Protein AF-0000000073390150 (afdb_homodimer)

InterPro domains:
  IPR006076 FAD dependent oxidoreductase [PF01266] (11-340)
  IPR012727 Glycine oxidase ThiO [TIGR02352] (11-351)
  IPR023209 D-amino-acid oxidase [PTHR11530] (8-340)
  IPR036188 FAD/NAD(P)-binding domain superfamily [G3DSA:3.50.50.60] (11-346)
  IPR036188 FAD/NAD(P)-binding domain superfamily [SSF51905] (10-354)

Foldseek 3Di:
DQDFDDQQFEEEEFALADLSLLLLLVCLVSPHAYEYEHQADLQRPQHPLNQALFWLALLLCQLPDDLLLSVLLVVLLVVVVVSQVPFPFHKAKDFLWEKEFEFPVCVVVVVVSLVSSQVSCVVVVVFDDKDKDAQVRVCVSWVLLDDPGTGIIITGGSIIGINSSSVSNRSSVSSVVSPHHYHHSGHDDPVVFDAPDPPTGVAYEYEHQVSCCVVVVQKFWWKKKKWKWAFPPGDGPGKYWYDDPPDTWIWGDDPNRIIMIYIDTHRDQDQDFDDPVRVCVRQVVVCSSHVSSVPIDTPDMGMHIATAGPSLAWAWADAARRYIYTYHCHSCCSSRSSLVSQQVNCCNRPVGGPSCVVSVHHYHYPHPPPPD/DQDFDDQQFEEEEFALADLSLLLLLVCLVSPHAYEYEHQADLQNPQHVLNQALFWLALLLCQLPDDLLLSVLLVVLLVVVVVSQVPFPFHKAKDFLWEKEFEFPVCVVVVVVSLVSSQVSCVVVVVFDDKDKDAQVRVCVSWVLQPDPGTGIIITGGSIIGIDSSSVSNRSSVSSVVSPHHYHHSGGDDPVVFDAPDPPTGVAYEYEHQVVCCVVVVQKFWWKKKKWKWAFPPGDGPGKYWYDDPPDTWIWGDDPNRIIIIYIDTHRDQDQDFDDPVRVCVRQVVVCSSHVSSVPIDTPDMGMHIATAGPSLAWAWADADRRYIYTYHCHSCCSSRSSLVSQQVNCCNRPVGGPSCVVSVHHYHYPHPPPPD

Nearest PDB structures (foldseek):
  6j39-assembly1_A  TM=8.350E-01  e=2.413E-25  Streptomyces sp. MJ635-86F5
  4ysh-assembly1_A  TM=8.202E-01  e=1.382E-23  Geobacillus kaustophilus HTA426
  6pxs-assembly1_C  TM=8.041E-01  e=3.450E-24  Chelativorans sp. BNC1
  1ryi-assembly1_A  TM=7.812E-01  e=1.412E-21  Bacillus subtilis
  3if9-assembly2_D-3  TM=7.827E-01  e=2.826E-21  Bacillus subtilis

Structure (mmCIF, N/CA/C/O backbone):
data_AF-0000000073390150-model_v1
#
loop_
_entity.id
_entity.type
_entity.pdbx_description
1 polymer 'D-amino-acid oxidase'
#
loop_
_atom_site.group_PDB
_atom_site.id
_atom_site.type_symbol
_atom_site.label_atom_id
_atom_site.label_alt_id
_atom_site.label_comp_id
_atom_site.label_asym_id
_atom_site.label_entity_id
_atom_site.label_seq_id
_atom_site.pdbx_PDB_ins_code
_atom_site.Cartn_x
_atom_site.Cartn_y
_atom_site.Cartn_z
_atom_site.occupancy
_atom_site.B_iso_or_equiv
_atom_site.auth_seq_id
_atom_site.auth_comp_id
_atom_site.auth_asym_id
_atom_site.auth_atom_id
_atom_site.pdbx_PDB_model_num
ATOM 1 N N . MET A 1 1 ? 14.852 -36.125 -36.344 1 42.81 1 MET A N 1
ATOM 2 C CA . MET A 1 1 ? 14.914 -36.719 -35.031 1 42.81 1 MET A CA 1
ATOM 3 C C . MET A 1 1 ? 15.008 -35.625 -33.938 1 42.81 1 MET A C 1
ATOM 5 O O . MET A 1 1 ? 15.836 -34.75 -34.031 1 42.81 1 MET A O 1
ATOM 9 N N . THR A 1 2 ? 13.875 -35.5 -33.25 1 59.25 2 THR A N 1
ATOM 10 C CA . THR A 1 2 ? 13.875 -34.5 -32.188 1 59.25 2 THR A CA 1
ATOM 11 C C . THR A 1 2 ? 15.094 -34.656 -31.266 1 59.25 2 THR A C 1
ATOM 13 O O . THR A 1 2 ? 15.344 -35.781 -30.781 1 59.25 2 THR A O 1
ATOM 16 N N . ALA A 1 3 ? 16.062 -33.688 -31.406 1 71.62 3 ALA A N 1
ATOM 17 C CA . ALA A 1 3 ? 17.266 -33.812 -30.594 1 71.62 3 ALA A CA 1
ATOM 18 C C . ALA A 1 3 ? 16.922 -33.938 -29.109 1 71.62 3 ALA A C 1
ATOM 20 O O . ALA A 1 3 ? 16.016 -33.25 -28.625 1 71.62 3 ALA A O 1
ATOM 21 N N . LEU A 1 4 ? 17.375 -35 -28.531 1 87.19 4 LEU A N 1
ATOM 22 C CA . LEU A 1 4 ? 17.203 -35.281 -27.109 1 87.19 4 LEU A CA 1
ATOM 23 C C . LEU A 1 4 ? 18.359 -34.719 -26.297 1 87.19 4 LEU A C 1
ATOM 25 O O . LEU A 1 4 ? 19.406 -34.375 -26.875 1 87.19 4 LEU A O 1
ATOM 29 N N . LEU A 1 5 ? 18.062 -34.531 -25.062 1 91.69 5 LEU A N 1
ATOM 30 C CA . LEU A 1 5 ? 19.094 -34.031 -24.172 1 91.69 5 LEU A CA 1
ATOM 31 C C . LEU A 1 5 ? 20.266 -35 -24.078 1 91.69 5 LEU A C 1
ATOM 33 O O . LEU A 1 5 ? 20.078 -36.188 -23.938 1 91.69 5 LEU A O 1
ATOM 37 N N . SER A 1 6 ? 21.469 -34.469 -24.219 1 91 6 SER A N 1
ATOM 38 C CA . SER A 1 6 ? 22.703 -35.188 -23.953 1 91 6 SER A CA 1
ATOM 39 C C . SER A 1 6 ? 23.156 -35 -22.516 1 91 6 SER A C 1
ATOM 41 O O . SER A 1 6 ? 22.719 -34.094 -21.828 1 91 6 SER A O 1
ATOM 43 N N . PRO A 1 7 ? 24.016 -36 -22.141 1 90.38 7 PRO A N 1
ATOM 44 C CA . PRO A 1 7 ? 24.594 -35.75 -20.812 1 90.38 7 PRO A CA 1
ATOM 45 C C . PRO A 1 7 ? 25.375 -34.438 -20.75 1 90.38 7 PRO A C 1
ATOM 47 O O . PRO A 1 7 ? 26.094 -34.094 -21.672 1 90.38 7 PRO A O 1
ATOM 50 N N . HIS A 1 8 ? 25.125 -33.594 -19.844 1 92.62 8 HIS A N 1
ATOM 51 C CA . HIS A 1 8 ? 25.812 -32.344 -19.578 1 92.62 8 HIS A CA 1
ATOM 52 C C . HIS A 1 8 ? 25.547 -31.328 -20.703 1 92.62 8 HIS A C 1
ATOM 54 O O . HIS A 1 8 ? 26.484 -30.688 -21.203 1 92.62 8 HIS A O 1
ATOM 60 N N . SER A 1 9 ? 24.375 -31.25 -21.078 1 95.81 9 SER A N 1
ATOM 61 C CA . SER A 1 9 ? 23.969 -30.297 -22.109 1 95.81 9 SER A CA 1
ATOM 62 C C . SER A 1 9 ? 24 -28.859 -21.578 1 95.81 9 SER A C 1
ATOM 64 O O . SER A 1 9 ? 23.891 -28.641 -20.375 1 95.81 9 SER A O 1
ATOM 66 N N . SER A 1 10 ? 24.266 -27.938 -22.516 1 97.81 10 SER A N 1
ATOM 67 C CA . SER A 1 10 ? 24.141 -26.516 -22.219 1 97.81 10 SER A CA 1
ATOM 68 C C . SER A 1 10 ? 22.734 -26.016 -22.531 1 97.81 10 SER A C 1
ATOM 70 O O . SER A 1 10 ? 22.266 -26.156 -23.656 1 97.81 10 SER A O 1
ATOM 72 N N . ILE A 1 11 ? 22.094 -25.406 -21.531 1 98.5 11 ILE A N 1
ATOM 73 C CA . ILE A 1 11 ? 20.688 -25.016 -21.703 1 98.5 11 ILE A CA 1
ATOM 74 C C . ILE A 1 11 ? 20.516 -23.562 -21.312 1 98.5 11 ILE A C 1
ATOM 76 O O . ILE A 1 11 ? 20.984 -23.125 -20.25 1 98.5 11 ILE A O 1
ATOM 80 N N . ALA A 1 12 ? 19.859 -22.734 -22.172 1 98.81 12 ALA A N 1
ATOM 81 C CA . ALA A 1 12 ? 19.422 -21.375 -21.844 1 98.81 12 ALA A CA 1
ATOM 82 C C . ALA A 1 12 ? 17.953 -21.344 -21.484 1 98.81 12 ALA A C 1
ATOM 84 O O . ALA A 1 12 ? 17.109 -21.875 -22.203 1 98.81 12 ALA A O 1
ATOM 85 N N . ILE A 1 13 ? 17.656 -20.812 -20.375 1 98.94 13 ILE A N 1
ATOM 86 C CA . ILE A 1 13 ? 16.281 -20.625 -19.938 1 98.94 13 ILE A CA 1
ATOM 87 C C . ILE A 1 13 ? 15.938 -19.141 -19.922 1 98.94 13 ILE A C 1
ATOM 89 O O . ILE A 1 13 ? 16.672 -18.344 -19.328 1 98.94 13 ILE A O 1
ATOM 93 N N . LEU A 1 14 ? 14.867 -18.781 -20.594 1 98.88 14 LEU A N 1
ATOM 94 C CA . LEU A 1 14 ? 14.414 -17.391 -20.672 1 98.88 14 LEU A CA 1
ATOM 95 C C . LEU A 1 14 ? 13.25 -17.156 -19.703 1 98.88 14 LEU A C 1
ATOM 97 O O . LEU A 1 14 ? 12.164 -17.703 -19.891 1 98.88 14 LEU A O 1
ATOM 101 N N . GLY A 1 15 ? 13.492 -16.297 -18.688 1 98.56 15 GLY A N 1
ATOM 102 C CA . GLY A 1 15 ? 12.516 -16.047 -17.641 1 98.56 15 GLY A CA 1
ATOM 103 C C . GLY A 1 15 ? 12.812 -16.781 -16.344 1 98.56 15 GLY A C 1
ATOM 104 O O . GLY A 1 15 ? 12.938 -18 -16.344 1 98.56 15 GLY A O 1
ATOM 105 N N . ALA A 1 16 ? 12.883 -16.016 -15.297 1 98.5 16 ALA A N 1
ATOM 106 C CA . ALA A 1 16 ? 13.156 -16.609 -13.992 1 98.5 16 ALA A CA 1
ATOM 107 C C . ALA A 1 16 ? 11.961 -16.438 -13.055 1 98.5 16 ALA A C 1
ATOM 109 O O . ALA A 1 16 ? 12.125 -16.062 -11.891 1 98.5 16 ALA A O 1
ATOM 110 N N . GLY A 1 17 ? 10.758 -16.641 -13.609 1 98.12 17 GLY A N 1
ATOM 111 C CA . GLY A 1 17 ? 9.586 -16.828 -12.766 1 98.12 17 GLY A CA 1
ATOM 112 C C . GLY A 1 17 ? 9.523 -18.219 -12.141 1 98.12 17 GLY A C 1
ATOM 113 O O . GLY A 1 17 ? 10.555 -18.828 -11.867 1 98.12 17 GLY A O 1
ATOM 114 N N . LEU A 1 18 ? 8.359 -18.672 -11.906 1 98.69 18 LEU A N 1
ATOM 115 C CA . LEU A 1 18 ? 8.172 -19.953 -11.234 1 98.69 18 LEU A CA 1
ATOM 116 C C . LEU A 1 18 ? 8.688 -21.109 -12.102 1 98.69 18 LEU A C 1
ATOM 118 O O . LEU A 1 18 ? 9.57 -21.859 -11.688 1 98.69 18 LEU A O 1
ATOM 122 N N . MET A 1 19 ? 8.203 -21.188 -13.281 1 98.81 19 MET A N 1
ATOM 123 C CA . MET A 1 19 ? 8.547 -22.297 -14.156 1 98.81 19 MET A CA 1
ATOM 124 C C . MET A 1 19 ? 10.023 -22.266 -14.531 1 98.81 19 MET A C 1
ATOM 126 O O . MET A 1 19 ? 10.688 -23.312 -14.531 1 98.81 19 MET A O 1
ATOM 130 N N . GLY A 1 20 ? 10.547 -21.047 -14.844 1 98.81 20 GLY A N 1
ATOM 131 C CA . GLY A 1 20 ? 11.961 -20.922 -15.172 1 98.81 20 GLY A CA 1
ATOM 132 C C . GLY A 1 20 ? 12.875 -21.359 -14.047 1 98.81 20 GLY A C 1
ATOM 133 O O . GLY A 1 20 ? 13.852 -22.078 -14.273 1 98.81 20 GLY A O 1
ATOM 134 N N . ARG A 1 21 ? 12.539 -20.984 -12.898 1 98.81 21 ARG A N 1
ATOM 135 C CA . ARG A 1 21 ? 13.359 -21.359 -11.75 1 98.81 21 ARG A CA 1
ATOM 136 C C . ARG A 1 21 ? 13.281 -22.859 -11.477 1 98.81 21 ARG A C 1
ATOM 138 O O . ARG A 1 21 ? 14.289 -23.484 -11.156 1 98.81 21 ARG A O 1
ATOM 145 N N . LEU A 1 22 ? 12.094 -23.406 -11.57 1 98.81 22 LEU A N 1
ATOM 146 C CA . LEU A 1 22 ? 11.93 -24.844 -11.344 1 98.81 22 LEU A CA 1
ATOM 147 C C . LEU A 1 22 ? 12.734 -25.656 -12.352 1 98.81 22 LEU A C 1
ATOM 149 O O . LEU A 1 22 ? 13.445 -26.594 -11.977 1 98.81 22 LEU A O 1
ATOM 153 N N . LEU A 1 23 ? 12.664 -25.297 -13.594 1 98.88 23 LEU A N 1
ATOM 154 C CA . LEU A 1 23 ? 13.383 -26 -14.648 1 98.88 23 LEU A CA 1
ATOM 155 C C . LEU A 1 23 ? 14.891 -25.844 -14.477 1 98.88 23 LEU A C 1
ATOM 157 O O . LEU A 1 23 ? 15.641 -26.812 -14.625 1 98.88 23 LEU A O 1
ATOM 161 N N . ALA A 1 24 ? 15.281 -24.609 -14.172 1 98.88 24 ALA A N 1
ATOM 162 C CA . ALA A 1 24 ? 16.703 -24.344 -13.977 1 98.88 24 ALA A CA 1
ATOM 163 C C . ALA A 1 24 ? 17.266 -25.188 -12.844 1 98.88 24 ALA A C 1
ATOM 165 O O . ALA A 1 24 ? 18.312 -25.828 -12.992 1 98.88 24 ALA A O 1
ATOM 166 N N . ALA A 1 25 ? 16.578 -25.203 -11.766 1 98.56 25 ALA A N 1
ATOM 167 C CA . ALA A 1 25 ? 17.047 -25.969 -10.602 1 98.56 25 ALA A CA 1
ATOM 168 C C . ALA A 1 25 ? 17.109 -27.453 -10.914 1 98.56 25 ALA A C 1
ATOM 170 O O . ALA A 1 25 ? 18.078 -28.125 -10.562 1 98.56 25 ALA A O 1
ATOM 171 N N . GLU A 1 26 ? 16.062 -27.953 -11.531 1 98 26 GLU A N 1
ATOM 172 C CA . GLU A 1 26 ? 16 -29.391 -11.828 1 98 26 GLU A CA 1
ATOM 173 C C . GLU A 1 26 ? 17.078 -29.797 -12.82 1 98 26 GLU A C 1
ATOM 175 O O . GLU A 1 26 ? 17.766 -30.797 -12.617 1 98 26 GLU A O 1
ATOM 180 N N . LEU A 1 27 ? 17.297 -29.047 -13.875 1 98.44 27 LEU A N 1
ATOM 181 C CA . LEU A 1 27 ? 18.297 -29.359 -14.891 1 98.44 27 LEU A CA 1
ATOM 182 C C . LEU A 1 27 ? 19.703 -29.266 -14.32 1 98.44 27 LEU A C 1
ATOM 184 O O . LEU A 1 27 ? 20.562 -30.109 -14.625 1 98.44 27 LEU A O 1
ATOM 188 N N . ALA A 1 28 ? 19.906 -28.266 -13.523 1 98.19 28 ALA A N 1
ATOM 189 C CA . ALA A 1 28 ? 21.203 -28.141 -12.859 1 98.19 28 ALA A CA 1
ATOM 190 C C . ALA A 1 28 ? 21.453 -29.312 -11.93 1 98.19 28 ALA A C 1
ATOM 192 O O . ALA A 1 28 ? 22.578 -29.828 -11.867 1 98.19 28 ALA A O 1
ATOM 193 N N . ARG A 1 29 ? 20.453 -29.688 -11.211 1 96.75 29 ARG A N 1
ATOM 194 C CA . ARG A 1 29 ? 20.578 -30.844 -10.312 1 96.75 29 ARG A CA 1
ATOM 195 C C . ARG A 1 29 ? 21 -32.094 -11.078 1 96.75 29 ARG A C 1
ATOM 197 O O . ARG A 1 29 ? 21.734 -32.938 -10.555 1 96.75 29 ARG A O 1
ATOM 204 N N . GLN A 1 30 ? 20.531 -32.219 -12.25 1 96.31 30 GLN A N 1
ATOM 205 C CA . GLN A 1 30 ? 20.828 -33.375 -13.094 1 96.31 30 GLN A CA 1
ATOM 206 C C . GLN A 1 30 ? 22.219 -33.25 -13.734 1 96.31 30 GLN A C 1
ATOM 208 O O . GLN A 1 30 ? 22.641 -34.125 -14.477 1 96.31 30 GLN A O 1
ATOM 213 N N . GLY A 1 31 ? 22.875 -32.156 -13.594 1 96.62 31 GLY A N 1
ATOM 214 C CA . GLY A 1 31 ? 24.266 -32 -14.016 1 96.62 31 GLY A CA 1
ATOM 215 C C . GLY A 1 31 ? 24.422 -31.219 -15.305 1 96.62 31 GLY A C 1
ATOM 216 O O . GLY A 1 31 ? 25.516 -31.125 -15.859 1 96.62 31 GLY A O 1
ATOM 217 N N . HIS A 1 32 ? 23.375 -30.609 -15.805 1 97.88 32 HIS A N 1
ATOM 218 C CA . HIS A 1 32 ? 23.453 -29.812 -17.031 1 97.88 32 HIS A CA 1
ATOM 219 C C . HIS A 1 32 ? 24 -28.422 -16.75 1 97.88 32 HIS A C 1
ATOM 221 O O . HIS A 1 32 ? 23.938 -27.938 -15.625 1 97.88 32 HIS A O 1
ATOM 227 N N . ALA A 1 33 ? 24.625 -27.844 -17.75 1 98.06 33 ALA A N 1
ATOM 228 C CA . ALA A 1 33 ? 25.047 -26.453 -17.672 1 98.06 33 ALA A CA 1
ATOM 229 C C . ALA A 1 33 ? 23.891 -25.516 -18.016 1 98.06 33 ALA A C 1
ATOM 231 O O . ALA A 1 33 ? 23.422 -25.484 -19.156 1 98.06 33 ALA A O 1
ATOM 232 N N . VAL A 1 34 ? 23.453 -24.703 -17.047 1 98.69 34 VAL A N 1
ATOM 233 C CA . VAL A 1 34 ? 22.234 -23.922 -17.234 1 98.69 34 VAL A CA 1
ATOM 234 C C . VAL A 1 34 ? 22.562 -22.438 -17.109 1 98.69 34 VAL A C 1
ATOM 236 O O . VAL A 1 34 ? 23.297 -22.031 -16.188 1 98.69 34 VAL A O 1
ATOM 239 N N . GLU A 1 35 ? 22.109 -21.609 -18 1 98.75 35 GLU A N 1
ATOM 240 C CA . GLU A 1 35 ? 22.094 -20.156 -17.906 1 98.75 35 GLU A CA 1
ATOM 241 C C . GLU A 1 35 ? 20.656 -19.625 -17.953 1 98.75 35 GLU A C 1
ATOM 243 O O . GLU A 1 35 ? 19.844 -20.094 -18.75 1 98.75 35 GLU A O 1
ATOM 248 N N . VAL A 1 36 ? 20.359 -18.703 -17.062 1 98.88 36 VAL A N 1
ATOM 249 C CA . VAL A 1 36 ? 19.031 -18.109 -17 1 98.88 36 VAL A CA 1
ATOM 250 C C . VAL A 1 36 ? 19.109 -16.625 -17.328 1 98.88 36 VAL A C 1
ATOM 252 O O . VAL A 1 36 ? 20 -15.922 -16.875 1 98.88 36 VAL A O 1
ATOM 255 N N . TYR A 1 37 ? 18.219 -16.172 -18.172 1 98.88 37 TYR A N 1
ATOM 256 C CA . TYR A 1 37 ? 18.094 -14.75 -18.516 1 98.88 37 TYR A CA 1
ATOM 257 C C . TYR A 1 37 ? 16.766 -14.188 -18.031 1 98.88 37 TYR A C 1
ATOM 259 O O . TYR A 1 37 ? 15.703 -14.734 -18.328 1 98.88 37 TYR A O 1
ATOM 267 N N . GLU A 1 38 ? 16.797 -13.125 -17.234 1 98.62 38 GLU A N 1
ATOM 268 C CA . GLU A 1 38 ? 15.602 -12.539 -16.625 1 98.62 38 GLU A CA 1
ATOM 269 C C . GLU A 1 38 ? 15.57 -11.023 -16.812 1 98.62 38 GLU A C 1
ATOM 271 O O . GLU A 1 38 ? 16.609 -10.359 -16.688 1 98.62 38 GLU A O 1
ATOM 276 N N . ALA A 1 39 ? 14.375 -10.555 -17.156 1 98.19 39 ALA A N 1
ATOM 277 C CA . ALA A 1 39 ? 14.188 -9.133 -17.422 1 98.19 39 ALA A CA 1
ATOM 278 C C . ALA A 1 39 ? 14.242 -8.312 -16.141 1 98.19 39 ALA A C 1
ATOM 280 O O . ALA A 1 39 ? 14.594 -7.129 -16.156 1 98.19 39 ALA A O 1
ATOM 281 N N . GLN A 1 40 ? 13.93 -8.938 -15.039 1 97.62 40 GLN A N 1
ATOM 282 C CA . GLN A 1 40 ? 13.883 -8.234 -13.766 1 97.62 40 GLN A CA 1
ATOM 283 C C . GLN A 1 40 ? 14.945 -8.773 -12.805 1 97.62 40 GLN A C 1
ATOM 285 O O . GLN A 1 40 ? 15.977 -9.289 -13.234 1 97.62 40 GLN A O 1
ATOM 290 N N . GLY A 1 41 ? 14.695 -8.664 -11.484 1 96.81 41 GLY A N 1
ATOM 291 C CA . GLY A 1 41 ? 15.711 -9.016 -10.5 1 96.81 41 GLY A CA 1
ATOM 292 C C . GLY A 1 41 ? 15.438 -10.328 -9.797 1 96.81 41 GLY A C 1
ATOM 293 O O . GLY A 1 41 ? 14.523 -11.062 -10.172 1 96.81 41 GLY A O 1
ATOM 294 N N . PRO A 1 42 ? 16.25 -10.578 -8.805 1 97.19 42 PRO A N 1
ATOM 295 C CA . PRO A 1 42 ? 16.25 -11.898 -8.172 1 97.19 42 PRO A CA 1
ATOM 296 C C . PRO A 1 42 ? 15.023 -12.141 -7.301 1 97.19 42 PRO A C 1
ATOM 298 O O . PRO A 1 42 ? 14.734 -13.281 -6.938 1 97.19 42 PRO A O 1
ATOM 301 N N . ASP A 1 43 ? 14.281 -11.109 -6.945 1 95.88 43 ASP A N 1
ATOM 302 C CA . ASP A 1 43 ? 13.148 -11.258 -6.035 1 95.88 43 ASP A CA 1
ATOM 303 C C . ASP A 1 43 ? 11.875 -11.602 -6.801 1 95.88 43 ASP A C 1
ATOM 305 O O . ASP A 1 43 ? 10.773 -11.555 -6.242 1 95.88 43 ASP A O 1
ATOM 309 N N . ALA A 1 44 ? 12.023 -11.891 -8.078 1 96.06 44 ALA A N 1
ATOM 310 C CA . ALA A 1 44 ? 10.922 -12.258 -8.961 1 96.06 44 ALA A CA 1
ATOM 311 C C . ALA A 1 44 ? 9.93 -11.109 -9.117 1 96.06 44 ALA A C 1
ATOM 313 O O . ALA A 1 44 ? 8.719 -11.336 -9.18 1 96.06 44 ALA A O 1
ATOM 314 N N . GLN A 1 45 ? 10.516 -9.93 -9.07 1 92.44 45 GLN A N 1
ATOM 315 C CA . GLN A 1 45 ? 9.695 -8.766 -9.352 1 92.44 45 GLN A CA 1
ATOM 316 C C . GLN A 1 45 ? 9.039 -8.859 -10.727 1 92.44 45 GLN A C 1
ATOM 318 O O . GLN A 1 45 ? 9.664 -9.328 -11.68 1 92.44 45 GLN A O 1
ATOM 323 N N . GLY A 1 46 ? 7.824 -8.633 -10.859 1 91.25 46 GLY A N 1
ATOM 324 C CA . GLY A 1 46 ? 7.141 -8.633 -12.141 1 91.25 46 GLY A CA 1
ATOM 325 C C . GLY A 1 46 ? 6.469 -9.961 -12.453 1 91.25 46 GLY A C 1
ATOM 326 O O . GLY A 1 46 ? 5.648 -10.047 -13.367 1 91.25 46 GLY A O 1
ATOM 327 N N . ALA A 1 47 ? 6.906 -10.984 -11.828 1 95.62 47 ALA A N 1
ATOM 328 C CA . ALA A 1 47 ? 6.312 -12.297 -12.07 1 95.62 47 ALA A CA 1
ATOM 329 C C . ALA A 1 47 ? 4.98 -12.438 -11.336 1 95.62 47 ALA A C 1
ATOM 331 O O . ALA A 1 47 ? 4.844 -11.992 -10.195 1 95.62 47 ALA A O 1
ATOM 332 N N . ALA A 1 48 ? 4.062 -13.109 -12 1 96.62 48 ALA A N 1
ATOM 333 C CA . ALA A 1 48 ? 2.797 -13.438 -11.352 1 96.62 48 ALA A CA 1
ATOM 334 C C . ALA A 1 48 ? 3.021 -14.297 -10.109 1 96.62 48 ALA A C 1
ATOM 336 O O . ALA A 1 48 ? 2.283 -14.188 -9.133 1 96.62 48 ALA A O 1
ATOM 337 N N . ALA A 1 49 ? 4.031 -15.055 -10.141 1 97.88 49 ALA A N 1
ATOM 338 C CA . ALA A 1 49 ? 4.336 -16 -9.078 1 97.88 49 ALA A CA 1
ATOM 339 C C . ALA A 1 49 ? 4.578 -15.289 -7.754 1 97.88 49 ALA A C 1
ATOM 341 O O . ALA A 1 49 ? 4.281 -15.828 -6.684 1 97.88 49 ALA A O 1
ATOM 342 N N . ARG A 1 50 ? 5.125 -14.125 -7.781 1 97.44 50 ARG A N 1
ATOM 343 C CA . ARG A 1 50 ? 5.445 -13.398 -6.559 1 97.44 50 ARG A CA 1
ATOM 344 C C . ARG A 1 50 ? 4.18 -12.914 -5.859 1 97.44 50 ARG A C 1
ATOM 346 O O . ARG A 1 50 ? 4.156 -12.766 -4.637 1 97.44 50 ARG A O 1
ATOM 353 N N . ILE A 1 51 ? 3.098 -12.617 -6.609 1 96.44 51 ILE A N 1
ATOM 354 C CA . ILE A 1 51 ? 1.865 -12.055 -6.066 1 96.44 51 ILE A CA 1
ATOM 355 C C . ILE A 1 51 ? 0.827 -13.164 -5.895 1 96.44 51 ILE A C 1
ATOM 357 O O . ILE A 1 51 ? -0.301 -12.906 -5.469 1 96.44 51 ILE A O 1
ATOM 361 N N . ALA A 1 52 ? 1.157 -14.359 -5.785 1 96.75 52 ALA A N 1
ATOM 362 C CA . ALA A 1 52 ? 0.253 -15.5 -5.672 1 96.75 52 ALA A CA 1
ATOM 363 C C . ALA A 1 52 ? 0.12 -15.953 -4.219 1 96.75 52 ALA A C 1
ATOM 365 O O . ALA A 1 52 ? 0.988 -15.664 -3.393 1 96.75 52 ALA A O 1
ATOM 366 N N . ALA A 1 53 ? -0.987 -16.672 -3.896 1 97.06 53 ALA A N 1
ATOM 367 C CA . ALA A 1 53 ? -1.178 -17.266 -2.576 1 97.06 53 ALA A CA 1
ATOM 368 C C . ALA A 1 53 ? -0.521 -18.641 -2.496 1 97.06 53 ALA A C 1
ATOM 370 O O . ALA A 1 53 ? -0.266 -19.156 -1.403 1 97.06 53 ALA A O 1
ATOM 371 N N . ALA A 1 54 ? -0.326 -19.25 -3.682 1 98.19 54 ALA A N 1
ATOM 372 C CA . ALA A 1 54 ? 0.339 -20.547 -3.777 1 98.19 54 ALA A CA 1
ATOM 373 C C . ALA A 1 54 ? -0.457 -21.625 -3.049 1 98.19 54 ALA A C 1
ATOM 375 O O . ALA A 1 54 ? 0.101 -22.391 -2.26 1 98.19 54 ALA A O 1
ATOM 376 N N . MET A 1 55 ? -1.744 -21.625 -3.27 1 98 55 MET A N 1
ATOM 377 C CA . MET A 1 55 ? -2.602 -22.703 -2.789 1 98 55 MET A CA 1
ATOM 378 C C . MET A 1 55 ? -2.504 -23.922 -3.703 1 98 55 MET A C 1
ATOM 380 O O . MET A 1 55 ? -2.371 -23.781 -4.918 1 98 55 MET A O 1
ATOM 384 N N . LEU A 1 56 ? -2.516 -25.031 -3.104 1 98.56 56 LEU A N 1
ATOM 385 C CA . LEU A 1 56 ? -2.547 -26.312 -3.787 1 98.56 56 LEU A CA 1
ATOM 386 C C . LEU A 1 56 ? -3.887 -27.016 -3.568 1 98.56 56 LEU A C 1
ATOM 388 O O . LEU A 1 56 ? -4.02 -27.844 -2.664 1 98.56 56 LEU A O 1
ATOM 392 N N . ALA A 1 57 ? -4.812 -26.672 -4.434 1 97.88 57 ALA A N 1
ATOM 393 C CA . ALA A 1 57 ? -6.203 -27 -4.145 1 97.88 57 ALA A CA 1
ATOM 394 C C . ALA A 1 57 ? -6.918 -27.516 -5.391 1 97.88 57 ALA A C 1
ATOM 396 O O . ALA A 1 57 ? -7.879 -26.906 -5.859 1 97.88 57 ALA A O 1
ATOM 397 N N . PRO A 1 58 ? -6.527 -28.734 -5.844 1 97.69 58 PRO A N 1
ATOM 398 C CA . PRO A 1 58 ? -7.074 -29.234 -7.109 1 97.69 58 PRO A CA 1
ATOM 399 C C . PRO A 1 58 ? -8.586 -29.406 -7.066 1 97.69 58 PRO A C 1
ATOM 401 O O . PRO A 1 58 ? -9.281 -29.062 -8.031 1 97.69 58 PRO A O 1
ATOM 404 N N . LEU A 1 59 ? -9.148 -29.922 -6.016 1 97 59 LEU A N 1
ATOM 405 C CA . LEU A 1 59 ? -10.594 -30.109 -5.965 1 97 59 LEU A CA 1
ATOM 406 C C . LEU A 1 59 ? -11.312 -28.766 -5.836 1 97 59 LEU A C 1
ATOM 408 O O . LEU A 1 59 ? -12.297 -28.516 -6.535 1 97 59 LEU A O 1
ATOM 412 N N . ALA A 1 60 ? -10.852 -27.906 -4.996 1 95.19 60 ALA A N 1
ATOM 413 C CA . ALA A 1 60 ? -11.469 -26.609 -4.82 1 95.19 60 ALA A CA 1
ATOM 414 C C . ALA A 1 60 ? -11.492 -25.828 -6.129 1 95.19 60 ALA A C 1
ATOM 416 O O . ALA A 1 60 ? -12.484 -25.156 -6.449 1 95.19 60 ALA A O 1
ATOM 417 N N . GLU A 1 61 ? -10.398 -25.906 -6.859 1 92.88 61 GLU A N 1
ATOM 418 C CA . GLU A 1 61 ? -10.266 -25.156 -8.102 1 92.88 61 GLU A CA 1
ATOM 419 C C . GLU A 1 61 ? -11.055 -25.812 -9.234 1 92.88 61 GLU A C 1
ATOM 421 O O . GLU A 1 61 ? -11.266 -25.219 -10.281 1 92.88 61 GLU A O 1
ATOM 426 N N . SER A 1 62 ? -11.492 -26.953 -9.062 1 91.19 62 SER A N 1
ATOM 427 C CA . SER A 1 62 ? -12.141 -27.719 -10.125 1 91.19 62 SER A CA 1
ATOM 428 C C . SER A 1 62 ? -13.445 -27.062 -10.562 1 91.19 62 SER A C 1
ATOM 430 O O . SER A 1 62 ? -13.953 -27.359 -11.648 1 91.19 62 SER A O 1
ATOM 432 N N . ALA A 1 63 ? -13.969 -26.188 -9.781 1 84.81 63 ALA A N 1
ATOM 433 C CA . ALA A 1 63 ? -15.203 -25.484 -10.102 1 84.81 63 ALA A CA 1
ATOM 434 C C . ALA A 1 63 ? -15.031 -24.609 -11.336 1 84.81 63 ALA A C 1
ATOM 436 O O . ALA A 1 63 ? -16.016 -24.25 -12 1 84.81 63 ALA A O 1
ATOM 437 N N . ILE A 1 64 ? -13.742 -24.328 -11.68 1 84.44 64 ILE A N 1
ATOM 438 C CA . ILE A 1 64 ? -13.57 -23.312 -12.727 1 84.44 64 ILE A CA 1
ATOM 439 C C . ILE A 1 64 ? -12.484 -23.766 -13.703 1 84.44 64 ILE A C 1
ATOM 441 O O . ILE A 1 64 ? -11.859 -22.938 -14.367 1 84.44 64 ILE A O 1
ATOM 445 N N . THR A 1 65 ? -12.164 -25.016 -13.672 1 91.5 65 THR A N 1
ATOM 446 C CA . THR A 1 65 ? -11.117 -25.484 -14.578 1 91.5 65 THR A CA 1
ATOM 447 C C . THR A 1 65 ? -11.43 -26.891 -15.078 1 91.5 65 THR A C 1
ATOM 449 O O . THR A 1 65 ? -12.398 -27.5 -14.648 1 91.5 65 THR A O 1
ATOM 452 N N . GLU A 1 66 ? -10.594 -27.391 -16.031 1 92.88 66 GLU A N 1
ATOM 453 C CA . GLU A 1 66 ? -10.773 -28.688 -16.688 1 92.88 66 GLU A CA 1
ATOM 454 C C . GLU A 1 66 ? -10.172 -29.812 -15.852 1 92.88 66 GLU A C 1
ATOM 456 O O . GLU A 1 66 ? -9.258 -29.594 -15.062 1 92.88 66 GLU A O 1
ATOM 461 N N . PRO A 1 67 ? -10.672 -31.047 -16.062 1 94.75 67 PRO A N 1
ATOM 462 C CA . PRO A 1 67 ? -10.18 -32.188 -15.305 1 94.75 67 PRO A CA 1
ATOM 463 C C . PRO A 1 67 ? -8.672 -32.375 -15.445 1 94.75 67 PRO A C 1
ATOM 465 O O . PRO A 1 67 ? -8.008 -32.844 -14.516 1 94.75 67 PRO A O 1
ATOM 468 N N . GLY A 1 68 ? -8.164 -32.062 -16.609 1 96.5 68 GLY A N 1
ATOM 469 C CA . GLY A 1 68 ? -6.723 -32.156 -16.797 1 96.5 68 GLY A CA 1
ATOM 470 C C . GLY A 1 68 ? -5.93 -31.344 -15.805 1 96.5 68 GLY A C 1
ATOM 471 O O . GLY A 1 68 ? -4.914 -31.812 -15.281 1 96.5 68 GLY A O 1
ATOM 472 N N . VAL A 1 69 ? -6.418 -30.125 -15.547 1 97.75 69 VAL A N 1
ATOM 473 C CA . VAL A 1 69 ? -5.766 -29.25 -14.578 1 97.75 69 VAL A CA 1
ATOM 474 C C . VAL A 1 69 ? -5.887 -29.844 -13.18 1 97.75 69 VAL A C 1
ATOM 476 O O . VAL A 1 69 ? -4.938 -29.781 -12.391 1 97.75 69 VAL A O 1
ATOM 479 N N . VAL A 1 70 ? -7.008 -30.453 -12.906 1 97.62 70 VAL A N 1
ATOM 480 C CA . VAL A 1 70 ? -7.242 -31.078 -11.609 1 97.62 70 VAL A CA 1
ATOM 481 C C . VAL A 1 70 ? -6.266 -32.25 -11.414 1 97.62 70 VAL A C 1
ATOM 483 O O . VAL A 1 70 ? -5.66 -32.375 -10.352 1 97.62 70 VAL A O 1
ATOM 486 N N . ARG A 1 71 ? -6.055 -33 -12.461 1 97.56 71 ARG A N 1
ATOM 487 C CA . ARG A 1 71 ? -5.113 -34.125 -12.391 1 97.56 71 ARG A CA 1
ATOM 488 C C . ARG A 1 71 ? -3.686 -33.625 -12.195 1 97.56 71 ARG A C 1
ATOM 490 O O . ARG A 1 71 ? -2.904 -34.219 -11.461 1 97.56 71 ARG A O 1
ATOM 497 N N . MET A 1 72 ? -3.359 -32.562 -12.875 1 98.38 72 MET A N 1
ATOM 498 C CA . MET A 1 72 ? -2.045 -31.969 -12.672 1 98.38 72 MET A CA 1
ATOM 499 C C . MET A 1 72 ? -1.86 -31.531 -11.219 1 98.38 72 MET A C 1
ATOM 501 O O . MET A 1 72 ? -0.8 -31.75 -10.633 1 98.38 72 MET A O 1
ATOM 505 N N . GLY A 1 73 ? -2.932 -30.938 -10.711 1 98.25 73 GLY A N 1
ATOM 506 C CA . GLY A 1 73 ? -2.885 -30.531 -9.312 1 98.25 73 GLY A CA 1
ATOM 507 C C . GLY A 1 73 ? -2.717 -31.703 -8.359 1 98.25 73 GLY A C 1
ATOM 508 O O . GLY A 1 73 ? -1.939 -31.625 -7.402 1 98.25 73 GLY A O 1
ATOM 509 N N . HIS A 1 74 ? -3.463 -32.719 -8.633 1 97.25 74 HIS A N 1
ATOM 510 C CA . HIS A 1 74 ? -3.344 -33.906 -7.805 1 97.25 74 HIS A CA 1
ATOM 511 C C . HIS A 1 74 ? -1.926 -34.469 -7.852 1 97.25 74 HIS A C 1
ATOM 513 O O . HIS A 1 74 ? -1.355 -34.812 -6.812 1 97.25 74 HIS A O 1
ATOM 519 N N . HIS A 1 75 ? -1.368 -34.562 -9.016 1 98 75 HIS A N 1
ATOM 520 C CA . HIS A 1 75 ? 0.012 -35 -9.195 1 98 75 HIS A CA 1
ATOM 521 C C . HIS A 1 75 ? 0.973 -34.125 -8.391 1 98 75 HIS A C 1
ATOM 523 O O . HIS A 1 75 ? 1.882 -34.656 -7.734 1 98 75 HIS A O 1
ATOM 529 N N . ALA A 1 76 ? 0.733 -32.875 -8.352 1 98.38 76 ALA A N 1
ATOM 530 C CA . ALA A 1 76 ? 1.624 -31.906 -7.723 1 98.38 76 ALA A CA 1
ATOM 531 C C . ALA A 1 76 ? 1.603 -32.031 -6.199 1 98.38 76 ALA A C 1
ATOM 533 O O . ALA A 1 76 ? 2.598 -31.75 -5.531 1 98.38 76 ALA A O 1
ATOM 534 N N . LEU A 1 77 ? 0.493 -32.5 -5.637 1 97.81 77 LEU A N 1
ATOM 535 C CA . LEU A 1 77 ? 0.366 -32.625 -4.188 1 97.81 77 LEU A CA 1
ATOM 536 C C . LEU A 1 77 ? 1.405 -33.625 -3.641 1 97.81 77 LEU A C 1
ATOM 538 O O . LEU A 1 77 ? 1.917 -33.406 -2.535 1 97.81 77 LEU A O 1
ATOM 542 N N . SER A 1 78 ? 1.712 -34.625 -4.395 1 97.19 78 SER A N 1
ATOM 543 C CA . SER A 1 78 ? 2.723 -35.594 -3.959 1 97.19 78 SER A CA 1
ATOM 544 C C . SER A 1 78 ? 4.113 -35.188 -4.438 1 97.19 78 SER A C 1
ATOM 546 O O . SER A 1 78 ? 5.117 -35.562 -3.842 1 97.19 78 SER A O 1
ATOM 548 N N . ARG A 1 79 ? 4.18 -34.375 -5.461 1 98.5 79 ARG A N 1
ATOM 549 C CA . ARG A 1 79 ? 5.449 -34.031 -6.082 1 98.5 79 ARG A CA 1
ATOM 550 C C . ARG A 1 79 ? 6.125 -32.875 -5.352 1 98.5 79 ARG A C 1
ATOM 552 O O . ARG A 1 79 ? 7.352 -32.844 -5.25 1 98.5 79 ARG A O 1
ATOM 559 N N . TRP A 1 80 ? 5.363 -31.969 -4.762 1 98.75 80 TRP A N 1
ATOM 560 C CA . TRP A 1 80 ? 5.91 -30.781 -4.113 1 98.75 80 TRP A CA 1
ATOM 561 C C . TRP A 1 80 ? 6.809 -31.172 -2.941 1 98.75 80 TRP A C 1
ATOM 563 O O . TRP A 1 80 ? 7.949 -30.719 -2.848 1 98.75 80 TRP A O 1
ATOM 573 N N . PRO A 1 81 ? 6.348 -32.094 -2.059 1 98.31 81 PRO A N 1
ATOM 574 C CA . PRO A 1 81 ? 7.246 -32.469 -0.972 1 98.31 81 PRO A CA 1
ATOM 575 C C . PRO A 1 81 ? 8.586 -33 -1.478 1 98.31 81 PRO A C 1
ATOM 577 O O . PRO A 1 81 ? 9.625 -32.75 -0.869 1 98.31 81 PRO A O 1
ATOM 580 N N . GLN A 1 82 ? 8.57 -33.688 -2.582 1 98.19 82 GLN A N 1
ATOM 581 C CA . GLN A 1 82 ? 9.805 -34.219 -3.154 1 98.19 82 GLN A CA 1
ATOM 582 C C . GLN A 1 82 ? 10.703 -33.094 -3.668 1 98.19 82 GLN A C 1
ATOM 584 O O . GLN A 1 82 ? 11.914 -33.094 -3.438 1 98.19 82 GLN A O 1
ATOM 589 N N . LEU A 1 83 ? 10.156 -32.156 -4.34 1 98.5 83 LEU A N 1
ATOM 590 C CA . LEU A 1 83 ? 10.906 -31.031 -4.875 1 98.5 83 LEU A CA 1
ATOM 591 C C . LEU A 1 83 ? 11.477 -30.172 -3.75 1 98.5 83 LEU A C 1
ATOM 593 O O . LEU A 1 83 ? 12.633 -29.75 -3.814 1 98.5 83 LEU A O 1
ATOM 597 N N . LEU A 1 84 ? 10.695 -29.953 -2.725 1 98.62 84 LEU A N 1
ATOM 598 C CA . LEU A 1 84 ? 11.094 -29.094 -1.611 1 98.62 84 LEU A CA 1
ATOM 599 C C . LEU A 1 84 ? 12.211 -29.75 -0.803 1 98.62 84 LEU A C 1
ATOM 601 O O . LEU A 1 84 ? 13.086 -29.047 -0.282 1 98.62 84 LEU A O 1
ATOM 605 N N . ALA A 1 85 ? 12.164 -31.062 -0.717 1 97.5 85 ALA A N 1
ATOM 606 C CA . ALA A 1 85 ? 13.18 -31.797 0.032 1 97.5 85 ALA A CA 1
ATOM 607 C C . ALA A 1 85 ? 14.57 -31.578 -0.558 1 97.5 85 ALA A C 1
ATOM 609 O O . ALA A 1 85 ? 15.57 -31.656 0.155 1 97.5 85 ALA A O 1
ATOM 610 N N . GLY A 1 86 ? 14.617 -31.25 -1.788 1 96.19 86 GLY A N 1
ATOM 611 C CA . GLY A 1 86 ? 15.883 -31.047 -2.463 1 96.19 86 GLY A CA 1
ATOM 612 C C . GLY A 1 86 ? 16.422 -29.641 -2.32 1 96.19 86 GLY A C 1
ATOM 613 O O . GLY A 1 86 ? 17.531 -29.344 -2.777 1 96.19 86 GLY A O 1
ATOM 614 N N . LEU A 1 87 ? 15.695 -28.812 -1.623 1 98 87 LEU A N 1
ATOM 615 C CA . LEU A 1 87 ? 16.109 -27.422 -1.469 1 98 87 LEU A CA 1
ATOM 616 C C . LEU A 1 87 ? 16.812 -27.203 -0.128 1 98 87 LEU A C 1
ATOM 618 O O . LEU A 1 87 ? 16.422 -27.797 0.879 1 98 87 LEU A O 1
ATOM 622 N N . GLU A 1 88 ? 17.797 -26.391 -0.147 1 97.69 88 GLU A N 1
ATOM 623 C CA . GLU A 1 88 ? 18.578 -26.125 1.062 1 97.69 88 GLU A CA 1
ATOM 624 C C . GLU A 1 88 ? 17.812 -25.172 1.994 1 97.69 88 GLU A C 1
ATOM 626 O O . GLU A 1 88 ? 17.844 -25.359 3.215 1 97.69 88 GLU A O 1
ATOM 631 N N . TRP A 1 89 ? 17.203 -24.172 1.452 1 98.12 89 TRP A N 1
ATOM 632 C CA . TRP A 1 89 ? 16.453 -23.219 2.262 1 98.12 89 TRP A CA 1
ATOM 633 C C . TRP A 1 89 ? 15.039 -23.719 2.521 1 98.12 89 TRP A C 1
ATOM 635 O O . TRP A 1 89 ? 14.414 -24.312 1.638 1 98.12 89 TRP A O 1
ATOM 645 N N . PRO A 1 90 ? 14.578 -23.469 3.684 1 97.62 90 PRO A N 1
ATOM 646 C CA . PRO A 1 90 ? 13.234 -23.969 4.027 1 97.62 90 PRO A CA 1
ATOM 647 C C . PRO A 1 90 ? 12.133 -23.219 3.281 1 97.62 90 PRO A C 1
ATOM 649 O O . PRO A 1 90 ? 12.266 -22.031 2.99 1 97.62 90 PRO A O 1
ATOM 652 N N . VAL A 1 91 ? 11.117 -23.906 2.953 1 98.75 91 VAL A N 1
ATOM 653 C CA . VAL A 1 91 ? 9.898 -23.375 2.365 1 98.75 91 VAL A CA 1
ATOM 654 C C . VAL A 1 91 ? 8.688 -23.859 3.154 1 98.75 91 VAL A C 1
ATOM 656 O O . VAL A 1 91 ? 8.508 -25.062 3.352 1 98.75 91 VAL A O 1
ATOM 659 N N . PHE A 1 92 ? 7.926 -22.891 3.621 1 98.69 92 PHE A N 1
ATOM 660 C CA . PHE A 1 92 ? 6.695 -23.266 4.301 1 98.69 92 PHE A CA 1
ATOM 661 C C . PHE A 1 92 ? 5.812 -24.125 3.395 1 98.69 92 PHE A C 1
ATOM 663 O O . PHE A 1 92 ? 5.559 -23.75 2.246 1 98.69 92 PHE A O 1
ATOM 670 N N . PHE A 1 93 ? 5.398 -25.297 3.875 1 98.44 93 PHE A N 1
ATOM 671 C CA . PHE A 1 93 ? 4.527 -26.234 3.182 1 98.44 93 PHE A CA 1
ATOM 672 C C . PHE A 1 93 ? 3.586 -26.922 4.164 1 98.44 93 PHE A C 1
ATOM 674 O O . PHE A 1 93 ? 4.004 -27.344 5.25 1 98.44 93 PHE A O 1
ATOM 681 N N . GLN A 1 94 ? 2.357 -27 3.76 1 97.81 94 GLN A N 1
ATOM 682 C CA . GLN A 1 94 ? 1.413 -27.75 4.586 1 97.81 94 GLN A CA 1
ATOM 683 C C . GLN A 1 94 ? 0.349 -28.422 3.729 1 97.81 94 GLN A C 1
ATOM 685 O O . GLN A 1 94 ? 0.085 -28 2.602 1 97.81 94 GLN A O 1
ATOM 690 N N . GLN A 1 95 ? -0.204 -29.484 4.195 1 97.56 95 GLN A N 1
ATOM 691 C CA . GLN A 1 95 ? -1.335 -30.203 3.605 1 97.56 95 GLN A CA 1
ATOM 692 C C . GLN A 1 95 ? -2.414 -30.469 4.648 1 97.56 95 GLN A C 1
ATOM 694 O O . GLN A 1 95 ? -2.715 -31.625 4.945 1 97.56 95 GLN A O 1
ATOM 699 N N . GLU A 1 96 ? -3.031 -29.406 5.059 1 96.88 96 GLU A N 1
ATOM 700 C CA . GLU A 1 96 ? -4.043 -29.5 6.109 1 96.88 96 GLU A CA 1
ATOM 701 C C . GLU A 1 96 ? -5.449 -29.391 5.531 1 96.88 96 GLU A C 1
ATOM 703 O O . GLU A 1 96 ? -6.418 -29.188 6.27 1 96.88 96 GLU A O 1
ATOM 708 N N . GLY A 1 97 ? -5.531 -29.5 4.25 1 98.06 97 GLY A N 1
ATOM 709 C CA . GLY A 1 97 ? -6.824 -29.422 3.584 1 98.06 97 GLY A CA 1
ATOM 710 C C . GLY A 1 97 ? -7.289 -27.984 3.361 1 98.06 97 GLY A C 1
ATOM 711 O O . GLY A 1 97 ? -6.664 -27.047 3.854 1 98.06 97 GLY A O 1
ATOM 712 N N . THR A 1 98 ? -8.305 -27.797 2.527 1 98.12 98 THR A N 1
ATOM 713 C CA . THR A 1 98 ? -8.977 -26.531 2.277 1 98.12 98 THR A CA 1
ATOM 714 C C . THR A 1 98 ? -10.336 -26.484 2.959 1 98.12 98 THR A C 1
ATOM 716 O O . THR A 1 98 ? -11.055 -27.484 2.984 1 98.12 98 THR A O 1
ATOM 719 N N . LEU A 1 99 ? -10.633 -25.406 3.549 1 97.56 99 LEU A N 1
ATOM 720 C CA . LEU A 1 99 ? -11.945 -25.188 4.141 1 97.56 99 LEU A CA 1
ATOM 721 C C . LEU A 1 99 ? -12.766 -24.203 3.309 1 97.56 99 LEU A C 1
ATOM 723 O O . LEU A 1 99 ? -12.258 -23.156 2.906 1 97.56 99 LEU A O 1
ATOM 727 N N . ILE A 1 100 ? -14.008 -24.562 2.979 1 97.12 100 ILE A N 1
ATOM 728 C CA . ILE A 1 100 ? -14.945 -23.672 2.287 1 97.12 100 ILE A CA 1
ATOM 729 C C . ILE A 1 100 ? -16.078 -23.297 3.23 1 97.12 100 ILE A C 1
ATOM 731 O O . ILE A 1 100 ? -16.75 -24.156 3.801 1 97.12 100 ILE A O 1
ATOM 735 N N . LEU A 1 101 ? -16.281 -21.969 3.361 1 96.06 101 LEU A N 1
ATOM 736 C CA . LEU A 1 101 ? -17.281 -21.422 4.273 1 96.06 101 LEU A CA 1
ATOM 737 C C . LEU A 1 101 ? -18.297 -20.578 3.516 1 96.06 101 LEU A C 1
ATOM 739 O O . LEU A 1 101 ? -18.016 -20.094 2.412 1 96.06 101 LEU A O 1
ATOM 743 N N . TRP A 1 102 ? -19.484 -20.469 4.102 1 94.5 102 TRP A N 1
ATOM 744 C CA . TRP A 1 102 ? -20.5 -19.562 3.568 1 94.5 102 TRP A CA 1
ATOM 745 C C . TRP A 1 102 ? -21.406 -19.047 4.68 1 94.5 102 TRP A C 1
ATOM 747 O O . TRP A 1 102 ? -21.578 -19.703 5.707 1 94.5 102 TRP A O 1
ATOM 757 N N . HIS A 1 103 ? -21.844 -17.828 4.496 1 91 103 HIS A N 1
ATOM 758 C CA . HIS A 1 103 ? -22.906 -17.328 5.363 1 91 103 HIS A CA 1
ATOM 759 C C . HIS A 1 103 ? -24.25 -17.922 5.004 1 91 103 HIS A C 1
ATOM 761 O O . HIS A 1 103 ? -24.438 -18.422 3.891 1 91 103 HIS A O 1
ATOM 767 N N . ARG A 1 104 ? -25.188 -17.75 5.949 1 91.56 104 ARG A N 1
ATOM 768 C CA . ARG A 1 104 ? -26.516 -18.359 5.793 1 91.56 104 ARG A CA 1
ATOM 769 C C . ARG A 1 104 ? -27.188 -17.906 4.504 1 91.56 104 ARG A C 1
ATOM 771 O O . ARG A 1 104 ? -27.828 -18.703 3.814 1 91.56 104 ARG A O 1
ATOM 778 N N . GLN A 1 105 ? -26.984 -16.703 4.191 1 91.44 105 GLN A N 1
ATOM 779 C CA . GLN A 1 105 ? -27.656 -16.109 3.033 1 91.44 105 GLN A CA 1
ATOM 780 C C . GLN A 1 105 ? -27.094 -16.672 1.729 1 91.44 105 GLN A C 1
ATOM 782 O O . GLN A 1 105 ? -27.719 -16.531 0.672 1 91.44 105 GLN A O 1
ATOM 787 N N . ASP A 1 106 ? -25.938 -17.359 1.748 1 93.38 106 ASP A N 1
ATOM 788 C CA . ASP A 1 106 ? -25.297 -17.859 0.542 1 93.38 106 ASP A CA 1
ATOM 789 C C . ASP A 1 106 ? -25.375 -19.391 0.465 1 93.38 106 ASP A C 1
ATOM 791 O O . ASP A 1 106 ? -24.578 -20.016 -0.238 1 93.38 106 ASP A O 1
ATOM 795 N N . ALA A 1 107 ? -26.281 -19.984 1.125 1 94.25 107 ALA A N 1
ATOM 796 C CA . ALA A 1 107 ? -26.422 -21.438 1.225 1 94.25 107 ALA A CA 1
ATOM 797 C C . ALA A 1 107 ? -26.703 -22.062 -0.139 1 94.25 107 ALA A C 1
ATOM 799 O O . ALA A 1 107 ? -26.25 -23.172 -0.437 1 94.25 107 ALA A O 1
ATOM 800 N N . ALA A 1 108 ? -27.5 -21.391 -0.884 1 95.12 108 ALA A N 1
ATOM 801 C CA . ALA A 1 108 ? -27.828 -21.922 -2.205 1 95.12 108 ALA A CA 1
ATOM 802 C C . ALA A 1 108 ? -26.594 -21.984 -3.094 1 95.12 108 ALA A C 1
ATOM 804 O O . ALA A 1 108 ? -26.391 -22.984 -3.807 1 95.12 108 ALA A O 1
ATOM 805 N N . GLU A 1 109 ? -25.828 -20.969 -3.016 1 94.06 109 GLU A N 1
ATOM 806 C CA . GLU A 1 109 ? -24.594 -20.953 -3.783 1 94.06 109 GLU A CA 1
ATOM 807 C C . GLU A 1 109 ? -23.641 -22.031 -3.307 1 94.06 109 GLU A C 1
ATOM 809 O O . GLU A 1 109 ? -22.969 -22.688 -4.117 1 94.06 109 GLU A O 1
ATOM 814 N N . ALA A 1 110 ? -23.578 -22.234 -2.082 1 95.06 110 ALA A N 1
ATOM 815 C CA . ALA A 1 110 ? -22.734 -23.281 -1.507 1 95.06 110 ALA A CA 1
ATOM 816 C C . ALA A 1 110 ? -23.172 -24.672 -1.966 1 95.06 110 ALA A C 1
ATOM 818 O O . ALA A 1 110 ? -22.344 -25.531 -2.256 1 95.06 110 ALA A O 1
ATOM 819 N N . ALA A 1 111 ? -24.438 -24.844 -2.014 1 96 111 ALA A N 1
ATOM 820 C CA . ALA A 1 111 ? -24.969 -26.125 -2.457 1 96 111 ALA A CA 1
ATOM 821 C C . ALA A 1 111 ? -24.609 -26.406 -3.912 1 96 111 ALA A C 1
ATOM 823 O O . ALA A 1 111 ? -24.281 -27.547 -4.27 1 96 111 ALA A O 1
ATOM 824 N N . ARG A 1 112 ? -24.734 -25.391 -4.629 1 94.81 112 ARG A N 1
ATOM 825 C CA . ARG A 1 112 ? -24.344 -25.531 -6.031 1 94.81 112 ARG A CA 1
ATOM 826 C C . ARG A 1 112 ? -22.875 -25.891 -6.156 1 94.81 112 ARG A C 1
ATOM 828 O O . ARG A 1 112 ? -22.516 -26.797 -6.922 1 94.81 112 ARG A O 1
ATOM 835 N N . LEU A 1 113 ? -22.047 -25.219 -5.453 1 95 113 LEU A N 1
ATOM 836 C CA . LEU A 1 113 ? -20.625 -25.484 -5.473 1 95 113 LEU A CA 1
ATOM 837 C C . LEU A 1 113 ? -20.344 -26.922 -5.023 1 95 113 LEU A C 1
ATOM 839 O O . LEU A 1 113 ? -19.547 -27.625 -5.648 1 95 113 LEU A O 1
ATOM 843 N N . ARG A 1 114 ? -20.953 -27.328 -4.012 1 96.69 114 ARG A N 1
ATOM 844 C CA . ARG A 1 114 ? -20.797 -28.688 -3.527 1 96.69 114 ARG A CA 1
ATOM 845 C C . ARG A 1 114 ? -21.109 -29.703 -4.629 1 96.69 114 ARG A C 1
ATOM 847 O O . ARG A 1 114 ? -20.375 -30.672 -4.812 1 96.69 114 ARG A O 1
ATOM 854 N N . GLY A 1 115 ? -22.203 -29.422 -5.312 1 96.62 115 GLY A N 1
ATOM 855 C CA . GLY A 1 115 ? -22.562 -30.297 -6.414 1 96.62 115 GLY A CA 1
ATOM 856 C C . GLY A 1 115 ? -21.469 -30.406 -7.465 1 96.62 115 GLY A C 1
ATOM 857 O O . GLY A 1 115 ? -21.172 -31.5 -7.945 1 96.62 115 GLY A O 1
ATOM 858 N N . VAL A 1 116 ? -20.922 -29.328 -7.758 1 95 116 VAL A N 1
ATOM 859 C CA . VAL A 1 116 ? -19.844 -29.281 -8.75 1 95 116 VAL A CA 1
ATOM 860 C C . VAL A 1 116 ? -18.641 -30.078 -8.25 1 95 116 VAL A C 1
ATOM 862 O O . VAL A 1 116 ? -18.062 -30.875 -8.992 1 95 116 VAL A O 1
ATOM 865 N N . LEU A 1 117 ? -18.297 -29.906 -7.047 1 96.56 117 LEU A N 1
ATOM 866 C CA . LEU A 1 117 ? -17.141 -30.578 -6.465 1 96.56 117 LEU A CA 1
ATOM 867 C C . LEU A 1 117 ? -17.359 -32.094 -6.406 1 96.56 117 LEU A C 1
ATOM 869 O O . LEU A 1 117 ? -16.453 -32.875 -6.688 1 96.56 117 LEU A O 1
ATOM 873 N N . GLU A 1 118 ? -18.531 -32.469 -6.109 1 95.88 118 GLU A N 1
ATOM 874 C CA . GLU A 1 118 ? -18.859 -33.875 -6.047 1 95.88 118 GLU A CA 1
ATOM 875 C C . GLU A 1 118 ? -18.797 -34.531 -7.43 1 95.88 118 GLU A C 1
ATOM 877 O O . GLU A 1 118 ? -18.344 -35.656 -7.566 1 95.88 118 GLU A O 1
ATOM 882 N N . ARG A 1 119 ? -19.25 -33.812 -8.344 1 94.31 119 ARG A N 1
ATOM 883 C CA . ARG A 1 119 ? -19.156 -34.312 -9.711 1 94.31 119 ARG A CA 1
ATOM 884 C C . ARG A 1 119 ? -17.703 -34.5 -10.133 1 94.31 119 ARG A C 1
ATOM 886 O O . ARG A 1 119 ? -17.359 -35.5 -10.773 1 94.31 119 ARG A O 1
ATOM 893 N N . THR A 1 120 ? -16.922 -33.5 -9.781 1 93.44 120 THR A N 1
ATOM 894 C CA . THR A 1 120 ? -15.5 -33.625 -10.094 1 93.44 120 THR A CA 1
ATOM 895 C C . THR A 1 120 ? -14.875 -34.844 -9.422 1 93.44 120 THR A C 1
A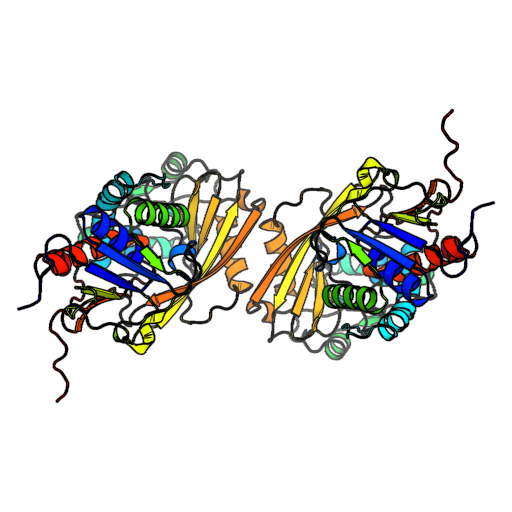TOM 897 O O . THR A 1 120 ? -14.07 -35.531 -10.023 1 93.44 120 THR A O 1
ATOM 900 N N . ALA A 1 121 ? -15.242 -35.062 -8.219 1 90.94 121 ALA A N 1
ATOM 901 C CA . ALA A 1 121 ? -14.695 -36.188 -7.469 1 90.94 121 ALA A CA 1
ATOM 902 C C . ALA A 1 121 ? -15.047 -37.5 -8.133 1 90.94 121 ALA A C 1
ATOM 904 O O . ALA A 1 121 ? -14.289 -38.469 -8.047 1 90.94 121 ALA A O 1
ATOM 905 N N . ARG A 1 122 ? -16.094 -37.5 -8.852 1 91.06 122 ARG A N 1
ATOM 906 C CA . ARG A 1 122 ? -16.484 -38.719 -9.586 1 91.06 122 ARG A CA 1
ATOM 907 C C . ARG A 1 122 ? -15.664 -38.875 -10.859 1 91.06 122 ARG A C 1
ATOM 909 O O . ARG A 1 122 ? -15.336 -39.969 -11.258 1 91.06 122 ARG A O 1
ATOM 916 N N . THR A 1 123 ? -15.367 -37.781 -11.406 1 90.88 123 THR A N 1
ATOM 917 C CA . THR A 1 123 ? -14.641 -37.781 -12.664 1 90.88 123 THR A CA 1
ATOM 918 C C . THR A 1 123 ? -13.148 -38.031 -12.43 1 90.88 123 THR A C 1
ATOM 920 O O . THR A 1 123 ? -12.469 -38.594 -13.281 1 90.88 123 THR A O 1
ATOM 923 N N . VAL A 1 124 ? -12.641 -37.594 -11.344 1 92.25 124 VAL A N 1
ATOM 924 C CA . VAL A 1 124 ? -11.258 -37.781 -10.922 1 92.25 124 VAL A CA 1
ATOM 925 C C . VAL A 1 124 ? -11.227 -38.531 -9.594 1 92.25 124 VAL A C 1
ATOM 927 O O . VAL A 1 124 ? -10.922 -37.938 -8.555 1 92.25 124 VAL A O 1
ATOM 930 N N . PRO A 1 125 ? -11.336 -39.812 -9.695 1 91.19 125 PRO A N 1
ATOM 931 C CA . PRO A 1 125 ? -11.578 -40.594 -8.477 1 91.19 125 PRO A CA 1
ATOM 932 C C . PRO A 1 125 ? -10.352 -40.656 -7.57 1 91.19 125 PRO A C 1
ATOM 934 O O . PRO A 1 125 ? -10.461 -41.062 -6.41 1 91.19 125 PRO A O 1
ATOM 937 N N . GLU A 1 126 ? -9.242 -40.25 -8.078 1 90.44 126 GLU A N 1
ATOM 938 C CA . GLU A 1 126 ? -8.031 -40.281 -7.258 1 90.44 126 GLU A CA 1
ATOM 939 C C . GLU A 1 126 ? -8.086 -39.188 -6.188 1 90.44 126 GLU A C 1
ATOM 941 O O . GLU A 1 126 ? -7.324 -39.219 -5.215 1 90.44 126 GLU A O 1
ATOM 946 N N . LEU A 1 127 ? -8.938 -38.25 -6.289 1 92.62 127 LEU A N 1
ATOM 947 C CA . LEU A 1 127 ? -9.062 -37.156 -5.301 1 92.62 127 LEU A CA 1
ATOM 948 C C . LEU A 1 127 ? -9.805 -37.656 -4.059 1 92.62 127 LEU A C 1
ATOM 950 O O . LEU A 1 127 ? -10.758 -38.438 -4.164 1 92.62 127 LEU A O 1
ATOM 954 N N . PRO A 1 128 ? -9.281 -37.219 -2.92 1 93 128 PRO A N 1
ATOM 955 C CA . PRO A 1 128 ? -10.086 -37.5 -1.731 1 93 128 PRO A CA 1
ATOM 956 C C . PRO A 1 128 ? -11.469 -36.875 -1.78 1 93 128 PRO A C 1
ATOM 958 O O . PRO A 1 128 ? -11.617 -35.75 -2.273 1 93 128 PRO A O 1
ATOM 961 N N . ALA A 1 129 ? -12.414 -37.531 -1.23 1 93.88 129 ALA A N 1
ATOM 962 C CA . ALA A 1 129 ? -13.781 -37.031 -1.205 1 93.88 129 ALA A CA 1
ATOM 963 C C . ALA A 1 129 ? -13.898 -35.844 -0.26 1 93.88 129 ALA A C 1
ATOM 965 O O . ALA A 1 129 ? -13.305 -35.812 0.818 1 93.88 129 ALA A O 1
ATOM 966 N N . LEU A 1 130 ? -14.758 -34.875 -0.676 1 97.25 130 LEU A N 1
ATOM 967 C CA . LEU A 1 130 ? -15.031 -33.75 0.214 1 97.25 130 LEU A CA 1
ATOM 968 C C . LEU A 1 130 ? -15.859 -34.188 1.413 1 97.25 130 LEU A C 1
ATOM 970 O O . LEU A 1 130 ? -16.578 -35.188 1.336 1 97.25 130 LEU A O 1
ATOM 974 N N . GLN A 1 131 ? -15.703 -33.531 2.502 1 97.94 131 GLN A N 1
ATOM 975 C CA . GLN A 1 131 ? -16.469 -33.781 3.725 1 97.94 131 GLN A CA 1
ATOM 976 C C . GLN A 1 131 ? -17.359 -32.594 4.07 1 97.94 131 GLN A C 1
ATOM 978 O O . GLN A 1 131 ? -16.891 -31.438 4.082 1 97.94 131 GLN A O 1
ATOM 983 N N . VAL A 1 132 ? -18.578 -32.875 4.309 1 97.81 132 VAL A N 1
ATOM 984 C CA . VAL A 1 132 ? -19.5 -31.844 4.797 1 97.81 132 VAL A CA 1
ATOM 985 C C . VAL A 1 132 ? -19.391 -31.75 6.32 1 97.81 132 VAL A C 1
ATOM 987 O O . VAL A 1 132 ? -19.5 -32.75 7.02 1 97.81 132 VAL A O 1
ATOM 990 N N . LEU A 1 133 ? -19.172 -30.562 6.762 1 97.19 133 LEU A N 1
ATOM 991 C CA . LEU A 1 133 ? -19.016 -30.359 8.195 1 97.19 133 LEU A CA 1
ATOM 992 C C . LEU A 1 133 ? -20.203 -29.625 8.781 1 97.19 133 LEU A C 1
ATOM 994 O O . LEU A 1 133 ? -20.641 -28.594 8.258 1 97.19 133 LEU A O 1
ATOM 998 N N . ASP A 1 134 ? -20.719 -30.141 9.875 1 95 134 ASP A N 1
ATOM 999 C CA . ASP A 1 134 ? -21.672 -29.375 10.664 1 95 134 ASP A CA 1
ATOM 1000 C C . ASP A 1 134 ? -20.969 -28.406 11.602 1 95 134 ASP A C 1
ATOM 1002 O O . ASP A 1 134 ? -19.734 -28.25 11.547 1 95 134 ASP A O 1
ATOM 1006 N N . SER A 1 135 ? -21.734 -27.719 12.391 1 93.62 135 SER A N 1
ATOM 1007 C CA . SER A 1 135 ? -21.188 -26.656 13.234 1 93.62 135 SER A CA 1
ATOM 1008 C C . SER A 1 135 ? -20.125 -27.203 14.188 1 93.62 135 SER A C 1
ATOM 1010 O O . SER A 1 135 ? -19.062 -26.609 14.344 1 93.62 135 SER A O 1
ATOM 1012 N N . ARG A 1 136 ? -20.422 -28.281 14.82 1 94.19 136 ARG A N 1
ATOM 1013 C CA . ARG A 1 136 ? -19.5 -28.875 15.781 1 94.19 136 ARG A CA 1
ATOM 1014 C C . ARG A 1 136 ? -18.219 -29.328 15.086 1 94.19 136 ARG A C 1
ATOM 1016 O O . ARG A 1 136 ? -17.125 -29.047 15.562 1 94.19 136 ARG A O 1
ATOM 1023 N N . GLN A 1 137 ? -18.328 -30.031 14.008 1 96 137 GLN A N 1
ATOM 1024 C CA . GLN A 1 137 ? -17.188 -30.516 13.25 1 96 137 GLN A CA 1
ATOM 1025 C C . GLN A 1 137 ? -16.344 -29.359 12.727 1 96 137 GLN A C 1
ATOM 1027 O O . GLN A 1 137 ? -15.109 -29.469 12.68 1 96 137 GLN A O 1
ATOM 1032 N N . LEU A 1 138 ? -17.016 -28.359 12.297 1 95.5 138 LEU A N 1
ATOM 1033 C CA . LEU A 1 138 ? -16.328 -27.172 11.805 1 95.5 138 LEU A CA 1
ATOM 1034 C C . LEU A 1 138 ? -15.477 -26.547 12.906 1 95.5 138 LEU A C 1
ATOM 1036 O O . LEU A 1 138 ? -14.32 -26.172 12.68 1 95.5 138 LEU A O 1
ATOM 1040 N N . GLN A 1 139 ? -16 -26.422 14.078 1 93.44 139 GLN A N 1
ATOM 1041 C CA . GLN A 1 139 ? -15.273 -25.859 15.211 1 93.44 139 GLN A CA 1
ATOM 1042 C C . GLN A 1 139 ? -14.078 -26.734 15.594 1 93.44 139 GLN A C 1
ATOM 1044 O O . GLN A 1 139 ? -13.047 -26.219 16.016 1 93.44 139 GLN A O 1
ATOM 1049 N N . GLU A 1 140 ? -14.273 -27.984 15.469 1 94.5 140 GLU A N 1
ATOM 1050 C CA . GLU A 1 140 ? -13.172 -28.906 15.742 1 94.5 140 GLU A CA 1
ATOM 1051 C C . GLU A 1 140 ? -12.062 -28.766 14.703 1 94.5 140 GLU A C 1
ATOM 1053 O O . GLU A 1 140 ? -10.875 -28.766 15.039 1 94.5 140 GLU A O 1
ATOM 1058 N N . ALA A 1 141 ? -12.453 -28.625 13.477 1 94.5 141 ALA A N 1
ATOM 1059 C CA . ALA A 1 141 ? -11.5 -28.531 12.375 1 94.5 141 ALA A CA 1
ATOM 1060 C C . ALA A 1 141 ? -10.766 -27.203 12.383 1 94.5 141 ALA A C 1
ATOM 1062 O O . ALA A 1 141 ? -9.586 -27.125 12.039 1 94.5 141 ALA A O 1
ATOM 1063 N N . GLU A 1 142 ? -11.438 -26.125 12.727 1 95.81 142 GLU A N 1
ATOM 1064 C CA . GLU A 1 142 ? -10.883 -24.766 12.727 1 95.81 142 GLU A CA 1
ATOM 1065 C C . GLU A 1 142 ? -11.391 -23.969 13.922 1 95.81 142 GLU A C 1
ATOM 1067 O O . GLU A 1 142 ? -12.266 -23.109 13.773 1 95.81 142 GLU A O 1
ATOM 1072 N N . PRO A 1 143 ? -10.758 -24.109 15.055 1 93.5 143 PRO A N 1
ATOM 1073 C CA . PRO A 1 143 ? -11.219 -23.469 16.297 1 93.5 143 PRO A CA 1
ATOM 1074 C C . PRO A 1 143 ? -11.211 -21.953 16.203 1 93.5 143 PRO A C 1
ATOM 1076 O O . PRO A 1 143 ? -11.969 -21.281 16.922 1 93.5 143 PRO A O 1
ATOM 1079 N N . ALA A 1 144 ? -10.414 -21.391 15.328 1 92.56 144 ALA A N 1
ATOM 1080 C CA . ALA A 1 144 ? -10.297 -19.953 15.195 1 92.56 144 ALA A CA 1
ATOM 1081 C C . ALA A 1 144 ? -11.602 -19.328 14.703 1 92.56 144 ALA A C 1
ATOM 1083 O O . ALA A 1 144 ? -11.812 -18.125 14.828 1 92.56 144 ALA A O 1
ATOM 1084 N N . LEU A 1 145 ? -12.43 -20.109 14.055 1 89.75 145 LEU A N 1
ATOM 1085 C CA . LEU A 1 145 ? -13.695 -19.609 13.523 1 89.75 145 LEU A CA 1
ATOM 1086 C C . LEU A 1 145 ? -14.758 -19.547 14.617 1 89.75 145 LEU A C 1
ATOM 1088 O O . LEU A 1 145 ? -15.93 -19.297 14.336 1 89.75 145 LEU A O 1
ATOM 1092 N N . GLN A 1 146 ? -14.289 -19.547 15.828 1 71.62 146 GLN A N 1
ATOM 1093 C CA . GLN A 1 146 ? -15.227 -19.594 16.938 1 71.62 146 GLN A CA 1
ATOM 1094 C C . GLN A 1 146 ? -16.312 -18.531 16.797 1 71.62 146 GLN A C 1
ATOM 1096 O O . GLN A 1 146 ? -16.094 -17.5 16.156 1 71.62 146 GLN A O 1
ATOM 1101 N N . GLY A 1 147 ? -17.5 -18.891 17.094 1 67.06 147 GLY A N 1
ATOM 1102 C CA . GLY A 1 147 ? -18.625 -17.953 17.109 1 67.06 147 GLY A CA 1
ATOM 1103 C C . GLY A 1 147 ? -19.719 -18.328 16.141 1 67.06 147 GLY A C 1
ATOM 1104 O O . GLY A 1 147 ? -19.594 -19.312 15.398 1 67.06 147 GLY A O 1
ATOM 1105 N N . GLN A 1 148 ? -20.969 -18.094 16.328 1 64.31 148 GLN A N 1
ATOM 1106 C CA . GLN A 1 148 ? -22.234 -18.391 15.664 1 64.31 148 GLN A CA 1
ATOM 1107 C C . GLN A 1 148 ? -22.297 -17.766 14.273 1 64.31 148 GLN A C 1
ATOM 1109 O O . GLN A 1 148 ? -23.375 -17.438 13.781 1 64.31 148 GLN A O 1
ATOM 1114 N N . ARG A 1 149 ? -20.938 -17.656 13.508 1 82.62 149 ARG A N 1
ATOM 1115 C CA . ARG A 1 149 ? -21.016 -17 12.203 1 82.62 149 ARG A CA 1
ATOM 1116 C C . ARG A 1 149 ? -21.203 -18.031 11.094 1 82.62 149 ARG A C 1
ATOM 1118 O O . ARG A 1 149 ? -21.938 -17.797 10.125 1 82.62 149 ARG A O 1
ATOM 1125 N N . PHE A 1 150 ? -20.469 -19.141 11.266 1 92.25 150 PHE A N 1
ATOM 1126 C CA . PHE A 1 150 ? -20.594 -20.219 10.273 1 92.25 150 PHE A CA 1
ATOM 1127 C C . PHE A 1 150 ? -21.141 -21.484 10.914 1 92.25 150 PHE A C 1
ATOM 1129 O O . PHE A 1 150 ? -20.625 -21.953 11.938 1 92.25 150 PHE A O 1
ATOM 1136 N N . HIS A 1 151 ? -22.172 -22.016 10.219 1 91.56 151 HIS A N 1
ATOM 1137 C CA . HIS A 1 151 ? -22.859 -23.156 10.805 1 91.56 151 HIS A CA 1
ATOM 1138 C C . HIS A 1 151 ? -22.531 -24.438 10.047 1 91.56 151 HIS A C 1
ATOM 1140 O O . HIS A 1 151 ? -22.828 -25.531 10.531 1 91.56 151 HIS A O 1
ATOM 1146 N N . GLN A 1 152 ? -22.016 -24.312 8.914 1 93.88 152 GLN A N 1
ATOM 1147 C CA . GLN A 1 152 ? -21.609 -25.438 8.07 1 93.88 152 GLN A CA 1
ATOM 1148 C C . GLN A 1 152 ? -20.391 -25.078 7.227 1 93.88 152 GLN A C 1
ATOM 1150 O O . GLN A 1 152 ? -20.047 -23.891 7.086 1 93.88 152 GLN A O 1
ATOM 1155 N N . GLY A 1 153 ? -19.703 -26.062 6.719 1 96.69 153 GLY A N 1
ATOM 1156 C CA . GLY A 1 153 ? -18.594 -25.891 5.793 1 96.69 153 GLY A CA 1
ATOM 1157 C C . GLY A 1 153 ? -18.266 -27.156 5.023 1 96.69 153 GLY A C 1
ATOM 1158 O O . GLY A 1 153 ? -18.828 -28.219 5.285 1 96.69 153 GLY A O 1
ATOM 1159 N N . LEU A 1 154 ? -17.531 -27 3.99 1 98.06 154 LEU A N 1
ATOM 1160 C CA . LEU A 1 154 ? -16.938 -28.141 3.283 1 98.06 154 LEU A CA 1
ATOM 1161 C C . LEU A 1 154 ? -15.445 -28.25 3.584 1 98.06 154 LEU A C 1
ATOM 1163 O O . LEU A 1 154 ? -14.727 -27.25 3.596 1 98.06 154 LEU A O 1
ATOM 1167 N N . TYR A 1 155 ? -15.031 -29.438 3.926 1 98.31 155 TYR A N 1
ATOM 1168 C CA . TYR A 1 155 ? -13.617 -29.734 4.109 1 98.31 155 TYR A CA 1
ATOM 1169 C C . TYR A 1 155 ? -13.086 -30.594 2.959 1 98.31 155 TYR A C 1
ATOM 1171 O O . TYR A 1 155 ? -13.688 -31.609 2.607 1 98.31 155 TYR A O 1
ATOM 1179 N N . LEU A 1 156 ? -12.023 -30.109 2.348 1 98.25 156 LEU A N 1
ATOM 1180 C CA . LEU A 1 156 ? -11.383 -30.812 1.241 1 98.25 156 LEU A CA 1
ATOM 1181 C C . LEU A 1 156 ? -10.023 -31.375 1.662 1 98.25 156 LEU A C 1
ATOM 1183 O O . LEU A 1 156 ? -9.016 -30.672 1.589 1 98.25 156 LEU A O 1
ATOM 1187 N N . PRO A 1 157 ? -10 -32.625 1.994 1 97.12 157 PRO A N 1
ATOM 1188 C CA . PRO A 1 157 ? -8.781 -33.219 2.561 1 97.12 157 PRO A CA 1
ATOM 1189 C C . PRO A 1 157 ? -7.652 -33.344 1.538 1 97.12 157 PRO A C 1
ATOM 1191 O O . PRO A 1 157 ? -7.914 -33.5 0.341 1 97.12 157 PRO A O 1
ATOM 1194 N N . GLY A 1 158 ? -6.398 -33.344 1.971 1 96.12 158 GLY A N 1
ATOM 1195 C CA . GLY A 1 158 ? -5.227 -33.562 1.142 1 96.12 158 GLY A CA 1
ATOM 1196 C C . GLY A 1 158 ? -4.695 -32.312 0.493 1 96.12 158 GLY A C 1
ATOM 1197 O O . GLY A 1 158 ? -3.527 -32.25 0.099 1 96.12 158 GLY A O 1
ATOM 1198 N N . GLU A 1 159 ? -5.586 -31.297 0.352 1 98.06 159 GLU A N 1
ATOM 1199 C CA . GLU A 1 159 ? -5.141 -30.031 -0.223 1 98.06 159 GLU A CA 1
ATOM 1200 C C . GLU A 1 159 ? -4.223 -29.281 0.736 1 98.06 159 GLU A C 1
ATOM 1202 O O . GLU A 1 159 ? -4.102 -29.656 1.906 1 98.06 159 GLU A O 1
ATOM 1207 N N . GLY A 1 160 ? -3.514 -28.344 0.119 1 97.75 160 GLY A N 1
ATOM 1208 C CA . GLY A 1 160 ? -2.545 -27.625 0.939 1 97.75 160 GLY A CA 1
ATOM 1209 C C . GLY A 1 160 ? -2.107 -26.297 0.337 1 97.75 160 GLY A C 1
ATOM 1210 O O . GLY A 1 160 ? -2.902 -25.609 -0.306 1 97.75 160 GLY A O 1
ATOM 1211 N N . GLN A 1 161 ? -0.912 -25.922 0.76 1 98.56 161 GLN A N 1
ATOM 1212 C CA . GLN A 1 161 ? -0.315 -24.672 0.304 1 98.56 161 GLN A CA 1
ATOM 1213 C C . GLN A 1 161 ? 1.188 -24.641 0.567 1 98.56 161 GLN A C 1
ATOM 1215 O O . GLN A 1 161 ? 1.704 -25.484 1.314 1 98.56 161 GLN A O 1
ATOM 1220 N N . LEU A 1 162 ? 1.835 -23.719 -0.079 1 98.69 162 LEU A N 1
ATOM 1221 C CA . LEU A 1 162 ? 3.205 -23.359 0.277 1 98.69 162 LEU A CA 1
ATOM 1222 C C . LEU A 1 162 ? 3.387 -21.844 0.293 1 98.69 162 LEU A C 1
ATOM 1224 O O . LEU A 1 162 ? 2.426 -21.094 0.1 1 98.69 162 LEU A O 1
ATOM 1228 N N . ASP A 1 163 ? 4.516 -21.406 0.706 1 98.69 163 ASP A N 1
ATOM 1229 C CA . ASP A 1 163 ? 4.828 -19.969 0.614 1 98.69 163 ASP A CA 1
ATOM 1230 C C . ASP A 1 163 ? 5.539 -19.656 -0.698 1 98.69 163 ASP A C 1
ATOM 1232 O O . ASP A 1 163 ? 6.664 -20.109 -0.928 1 98.69 163 ASP A O 1
ATOM 1236 N N . ASN A 1 164 ? 4.902 -18.859 -1.482 1 98.5 164 ASN A N 1
ATOM 1237 C CA . ASN A 1 164 ? 5.395 -18.578 -2.824 1 98.5 164 ASN A CA 1
ATOM 1238 C C . ASN A 1 164 ? 6.723 -17.828 -2.785 1 98.5 164 ASN A C 1
ATOM 1240 O O . ASN A 1 164 ? 7.633 -18.125 -3.562 1 98.5 164 ASN A O 1
ATOM 1244 N N . ARG A 1 165 ? 6.824 -16.922 -1.91 1 98.25 165 ARG A N 1
ATOM 1245 C CA . ARG A 1 165 ? 8.023 -16.078 -1.868 1 98.25 165 ARG A CA 1
ATOM 1246 C C . ARG A 1 165 ? 9.211 -16.859 -1.313 1 98.25 165 ARG A C 1
ATOM 1248 O O . ARG A 1 165 ? 10.328 -16.734 -1.814 1 98.25 165 ARG A O 1
ATOM 1255 N N . GLN A 1 166 ? 8.961 -17.625 -0.289 1 98.56 166 GLN A N 1
ATOM 1256 C CA . GLN A 1 166 ? 10.016 -18.5 0.216 1 98.56 166 GLN A CA 1
ATOM 1257 C C . GLN A 1 166 ? 10.492 -19.469 -0.862 1 98.56 166 GLN A C 1
ATOM 1259 O O . GLN A 1 166 ? 11.695 -19.719 -0.997 1 98.56 166 GLN A O 1
ATOM 1264 N N . LEU A 1 167 ? 9.562 -19.984 -1.587 1 98.81 167 LEU A N 1
ATOM 1265 C CA . LEU A 1 167 ? 9.938 -20.922 -2.639 1 98.81 167 LEU A CA 1
ATOM 1266 C C . LEU A 1 167 ? 10.805 -20.25 -3.693 1 98.81 167 LEU A C 1
ATOM 1268 O O . LEU A 1 167 ? 11.836 -20.797 -4.098 1 98.81 167 LEU A O 1
ATOM 1272 N N . LEU A 1 168 ? 10.359 -19.109 -4.141 1 98.69 168 LEU A N 1
ATOM 1273 C CA . LEU A 1 168 ? 11.117 -18.391 -5.16 1 98.69 168 LEU A CA 1
ATOM 1274 C C . LEU A 1 168 ? 12.523 -18.078 -4.676 1 98.69 168 LEU A C 1
ATOM 1276 O O . LEU A 1 168 ? 13.492 -18.234 -5.426 1 98.69 168 LEU A O 1
ATOM 1280 N N . ALA A 1 169 ? 12.617 -17.688 -3.443 1 98.56 169 ALA A N 1
ATOM 1281 C CA . ALA A 1 169 ? 13.922 -17.406 -2.859 1 98.56 169 ALA A CA 1
ATOM 1282 C C . ALA A 1 169 ? 14.758 -18.688 -2.75 1 98.56 169 ALA A C 1
ATOM 1284 O O . ALA A 1 169 ? 15.953 -18.672 -3.057 1 98.56 169 ALA A O 1
ATOM 1285 N N . ALA A 1 170 ? 14.125 -19.719 -2.328 1 98.75 170 ALA A N 1
ATOM 1286 C CA . ALA A 1 170 ? 14.82 -21 -2.17 1 98.75 170 ALA A CA 1
ATOM 1287 C C . ALA A 1 170 ? 15.312 -21.516 -3.514 1 98.75 170 ALA A C 1
ATOM 1289 O O . ALA A 1 170 ? 16.422 -22.062 -3.611 1 98.75 170 ALA A O 1
ATOM 1290 N N . LEU A 1 171 ? 14.523 -21.375 -4.484 1 98.75 171 LEU A N 1
ATOM 1291 C CA . LEU A 1 171 ? 14.914 -21.812 -5.82 1 98.75 171 LEU A CA 1
ATOM 1292 C C . LEU A 1 171 ? 16.078 -20.984 -6.352 1 98.75 171 LEU A C 1
ATOM 1294 O O . LEU A 1 171 ? 17 -21.516 -6.957 1 98.75 171 LEU A O 1
ATOM 1298 N N . GLU A 1 172 ? 15.969 -19.688 -6.164 1 98.44 172 GLU A N 1
ATOM 1299 C CA . GLU A 1 172 ? 17.062 -18.812 -6.574 1 98.44 172 GLU A CA 1
ATOM 1300 C C . GLU A 1 172 ? 18.375 -19.219 -5.902 1 98.44 172 GLU A C 1
ATOM 1302 O O . GLU A 1 172 ? 19.422 -19.297 -6.559 1 98.44 172 GLU A O 1
ATOM 1307 N N . HIS A 1 173 ? 18.328 -19.5 -4.648 1 98.38 173 HIS A N 1
ATOM 1308 C CA . HIS A 1 173 ? 19.5 -19.953 -3.918 1 98.38 173 HIS A CA 1
ATOM 1309 C C . HIS A 1 173 ? 20.031 -21.266 -4.48 1 98.38 173 HIS A C 1
ATOM 1311 O O . HIS A 1 173 ? 21.234 -21.422 -4.68 1 98.38 173 HIS A O 1
ATOM 1317 N N . SER A 1 174 ? 19.141 -22.188 -4.703 1 98.19 174 SER A N 1
ATOM 1318 C CA . SER A 1 174 ? 19.516 -23.5 -5.23 1 98.19 174 SER A CA 1
ATOM 1319 C C . SER A 1 174 ? 20.203 -23.375 -6.59 1 98.19 174 SER A C 1
ATOM 1321 O O . SER A 1 174 ? 21.188 -24.047 -6.852 1 98.19 174 SER A O 1
ATOM 1323 N N . MET A 1 175 ? 19.641 -22.516 -7.418 1 98.25 175 MET A N 1
ATOM 1324 C CA . MET A 1 175 ? 20.25 -22.266 -8.719 1 98.25 175 MET A CA 1
ATOM 1325 C C . MET A 1 175 ? 21.672 -21.766 -8.57 1 98.25 175 MET A C 1
ATOM 1327 O O . MET A 1 175 ? 22.594 -22.312 -9.203 1 98.25 175 MET A O 1
ATOM 1331 N N . ARG A 1 176 ? 21.875 -20.781 -7.695 1 96.94 176 ARG A N 1
ATOM 1332 C CA . ARG A 1 176 ? 23.203 -20.219 -7.469 1 96.94 176 ARG A CA 1
ATOM 1333 C C . ARG A 1 176 ? 24.172 -21.281 -6.934 1 96.94 176 ARG A C 1
ATOM 1335 O O . ARG A 1 176 ? 25.297 -21.391 -7.41 1 96.94 176 ARG A O 1
ATOM 1342 N N . ASP A 1 177 ? 23.672 -22.062 -6.055 1 97.44 177 ASP A N 1
ATOM 1343 C CA . ASP A 1 177 ? 24.5 -23.078 -5.391 1 97.44 177 ASP A CA 1
ATOM 1344 C C . ASP A 1 177 ? 24.922 -24.172 -6.367 1 97.44 177 ASP A C 1
ATOM 1346 O O . ASP A 1 177 ? 25.984 -24.766 -6.211 1 97.44 177 ASP A O 1
ATOM 1350 N N . ARG A 1 178 ? 24.156 -24.391 -7.352 1 97.38 178 ARG A N 1
ATOM 1351 C CA . ARG A 1 178 ? 24.406 -25.469 -8.305 1 97.38 178 ARG A CA 1
ATOM 1352 C C . ARG A 1 178 ? 25.125 -24.938 -9.547 1 97.38 178 ARG A C 1
ATOM 1354 O O . ARG A 1 178 ? 25.266 -25.656 -10.531 1 97.38 178 ARG A O 1
ATOM 1361 N N . GLY A 1 179 ? 25.469 -23.703 -9.5 1 97.81 179 GLY A N 1
ATOM 1362 C CA . GLY A 1 179 ? 26.328 -23.156 -10.531 1 97.81 179 GLY A CA 1
ATOM 1363 C C . GLY A 1 179 ? 25.547 -22.578 -11.703 1 97.81 179 GLY A C 1
ATOM 1364 O O . GLY A 1 179 ? 26.125 -22.281 -12.758 1 97.81 179 GLY A O 1
ATOM 1365 N N . VAL A 1 180 ? 24.281 -22.422 -11.562 1 98.75 180 VAL A N 1
ATOM 1366 C CA . VAL A 1 180 ? 23.5 -21.781 -12.602 1 98.75 180 VAL A CA 1
ATOM 1367 C C . VAL A 1 180 ? 23.938 -20.312 -12.734 1 98.75 180 VAL A C 1
ATOM 1369 O O . VAL A 1 180 ? 24 -19.594 -11.734 1 98.75 180 VAL A O 1
ATOM 1372 N N . ARG A 1 181 ? 24.312 -19.859 -13.891 1 98.12 181 ARG A N 1
ATOM 1373 C CA . ARG A 1 181 ? 24.594 -18.453 -14.148 1 98.12 181 ARG A CA 1
ATOM 1374 C C . ARG A 1 181 ? 23.312 -17.703 -14.477 1 98.12 181 ARG A C 1
ATOM 1376 O O . ARG A 1 181 ? 22.656 -17.984 -15.484 1 98.12 181 ARG A O 1
ATOM 1383 N N . VAL A 1 182 ? 22.938 -16.797 -13.648 1 98.5 182 VAL A N 1
ATOM 1384 C CA . VAL A 1 182 ? 21.719 -16.016 -13.891 1 98.5 182 VAL A CA 1
ATOM 1385 C C . VAL A 1 182 ? 22.078 -14.602 -14.32 1 98.5 182 VAL A C 1
ATOM 1387 O O . VAL A 1 182 ? 22.875 -13.93 -13.648 1 98.5 182 VAL A O 1
ATOM 1390 N N . HIS A 1 183 ? 21.594 -14.203 -15.438 1 98.69 183 HIS A N 1
ATOM 1391 C CA . HIS A 1 183 ? 21.734 -12.836 -15.93 1 98.69 183 HIS A CA 1
ATOM 1392 C C . HIS A 1 183 ? 20.484 -12.008 -15.617 1 98.69 183 HIS A C 1
ATOM 1394 O O . HIS A 1 183 ? 19.516 -12.016 -16.391 1 98.69 183 HIS A O 1
ATOM 1400 N N . TRP A 1 184 ? 20.547 -11.312 -14.477 1 98.31 184 TRP A N 1
ATOM 1401 C CA . TRP A 1 184 ? 19.453 -10.453 -14.07 1 98.31 184 TRP A CA 1
ATOM 1402 C C . TRP A 1 184 ? 19.406 -9.188 -14.922 1 98.31 184 TRP A C 1
ATOM 1404 O O . TRP A 1 184 ? 20.422 -8.75 -15.453 1 98.31 184 TRP A O 1
ATOM 1414 N N . HIS A 1 185 ? 18.172 -8.586 -15.023 1 98.06 185 HIS A N 1
ATOM 1415 C CA . HIS A 1 185 ? 17.938 -7.367 -15.797 1 98.06 185 HIS A CA 1
ATOM 1416 C C . HIS A 1 185 ? 18.484 -7.512 -17.219 1 98.06 185 HIS A C 1
ATOM 1418 O O . HIS A 1 185 ? 19.109 -6.586 -17.734 1 98.06 185 HIS A O 1
ATOM 1424 N N . SER A 1 186 ? 18.359 -8.688 -17.75 1 98.12 186 SER A N 1
ATOM 1425 C CA . SER A 1 186 ? 18.859 -9.031 -19.062 1 98.12 186 SER A CA 1
ATOM 1426 C C . SER A 1 186 ? 17.812 -9.789 -19.875 1 98.12 186 SER A C 1
ATOM 1428 O O . SER A 1 186 ? 17.938 -11 -20.094 1 98.12 186 SER A O 1
ATOM 1430 N N . PRO A 1 187 ? 16.891 -9 -20.359 1 97.75 187 PRO A N 1
ATOM 1431 C CA . PRO A 1 187 ? 15.867 -9.672 -21.172 1 97.75 187 PRO A CA 1
ATOM 1432 C C . PRO A 1 187 ? 16.438 -10.266 -22.469 1 97.75 187 PRO A C 1
ATOM 1434 O O . PRO A 1 187 ? 17.266 -9.641 -23.125 1 97.75 187 PRO A O 1
ATOM 1437 N N . ARG A 1 188 ? 16.062 -11.539 -22.797 1 98.44 188 ARG A N 1
ATOM 1438 C CA . ARG A 1 188 ? 16.391 -12.211 -24.047 1 98.44 188 ARG A CA 1
ATOM 1439 C C . ARG A 1 188 ? 15.172 -12.891 -24.656 1 98.44 188 ARG A C 1
ATOM 1441 O O . ARG A 1 188 ? 14.172 -13.102 -23.969 1 98.44 188 ARG A O 1
ATOM 1448 N N . ALA A 1 189 ? 15.25 -13.141 -25.953 1 98.25 189 ALA A N 1
ATOM 1449 C CA . ALA A 1 189 ? 14.234 -13.875 -26.703 1 98.25 189 ALA A CA 1
ATOM 1450 C C . ALA A 1 189 ? 14.844 -15.094 -27.391 1 98.25 189 ALA A C 1
ATOM 1452 O O . ALA A 1 189 ? 16.062 -15.195 -27.516 1 98.25 189 ALA A O 1
ATOM 1453 N N . PRO A 1 190 ? 13.984 -16.062 -27.734 1 98.06 190 PRO A N 1
ATOM 1454 C CA . PRO A 1 190 ? 14.516 -17.25 -28.391 1 98.06 190 PRO A CA 1
ATOM 1455 C C . PRO A 1 190 ? 15.344 -16.922 -29.641 1 98.06 190 PRO A C 1
ATOM 1457 O O . PRO A 1 190 ? 16.344 -17.594 -29.922 1 98.06 190 PRO A O 1
ATOM 1460 N N . GLU A 1 191 ? 15.008 -15.836 -30.312 1 96.94 191 GLU A N 1
ATOM 1461 C CA . GLU A 1 191 ? 15.664 -15.453 -31.562 1 96.94 191 GLU A CA 1
ATOM 1462 C C . GLU A 1 191 ? 17.078 -14.961 -31.312 1 96.94 191 GLU A C 1
ATOM 1464 O O . GLU A 1 191 ? 17.875 -14.836 -32.25 1 96.94 191 GLU A O 1
ATOM 1469 N N . ASP A 1 192 ? 17.375 -14.664 -30.078 1 97.75 192 ASP A N 1
ATOM 1470 C CA . ASP A 1 192 ? 18.719 -14.227 -29.719 1 97.75 192 ASP A CA 1
ATOM 1471 C C . ASP A 1 192 ? 19.703 -15.398 -29.734 1 97.75 192 ASP A C 1
ATOM 1473 O O . ASP A 1 192 ? 20.906 -15.203 -29.594 1 97.75 192 ASP A O 1
ATOM 1477 N N . PHE A 1 193 ? 19.219 -16.641 -29.953 1 97.81 193 PHE A N 1
ATOM 1478 C CA . PHE A 1 193 ? 20.031 -17.844 -29.875 1 97.81 193 PHE A CA 1
ATOM 1479 C C . PHE A 1 193 ? 19.906 -18.672 -31.141 1 97.81 193 PHE A C 1
ATOM 1481 O O . PHE A 1 193 ? 18.922 -18.547 -31.875 1 97.81 193 PHE A O 1
ATOM 1488 N N . THR A 1 194 ? 20.938 -19.484 -31.375 1 96.31 194 THR A N 1
ATOM 1489 C CA . THR A 1 194 ? 20.953 -20.531 -32.375 1 96.31 194 THR A CA 1
ATOM 1490 C C . THR A 1 194 ? 21.344 -21.875 -31.766 1 96.31 194 THR A C 1
ATOM 1492 O O . THR A 1 194 ? 22.453 -22.344 -31.953 1 96.31 194 THR A O 1
ATOM 1495 N N . PRO A 1 195 ? 20.328 -22.422 -31.125 1 95.19 195 PRO A N 1
ATOM 1496 C CA . PRO A 1 195 ? 20.656 -23.609 -30.328 1 95.19 195 PRO A CA 1
ATOM 1497 C C . PRO A 1 195 ? 21.328 -24.703 -31.156 1 95.19 195 PRO A C 1
ATOM 1499 O O . PRO A 1 195 ? 20.906 -24.984 -32.281 1 95.19 195 PRO A O 1
ATOM 1502 N N . GLY A 1 196 ? 22.344 -25.297 -30.578 1 91.88 196 GLY A N 1
ATOM 1503 C CA . GLY A 1 196 ? 23.078 -26.375 -31.234 1 91.88 196 GLY A CA 1
ATOM 1504 C C . GLY A 1 196 ? 24.297 -25.875 -32 1 91.88 196 GLY A C 1
ATOM 1505 O O . GLY A 1 196 ? 25.172 -26.672 -32.344 1 91.88 196 GLY A O 1
ATOM 1506 N N . ALA A 1 197 ? 24.312 -24.578 -32.312 1 92.25 197 ALA A N 1
ATOM 1507 C CA . ALA A 1 197 ? 25.484 -24.016 -32.969 1 92.25 197 ALA A CA 1
ATOM 1508 C C . ALA A 1 197 ? 26.656 -23.891 -32.031 1 92.25 197 ALA A C 1
ATOM 1510 O O . ALA A 1 197 ? 26.5 -24.031 -30.797 1 92.25 197 ALA A O 1
ATOM 1511 N N . ALA A 1 198 ? 27.781 -23.625 -32.625 1 91 198 ALA A N 1
ATOM 1512 C CA . ALA A 1 198 ? 29 -23.5 -31.844 1 91 198 ALA A CA 1
ATOM 1513 C C . ALA A 1 198 ? 28.891 -22.344 -30.844 1 91 198 ALA A C 1
ATOM 1515 O O . ALA A 1 198 ? 28.422 -21.266 -31.188 1 91 198 ALA A O 1
ATOM 1516 N N . VAL A 1 199 ? 29.25 -22.609 -29.594 1 91.19 199 VAL A N 1
ATOM 1517 C CA . VAL A 1 199 ? 29.328 -21.641 -28.5 1 91.19 199 VAL A CA 1
ATOM 1518 C C . VAL A 1 199 ? 27.922 -21.203 -28.094 1 91.19 199 VAL A C 1
ATOM 1520 O O . VAL A 1 199 ? 27.75 -20.234 -27.359 1 91.19 199 VAL A O 1
ATOM 1523 N N . GLN A 1 200 ? 26.938 -21.875 -28.672 1 96.38 200 GLN A N 1
ATOM 1524 C CA . GLN A 1 200 ? 25.531 -21.641 -28.328 1 96.38 200 GLN A CA 1
ATOM 1525 C C . GLN A 1 200 ? 25 -22.75 -27.422 1 96.38 200 GLN A C 1
ATOM 1527 O O . GLN A 1 200 ? 25.562 -23.844 -27.375 1 96.38 200 GLN A O 1
ATOM 1532 N N . PRO A 1 201 ? 23.938 -22.422 -26.734 1 97.81 201 PRO A N 1
ATOM 1533 C CA . PRO A 1 201 ? 23.344 -23.516 -25.938 1 97.81 201 PRO A CA 1
ATOM 1534 C C . PRO A 1 201 ? 22.781 -24.641 -26.797 1 97.81 201 PRO A C 1
ATOM 1536 O O . PRO A 1 201 ? 22.375 -24.406 -27.938 1 97.81 201 PRO A O 1
ATOM 1539 N N . ASP A 1 202 ? 22.766 -25.828 -26.219 1 97.19 202 ASP A N 1
ATOM 1540 C CA . ASP A 1 202 ? 22.172 -26.969 -26.906 1 97.19 202 ASP A CA 1
ATOM 1541 C C . ASP A 1 202 ? 20.641 -26.828 -27 1 97.19 202 ASP A C 1
ATOM 1543 O O . ASP A 1 202 ? 20.031 -27.266 -27.969 1 97.19 202 ASP A O 1
ATOM 1547 N N . TRP A 1 203 ? 20.031 -26.234 -25.953 1 97.38 203 TRP A N 1
ATOM 1548 C CA . TRP A 1 203 ? 18.594 -26.031 -25.859 1 97.38 203 TRP A CA 1
ATOM 1549 C C . TRP A 1 203 ? 18.25 -24.641 -25.344 1 97.38 203 TRP A C 1
ATOM 1551 O O . TRP A 1 203 ? 19.031 -24.047 -24.594 1 97.38 203 TRP A O 1
ATOM 1561 N N . VAL A 1 204 ? 17.062 -24.141 -25.812 1 98.38 204 VAL A N 1
ATOM 1562 C CA . VAL A 1 204 ? 16.484 -22.922 -25.281 1 98.38 204 VAL A CA 1
ATOM 1563 C C . VAL A 1 204 ? 15.078 -23.203 -24.75 1 98.38 204 VAL A C 1
ATOM 1565 O O . VAL A 1 204 ? 14.242 -23.766 -25.469 1 98.38 204 VAL A O 1
ATOM 1568 N N . LEU A 1 205 ? 14.852 -22.953 -23.5 1 98.69 205 LEU A N 1
ATOM 1569 C CA . LEU A 1 205 ? 13.539 -23.062 -22.891 1 98.69 205 LEU A CA 1
ATOM 1570 C C . LEU A 1 205 ? 12.953 -21.688 -22.594 1 98.69 205 LEU A C 1
ATOM 1572 O O . LEU A 1 205 ? 13.523 -20.922 -21.828 1 98.69 205 LEU A O 1
ATOM 1576 N N . ASP A 1 206 ? 11.812 -21.375 -23.219 1 98.81 206 ASP A N 1
ATOM 1577 C CA . ASP A 1 206 ? 11.156 -20.078 -23.094 1 98.81 206 ASP A CA 1
ATOM 1578 C C . ASP A 1 206 ? 10.039 -20.125 -22.047 1 98.81 206 ASP A C 1
ATOM 1580 O O . ASP A 1 206 ? 8.977 -20.703 -22.312 1 98.81 206 ASP A O 1
ATOM 1584 N N . CYS A 1 207 ? 10.258 -19.516 -20.906 1 98.69 207 CYS A N 1
ATOM 1585 C CA . CYS A 1 207 ? 9.328 -19.484 -19.781 1 98.69 207 CYS A CA 1
ATOM 1586 C C . CYS A 1 207 ? 9 -18.047 -19.391 1 98.69 207 CYS A C 1
ATOM 1588 O O . CYS A 1 207 ? 8.75 -17.766 -18.219 1 98.69 207 CYS A O 1
ATOM 1590 N N . ARG A 1 208 ? 8.836 -17.109 -20.297 1 98.06 208 ARG A N 1
ATOM 1591 C CA . ARG A 1 208 ? 8.836 -15.68 -20.031 1 98.06 208 ARG A CA 1
ATOM 1592 C C . ARG A 1 208 ? 7.434 -15.18 -19.719 1 98.06 208 ARG A C 1
ATOM 1594 O O . ARG A 1 208 ? 7.207 -13.969 -19.625 1 98.06 208 ARG A O 1
ATOM 1601 N N . GLY A 1 209 ? 6.504 -16.141 -19.641 1 98.12 209 GLY A N 1
ATOM 1602 C CA . GLY A 1 209 ? 5.148 -15.672 -19.422 1 98.12 209 GLY A CA 1
ATOM 1603 C C . GLY A 1 209 ? 4.699 -14.625 -20.422 1 98.12 209 GLY A C 1
ATOM 1604 O O . GLY A 1 209 ? 4.793 -14.852 -21.641 1 98.12 209 GLY A O 1
ATOM 1605 N N . LEU A 1 210 ? 4.246 -13.43 -19.984 1 97.5 210 LEU A N 1
ATOM 1606 C CA . LEU A 1 210 ? 3.746 -12.391 -20.875 1 97.5 210 LEU A CA 1
ATOM 1607 C C . LEU A 1 210 ? 4.879 -11.789 -21.688 1 97.5 210 LEU A C 1
ATOM 1609 O O . LEU A 1 210 ? 4.637 -11.148 -22.719 1 97.5 210 LEU A O 1
ATOM 1613 N N . GLY A 1 211 ? 6.109 -11.938 -21.219 1 97.31 211 GLY A N 1
ATOM 1614 C CA . GLY A 1 211 ? 7.25 -11.461 -21.984 1 97.31 211 GLY A CA 1
ATOM 1615 C C . GLY A 1 211 ? 7.41 -12.164 -23.312 1 97.31 211 GLY A C 1
ATOM 1616 O O . GLY A 1 211 ? 8.156 -11.703 -24.188 1 97.31 211 GLY A O 1
ATOM 1617 N N . ALA A 1 212 ? 6.672 -13.258 -23.547 1 98 212 ALA A N 1
ATOM 1618 C CA . ALA A 1 212 ? 6.789 -14.062 -24.766 1 98 212 ALA A CA 1
ATOM 1619 C C . ALA A 1 212 ? 5.73 -13.672 -25.781 1 98 212 ALA A C 1
ATOM 1621 O O . ALA A 1 212 ? 5.57 -14.336 -26.812 1 98 212 ALA A O 1
ATOM 1622 N N . ARG A 1 213 ? 4.992 -12.609 -25.578 1 96.69 213 ARG A N 1
ATOM 1623 C CA . ARG A 1 213 ? 3.844 -12.242 -26.391 1 96.69 213 ARG A CA 1
ATOM 1624 C C . ARG A 1 213 ? 4.246 -12.047 -27.844 1 96.69 213 ARG A C 1
ATOM 1626 O O . ARG A 1 213 ? 3.455 -12.305 -28.766 1 96.69 213 ARG A O 1
ATOM 1633 N N . ALA A 1 214 ? 5.426 -11.562 -28.094 1 96.38 214 ALA A N 1
ATOM 1634 C CA . ALA A 1 214 ? 5.887 -11.383 -29.469 1 96.38 214 ALA A CA 1
ATOM 1635 C C . ALA A 1 214 ? 5.957 -12.719 -30.203 1 96.38 214 ALA A C 1
ATOM 1637 O O . ALA A 1 214 ? 5.73 -12.789 -31.406 1 96.38 214 ALA A O 1
ATOM 1638 N N . GLN A 1 215 ? 6.273 -13.852 -29.562 1 95.38 215 GLN A N 1
ATOM 1639 C CA . GLN A 1 215 ? 6.422 -15.188 -30.141 1 95.38 215 GLN A CA 1
ATOM 1640 C C . GLN A 1 215 ? 5.137 -15.992 -29.984 1 95.38 215 GLN A C 1
ATOM 1642 O O . GLN A 1 215 ? 4.953 -17.016 -30.656 1 95.38 215 GLN A O 1
ATOM 1647 N N . TRP A 1 216 ? 4.305 -15.547 -29.062 1 96.81 216 TRP A N 1
ATOM 1648 C CA . TRP A 1 216 ? 3.043 -16.219 -28.781 1 96.81 216 TRP A CA 1
ATOM 1649 C C . TRP A 1 216 ? 1.914 -15.211 -28.594 1 96.81 216 TRP A C 1
ATOM 1651 O O . TRP A 1 216 ? 1.472 -14.969 -27.469 1 96.81 216 TRP A O 1
ATOM 1661 N N . SER A 1 217 ? 1.384 -14.75 -29.609 1 96.94 217 SER A N 1
ATOM 1662 C CA . SER A 1 217 ? 0.529 -13.562 -29.656 1 96.94 217 SER A CA 1
ATOM 1663 C C . SER A 1 217 ? -0.791 -13.812 -28.922 1 96.94 217 SER A C 1
ATOM 1665 O O . SER A 1 217 ? -1.478 -12.859 -28.547 1 96.94 217 SER A O 1
ATOM 1667 N N . GLU A 1 218 ? -1.124 -15.055 -28.766 1 97.25 218 GLU A N 1
ATOM 1668 C CA . GLU A 1 218 ? -2.395 -15.391 -28.141 1 97.25 218 GLU A CA 1
ATOM 1669 C C . GLU A 1 218 ? -2.332 -15.164 -26.625 1 97.25 218 GLU A C 1
ATOM 1671 O O . GLU A 1 218 ? -3.365 -15.133 -25.953 1 97.25 218 GLU A O 1
ATOM 1676 N N . LEU A 1 219 ? -1.183 -14.977 -26.094 1 97.81 219 LEU A N 1
ATOM 1677 C CA . LEU A 1 219 ? -1.022 -14.766 -24.672 1 97.81 219 LEU A CA 1
ATOM 1678 C C . LEU A 1 219 ? -1.705 -13.469 -24.234 1 97.81 219 LEU A C 1
ATOM 1680 O O . LEU A 1 219 ? -1.552 -12.438 -24.891 1 97.81 219 LEU A O 1
ATOM 1684 N N . ARG A 1 220 ? -2.482 -13.633 -23.188 1 97.31 220 ARG A N 1
ATOM 1685 C CA . ARG A 1 220 ? -3.098 -12.461 -22.562 1 97.31 220 ARG A CA 1
ATOM 1686 C C . ARG A 1 220 ? -2.865 -12.445 -21.062 1 97.31 220 ARG A C 1
ATOM 1688 O O . ARG A 1 220 ? -2.666 -13.492 -20.453 1 97.31 220 ARG A O 1
ATOM 1695 N N . GLY A 1 221 ? -2.881 -11.227 -20.547 1 97 221 GLY A N 1
ATOM 1696 C CA . GLY A 1 221 ? -2.771 -11.102 -19.109 1 97 221 GLY A CA 1
ATOM 1697 C C . GLY A 1 221 ? -4.117 -11.039 -18.406 1 97 221 GLY A C 1
ATOM 1698 O O . GLY A 1 221 ? -5.031 -10.359 -18.875 1 97 221 GLY A O 1
ATOM 1699 N N . VAL A 1 222 ? -4.238 -11.797 -17.328 1 97 222 VAL A N 1
ATOM 1700 C CA . VAL A 1 222 ? -5.402 -11.695 -16.453 1 97 222 VAL A CA 1
ATOM 1701 C C . VAL A 1 222 ? -4.977 -11.125 -15.102 1 97 222 VAL A C 1
ATOM 1703 O O . VAL A 1 222 ? -4.23 -11.773 -14.359 1 97 222 VAL A O 1
ATOM 1706 N N . ARG A 1 223 ? -5.508 -10.031 -14.82 1 96.31 223 ARG A N 1
ATOM 1707 C CA . ARG A 1 223 ? -5.07 -9.242 -13.672 1 96.31 223 ARG A CA 1
ATOM 1708 C C . ARG A 1 223 ? -5.617 -9.82 -12.367 1 96.31 223 ARG A C 1
ATOM 1710 O O . ARG A 1 223 ? -6.781 -10.219 -12.305 1 96.31 223 ARG A O 1
ATOM 1717 N N . GLY A 1 224 ? -4.707 -9.898 -11.391 1 95.19 224 GLY A N 1
ATOM 1718 C CA . GLY A 1 224 ? -5.105 -10.242 -10.031 1 95.19 224 GLY A CA 1
ATOM 1719 C C . GLY A 1 224 ? -4.637 -9.234 -9 1 95.19 224 GLY A C 1
ATOM 1720 O O . GLY A 1 224 ? -3.547 -8.672 -9.125 1 95.19 224 GLY A O 1
ATOM 1721 N N . GLU A 1 225 ? -5.504 -9.008 -7.996 1 95.62 225 GLU A N 1
ATOM 1722 C CA . GLU A 1 225 ? -5.168 -8.164 -6.855 1 95.62 225 GLU A CA 1
ATOM 1723 C C . GLU A 1 225 ? -5.172 -8.961 -5.555 1 95.62 225 GLU A C 1
ATOM 1725 O O . GLU A 1 225 ? -6.066 -9.781 -5.324 1 95.62 225 GLU A O 1
ATOM 1730 N N . VAL A 1 226 ? -4.094 -8.734 -4.805 1 96.56 226 VAL A N 1
ATOM 1731 C CA . VAL A 1 226 ? -3.918 -9.508 -3.578 1 96.56 226 VAL A CA 1
ATOM 1732 C C . VAL A 1 226 ? -3.492 -8.586 -2.441 1 96.56 226 VAL A C 1
ATOM 1734 O O . VAL A 1 226 ? -2.844 -7.562 -2.674 1 96.56 226 VAL A O 1
ATOM 1737 N N . VAL A 1 227 ? -3.945 -8.953 -1.232 1 98.06 227 VAL A N 1
ATOM 1738 C CA . VAL A 1 227 ? -3.527 -8.227 -0.037 1 98.06 227 VAL A CA 1
ATOM 1739 C C . VAL A 1 227 ? -2.76 -9.164 0.893 1 98.06 227 VAL A C 1
ATOM 1741 O O . VAL A 1 227 ? -3.154 -10.312 1.089 1 98.06 227 VAL A O 1
ATOM 1744 N N . ARG A 1 228 ? -1.671 -8.688 1.393 1 98.5 228 ARG A N 1
ATOM 1745 C CA . ARG A 1 228 ? -0.937 -9.406 2.434 1 98.5 228 ARG A CA 1
ATOM 1746 C C . ARG A 1 228 ? -1.08 -8.703 3.781 1 98.5 228 ARG A C 1
ATOM 1748 O O . ARG A 1 228 ? -0.836 -7.504 3.893 1 98.5 228 ARG A O 1
ATOM 1755 N N . LEU A 1 229 ? -1.479 -9.477 4.762 1 98.69 229 LEU A N 1
ATOM 1756 C CA . LEU A 1 229 ? -1.756 -8.953 6.09 1 98.69 229 LEU A CA 1
ATOM 1757 C C . LEU A 1 229 ? -0.862 -9.609 7.137 1 98.69 229 LEU A C 1
ATOM 1759 O O . LEU A 1 229 ? -0.487 -10.773 6.992 1 98.69 229 LEU A O 1
ATOM 1763 N N . HIS A 1 230 ? -0.484 -8.867 8.109 1 98.75 230 HIS A N 1
ATOM 1764 C CA . HIS A 1 230 ? 0.047 -9.406 9.359 1 98.75 230 HIS A CA 1
ATOM 1765 C C . HIS A 1 230 ? -0.989 -9.336 10.477 1 98.75 230 HIS A C 1
ATOM 1767 O O . HIS A 1 230 ? -1.395 -8.242 10.883 1 98.75 230 HIS A O 1
ATOM 1773 N N . ALA A 1 231 ? -1.458 -10.453 10.969 1 98.31 231 ALA A N 1
ATOM 1774 C CA . ALA A 1 231 ? -2.559 -10.5 11.93 1 98.31 231 ALA A CA 1
ATOM 1775 C C . ALA A 1 231 ? -2.238 -11.445 13.086 1 98.31 231 ALA A C 1
ATOM 1777 O O . ALA A 1 231 ? -2.725 -12.578 13.117 1 98.31 231 ALA A O 1
ATOM 1778 N N . PRO A 1 232 ? -1.586 -10.953 14.125 1 97.25 232 PRO A N 1
ATOM 1779 C CA . PRO A 1 232 ? -1.21 -11.812 15.25 1 97.25 232 PRO A CA 1
ATOM 1780 C C . PRO A 1 232 ? -2.418 -12.336 16.031 1 97.25 232 PRO A C 1
ATOM 1782 O O . PRO A 1 232 ? -2.324 -13.359 16.703 1 97.25 232 PRO A O 1
ATOM 1785 N N . GLY A 1 233 ? -3.539 -11.672 15.922 1 96.25 233 GLY A N 1
ATOM 1786 C CA . GLY A 1 233 ? -4.734 -12.078 16.641 1 96.25 233 GLY A CA 1
ATOM 1787 C C . GLY A 1 233 ? -5.559 -13.109 15.898 1 96.25 233 GLY A C 1
ATOM 1788 O O . GLY A 1 233 ? -6.629 -13.508 16.359 1 96.25 233 GLY A O 1
ATOM 1789 N N . VAL A 1 234 ? -5.16 -13.578 14.758 1 96.75 234 VAL A N 1
ATOM 1790 C CA . VAL A 1 234 ? -5.879 -14.539 13.93 1 96.75 234 VAL A CA 1
ATOM 1791 C C . VAL A 1 234 ? -5.074 -15.836 13.828 1 96.75 234 VAL A C 1
ATOM 1793 O O . VAL A 1 234 ? -3.869 -15.805 13.57 1 96.75 234 VAL A O 1
ATOM 1796 N N . ALA A 1 235 ? -5.742 -17.016 13.992 1 95.38 235 ALA A N 1
ATOM 1797 C CA . ALA A 1 235 ? -5.039 -18.297 14 1 95.38 235 ALA A CA 1
ATOM 1798 C C . ALA A 1 235 ? -5.684 -19.281 13.039 1 95.38 235 ALA A C 1
ATOM 1800 O O . ALA A 1 235 ? -5.844 -20.453 13.359 1 95.38 235 ALA A O 1
ATOM 1801 N N . LEU A 1 236 ? -6.086 -18.859 11.891 1 95.88 236 LEU A N 1
ATOM 1802 C CA . LEU A 1 236 ? -6.543 -19.781 10.867 1 95.88 236 LEU A CA 1
ATOM 1803 C C . LEU A 1 236 ? -5.418 -20.719 10.445 1 95.88 236 LEU A C 1
ATOM 1805 O O . LEU A 1 236 ? -4.297 -20.281 10.195 1 95.88 236 LEU A O 1
ATOM 1809 N N . ARG A 1 237 ? -5.703 -22 10.281 1 95.12 237 ARG A N 1
ATOM 1810 C CA . ARG A 1 237 ? -4.656 -23 10.117 1 95.12 237 ARG A CA 1
ATOM 1811 C C . ARG A 1 237 ? -4.484 -23.375 8.648 1 95.12 237 ARG A C 1
ATOM 1813 O O . ARG A 1 237 ? -3.412 -23.828 8.234 1 95.12 237 ARG A O 1
ATOM 1820 N N . ARG A 1 238 ? -5.57 -23.328 7.918 1 97.38 238 ARG A N 1
ATOM 1821 C CA . ARG A 1 238 ? -5.555 -23.859 6.559 1 97.38 238 ARG A CA 1
ATOM 1822 C C . ARG A 1 238 ? -6.18 -22.875 5.578 1 97.38 238 ARG A C 1
ATOM 1824 O O . ARG A 1 238 ? -6.883 -21.938 5.988 1 97.38 238 ARG A O 1
ATOM 1831 N N . PRO A 1 239 ? -5.832 -23.016 4.273 1 97.69 239 PRO A N 1
ATOM 1832 C CA . PRO A 1 239 ? -6.516 -22.172 3.289 1 97.69 239 PRO A CA 1
ATOM 1833 C C . PRO A 1 239 ? -8.031 -22.234 3.418 1 97.69 239 PRO A C 1
ATOM 1835 O O . PRO A 1 239 ? -8.609 -23.312 3.555 1 97.69 239 PRO A O 1
ATOM 1838 N N . THR A 1 240 ? -8.594 -21.031 3.414 1 96.62 240 THR A N 1
ATOM 1839 C CA . THR A 1 240 ? -10.031 -20.891 3.604 1 96.62 240 THR A CA 1
ATOM 1840 C C . THR A 1 240 ? -10.648 -20.094 2.457 1 96.62 240 THR A C 1
ATOM 1842 O O . THR A 1 240 ? -10.164 -19.016 2.109 1 96.62 240 THR A O 1
ATOM 1845 N N . ARG A 1 241 ? -11.641 -20.703 1.826 1 96.12 241 ARG A N 1
ATOM 1846 C CA . ARG A 1 241 ? -12.398 -20.016 0.781 1 96.12 241 ARG A CA 1
ATOM 1847 C C . ARG A 1 241 ? -13.781 -19.625 1.278 1 96.12 241 ARG A C 1
ATOM 1849 O O . ARG A 1 241 ? -14.422 -20.375 2.025 1 96.12 241 ARG A O 1
ATOM 1856 N N . LEU A 1 242 ? -14.188 -18.453 0.913 1 94.62 242 LEU A N 1
ATOM 1857 C CA . LEU A 1 242 ? -15.531 -17.969 1.234 1 94.62 242 LEU A CA 1
ATOM 1858 C C . LEU A 1 242 ? -16.406 -17.938 -0.009 1 94.62 242 LEU A C 1
ATOM 1860 O O . LEU A 1 242 ? -16.031 -17.359 -1.028 1 94.62 242 LEU A O 1
ATOM 1864 N N . VAL A 1 243 ? -17.531 -18.656 0.132 1 93 243 VAL A N 1
ATOM 1865 C CA . VAL A 1 243 ? -18.516 -18.609 -0.941 1 93 243 VAL A CA 1
ATOM 1866 C C . VAL A 1 243 ? -19.219 -17.25 -0.932 1 93 243 VAL A C 1
ATOM 1868 O O . VAL A 1 243 ? -19.797 -16.844 0.081 1 93 243 VAL A O 1
ATOM 1871 N N . HIS A 1 244 ? -19.016 -16.469 -1.942 1 83.62 244 HIS A N 1
ATOM 1872 C CA . HIS A 1 244 ? -19.641 -15.164 -2.094 1 83.62 244 HIS A CA 1
ATOM 1873 C C . HIS A 1 244 ? -20.297 -15.023 -3.461 1 83.62 244 HIS A C 1
ATOM 1875 O O . HIS A 1 244 ? -19.766 -15.523 -4.461 1 83.62 244 HIS A O 1
ATOM 1881 N N . PRO A 1 245 ? -21.484 -14.32 -3.467 1 77.81 245 PRO A N 1
ATOM 1882 C CA . PRO A 1 245 ? -22.234 -14.242 -4.723 1 77.81 245 PRO A CA 1
ATOM 1883 C C . PRO A 1 245 ? -21.469 -13.508 -5.82 1 77.81 245 PRO A C 1
ATOM 1885 O O . PRO A 1 245 ? -21.672 -13.789 -7.008 1 77.81 245 PRO A O 1
ATOM 1888 N N . ARG A 1 246 ? -20.703 -12.578 -5.41 1 74.69 246 ARG A N 1
ATOM 1889 C CA . ARG A 1 246 ? -20.078 -11.742 -6.426 1 74.69 246 ARG A CA 1
ATOM 1890 C C . ARG A 1 246 ? -18.641 -12.164 -6.684 1 74.69 246 ARG A C 1
ATOM 1892 O O . ARG A 1 246 ? -18.188 -12.172 -7.832 1 74.69 246 ARG A O 1
ATOM 1899 N N . TYR A 1 247 ? -18 -12.555 -5.711 1 74.5 247 TYR A N 1
ATOM 1900 C CA . TYR A 1 247 ? -16.594 -12.805 -5.973 1 74.5 247 TYR A CA 1
ATOM 1901 C C . TYR A 1 247 ? -16.047 -13.891 -5.047 1 74.5 247 TYR A C 1
ATOM 1903 O O . TYR A 1 247 ? -16.359 -13.914 -3.857 1 74.5 247 TYR A O 1
ATOM 1911 N N . PRO A 1 248 ? -15.297 -14.805 -5.77 1 79.38 248 PRO A N 1
ATOM 1912 C CA . PRO A 1 248 ? -14.617 -15.781 -4.922 1 79.38 248 PRO A CA 1
ATOM 1913 C C . PRO A 1 248 ? -13.438 -15.18 -4.152 1 79.38 248 PRO A C 1
ATOM 1915 O O . PRO A 1 248 ? -12.719 -14.328 -4.68 1 79.38 248 PRO A O 1
ATOM 1918 N N . ILE A 1 249 ? -13.383 -15.469 -2.828 1 90.06 249 ILE A N 1
ATOM 1919 C CA . ILE A 1 249 ? -12.297 -14.945 -2.012 1 90.06 249 ILE A CA 1
ATOM 1920 C C . ILE A 1 249 ? -11.641 -16.078 -1.238 1 90.06 249 ILE A C 1
ATOM 1922 O O . ILE A 1 249 ? -12.32 -16.984 -0.746 1 90.06 249 ILE A O 1
ATOM 1926 N N . TYR A 1 250 ? -10.359 -16 -1.177 1 96 250 TYR A N 1
ATOM 1927 C CA . TYR A 1 250 ? -9.641 -16.953 -0.332 1 96 250 TYR A CA 1
ATOM 1928 C C . TYR A 1 250 ? -8.781 -16.219 0.697 1 96 250 TYR A C 1
ATOM 1930 O O . TYR A 1 250 ? -8.422 -15.062 0.5 1 96 250 TYR A O 1
ATOM 1938 N N . ILE A 1 251 ? -8.508 -16.859 1.768 1 97.25 251 ILE A N 1
ATOM 1939 C CA . ILE A 1 251 ? -7.535 -16.484 2.793 1 97.25 251 ILE A CA 1
ATOM 1940 C C . ILE A 1 251 ? -6.523 -17.609 2.98 1 97.25 251 ILE A C 1
ATOM 1942 O O . ILE A 1 251 ? -6.883 -18.719 3.377 1 97.25 251 ILE A O 1
ATOM 1946 N N . ALA A 1 252 ? -5.281 -17.328 2.693 1 98.38 252 ALA A N 1
ATOM 1947 C CA . ALA A 1 252 ? -4.223 -18.328 2.818 1 98.38 252 ALA A CA 1
ATOM 1948 C C . ALA A 1 252 ? -3.25 -17.953 3.936 1 98.38 252 ALA A C 1
ATOM 1950 O O . ALA A 1 252 ? -2.461 -17.016 3.797 1 98.38 252 ALA A O 1
ATOM 1951 N N . PRO A 1 253 ? -3.305 -18.703 5.02 1 98.25 253 PRO A N 1
ATOM 1952 C CA . PRO A 1 253 ? -2.365 -18.438 6.109 1 98.25 253 PRO A CA 1
ATOM 1953 C C . PRO A 1 253 ? -0.942 -18.891 5.793 1 98.25 253 PRO A C 1
ATOM 1955 O O . PRO A 1 253 ? -0.748 -19.969 5.23 1 98.25 253 PRO A O 1
ATOM 1958 N N . LYS A 1 254 ? 0.032 -18.047 6.047 1 98.38 254 LYS A N 1
ATOM 1959 C CA . LYS A 1 254 ? 1.452 -18.375 5.98 1 98.38 254 LYS A CA 1
ATOM 1960 C C . LYS A 1 254 ? 2.084 -18.375 7.371 1 98.38 254 LYS A C 1
ATOM 1962 O O . LYS A 1 254 ? 1.377 -18.406 8.383 1 98.38 254 LYS A O 1
ATOM 1967 N N . GLU A 1 255 ? 3.33 -18.5 7.469 1 97.31 255 GLU A N 1
ATOM 1968 C CA . GLU A 1 255 ? 4.016 -18.469 8.758 1 97.31 255 GLU A CA 1
ATOM 1969 C C . GLU A 1 255 ? 3.965 -17.062 9.367 1 97.31 255 GLU A C 1
ATOM 1971 O O . GLU A 1 255 ? 3.764 -16.078 8.656 1 97.31 255 GLU A O 1
ATOM 1976 N N . ASP A 1 256 ? 4.074 -17.031 10.695 1 97.31 256 ASP A N 1
ATOM 1977 C CA . ASP A 1 256 ? 4.27 -15.812 11.469 1 97.31 256 ASP A CA 1
ATOM 1978 C C . ASP A 1 256 ? 3.074 -14.867 11.32 1 97.31 256 ASP A C 1
ATOM 1980 O O . ASP A 1 256 ? 3.244 -13.648 11.242 1 97.31 256 ASP A O 1
ATOM 1984 N N . HIS A 1 257 ? 1.929 -15.422 11.195 1 97.81 257 HIS A N 1
ATOM 1985 C CA . HIS A 1 257 ? 0.659 -14.703 11.203 1 97.81 257 HIS A CA 1
ATOM 1986 C C . HIS A 1 257 ? 0.521 -13.812 9.977 1 97.81 257 HIS A C 1
ATOM 1988 O O . HIS A 1 257 ? -0.053 -12.719 10.055 1 97.81 257 HIS A O 1
ATOM 1994 N N . ILE A 1 258 ? 1.198 -14.258 8.945 1 98.56 258 ILE A N 1
ATOM 1995 C CA . ILE A 1 258 ? 1.012 -13.602 7.652 1 98.56 258 ILE A CA 1
ATOM 1996 C C . ILE A 1 258 ? -0.14 -14.266 6.902 1 98.56 258 ILE A C 1
ATOM 1998 O O . ILE A 1 258 ? -0.272 -15.492 6.91 1 98.56 258 ILE A O 1
ATOM 2002 N N . PHE A 1 259 ? -0.956 -13.5 6.293 1 98.62 259 PHE A N 1
ATOM 2003 C CA . PHE A 1 259 ? -2.09 -13.992 5.52 1 98.62 259 PHE A CA 1
ATOM 2004 C C . PHE A 1 259 ? -2.119 -13.359 4.137 1 98.62 259 PHE A C 1
ATOM 2006 O O . PHE A 1 259 ? -1.876 -12.164 3.99 1 98.62 259 PHE A O 1
ATOM 2013 N N . VAL A 1 260 ? -2.314 -14.148 3.137 1 98.56 260 VAL A N 1
ATOM 2014 C CA . VAL A 1 260 ? -2.533 -13.664 1.778 1 98.56 260 VAL A CA 1
ATOM 2015 C C . VAL A 1 260 ? -4.02 -13.75 1.433 1 98.56 260 VAL A C 1
ATOM 2017 O O . VAL A 1 260 ? -4.613 -14.828 1.479 1 98.56 260 VAL A O 1
ATOM 2020 N N . ILE A 1 261 ? -4.629 -12.648 1.18 1 97.88 261 ILE A N 1
ATOM 2021 C CA . ILE A 1 261 ? -6.043 -12.555 0.833 1 97.88 261 ILE A CA 1
ATOM 2022 C C . ILE A 1 261 ? -6.188 -12.242 -0.654 1 97.88 261 ILE A C 1
ATOM 2024 O O . ILE A 1 261 ? -5.633 -11.258 -1.147 1 97.88 261 ILE A O 1
ATOM 2028 N N . GLY A 1 262 ? -6.879 -13.047 -1.342 1 93 262 GLY A N 1
ATOM 2029 C CA . GLY A 1 262 ? -7.035 -12.82 -2.77 1 93 262 GLY A CA 1
ATOM 2030 C C . GLY A 1 262 ? -8.242 -13.523 -3.357 1 93 262 GLY A C 1
ATOM 2031 O O . GLY A 1 262 ? -9.055 -14.094 -2.625 1 93 262 GLY A O 1
ATOM 2032 N N . ALA A 1 263 ? -8.281 -13.758 -4.602 1 78.88 263 ALA A N 1
ATOM 2033 C CA . ALA A 1 263 ? -7.84 -12.695 -5.5 1 78.88 263 ALA A CA 1
ATOM 2034 C C . ALA A 1 263 ? -8.945 -12.305 -6.477 1 78.88 263 ALA A C 1
ATOM 2036 O O . ALA A 1 263 ? -9.82 -13.117 -6.785 1 78.88 263 ALA A O 1
ATOM 2037 N N . THR A 1 264 ? -8.828 -11.102 -6.91 1 82.75 264 THR A N 1
ATOM 2038 C CA . THR A 1 264 ? -9.664 -10.703 -8.039 1 82.75 264 THR A CA 1
ATOM 2039 C C . THR A 1 264 ? -9.188 -11.391 -9.32 1 82.75 264 THR A C 1
ATOM 2041 O O . THR A 1 264 ? -8.078 -11.914 -9.383 1 82.75 264 THR A O 1
ATOM 2044 N N . GLU A 1 265 ? -10.039 -11.555 -10.211 1 87.31 265 GLU A N 1
ATOM 2045 C CA . GLU A 1 265 ? -9.758 -11.977 -11.578 1 87.31 265 GLU A CA 1
ATOM 2046 C C . GLU A 1 265 ? -10.375 -11.008 -12.586 1 87.31 265 GLU A C 1
ATOM 2048 O O . GLU A 1 265 ? -11.578 -11.055 -12.852 1 87.31 265 GLU A O 1
ATOM 2053 N N . ILE A 1 266 ? -9.492 -10.18 -13.086 1 88.38 266 ILE A N 1
ATOM 2054 C CA . ILE A 1 266 ? -9.945 -9.102 -13.953 1 88.38 266 ILE A CA 1
ATOM 2055 C C . ILE A 1 266 ? -9.344 -9.266 -15.352 1 88.38 266 ILE A C 1
ATOM 2057 O O . ILE A 1 266 ? -8.117 -9.297 -15.5 1 88.38 266 ILE A O 1
ATOM 2061 N N . GLU A 1 267 ? -10.172 -9.359 -16.375 1 90.88 267 GLU A N 1
ATOM 2062 C CA . GLU A 1 267 ? -9.719 -9.508 -17.75 1 90.88 267 GLU A CA 1
ATOM 2063 C C . GLU A 1 267 ? -9.078 -8.219 -18.266 1 90.88 267 GLU A C 1
ATOM 2065 O 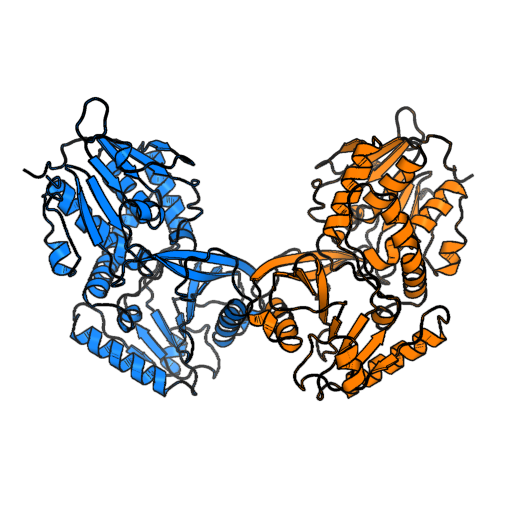O . GLU A 1 267 ? -9.695 -7.461 -19.016 1 90.88 267 GLU A O 1
ATOM 2070 N N . SER A 1 268 ? -7.914 -7.949 -17.828 1 88.94 268 SER A N 1
ATOM 2071 C CA . SER A 1 268 ? -7.133 -6.77 -18.172 1 88.94 268 SER A CA 1
ATOM 2072 C C . SER A 1 268 ? -5.645 -7.008 -17.969 1 88.94 268 SER A C 1
ATOM 2074 O O . SER A 1 268 ? -5.25 -7.75 -17.062 1 88.94 268 SER A O 1
ATOM 2076 N N . ASP A 1 269 ? -4.891 -6.391 -18.844 1 90.12 269 ASP A N 1
ATOM 2077 C CA . ASP A 1 269 ? -3.443 -6.473 -18.672 1 90.12 269 ASP A CA 1
ATOM 2078 C C . ASP A 1 269 ? -2.902 -5.227 -17.969 1 90.12 269 ASP A C 1
ATOM 2080 O O . ASP A 1 269 ? -1.698 -4.961 -18.016 1 90.12 269 ASP A O 1
ATOM 2084 N N . ASP A 1 270 ? -3.818 -4.543 -17.391 1 92.19 270 ASP A N 1
ATOM 2085 C CA . ASP A 1 270 ? -3.482 -3.328 -16.656 1 92.19 270 ASP A CA 1
ATOM 2086 C C . ASP A 1 270 ? -2.656 -3.648 -15.414 1 92.19 270 ASP A C 1
ATOM 2088 O O . ASP A 1 270 ? -3.053 -4.48 -14.594 1 92.19 270 ASP A O 1
ATOM 2092 N N . LEU A 1 271 ? -1.494 -2.994 -15.289 1 94 271 LEU A N 1
ATOM 2093 C CA . LEU A 1 271 ? -0.598 -3.258 -14.164 1 94 271 LEU A CA 1
ATOM 2094 C C . LEU A 1 271 ? -0.662 -2.131 -13.141 1 94 271 LEU A C 1
ATOM 2096 O O . LEU A 1 271 ? 0.205 -2.025 -12.273 1 94 271 LEU A O 1
ATOM 2100 N N . SER A 1 272 ? -1.693 -1.272 -13.281 1 95.94 272 SER A N 1
ATOM 2101 C CA . SER A 1 272 ? -1.858 -0.193 -12.312 1 95.94 272 SER A CA 1
ATOM 2102 C C . SER A 1 272 ? -2.148 -0.741 -10.914 1 95.94 272 SER A C 1
ATOM 2104 O O . SER A 1 272 ? -2.441 -1.928 -10.758 1 95.94 272 SER A O 1
ATOM 2106 N N . PRO A 1 273 ? -2.053 0.129 -9.859 1 97.38 273 PRO A N 1
ATOM 2107 C CA . PRO A 1 273 ? -2.336 -0.324 -8.492 1 97.38 273 PRO A CA 1
ATOM 2108 C C . PRO A 1 273 ? -3.766 -0.83 -8.32 1 97.38 273 PRO A C 1
ATOM 2110 O O . PRO A 1 273 ? -4.605 -0.622 -9.203 1 97.38 273 PRO A O 1
ATOM 2113 N N . ALA A 1 274 ? -3.979 -1.489 -7.234 1 97.56 274 ALA A N 1
ATOM 2114 C CA . ALA A 1 274 ? -5.289 -2.061 -6.941 1 97.56 274 ALA A CA 1
ATOM 2115 C C . ALA A 1 274 ? -6.344 -0.967 -6.789 1 97.56 274 ALA A C 1
ATOM 2117 O O . ALA A 1 274 ? -6.023 0.164 -6.418 1 97.56 274 ALA A O 1
ATOM 2118 N N . SER A 1 275 ? -7.562 -1.296 -7.062 1 97.38 275 SER A N 1
ATOM 2119 C CA . SER A 1 275 ? -8.664 -0.343 -6.957 1 97.38 275 SER A CA 1
ATOM 2120 C C . SER A 1 275 ? -9.219 -0.297 -5.539 1 97.38 275 SER A C 1
ATOM 2122 O O . SER A 1 275 ? -9.062 -1.249 -4.773 1 97.38 275 SER A O 1
ATOM 2124 N N . VAL A 1 276 ? -9.852 0.791 -5.258 1 98 276 VAL A N 1
ATOM 2125 C CA . VAL A 1 276 ? -10.547 0.938 -3.98 1 98 276 VAL A CA 1
ATOM 2126 C C . VAL A 1 276 ? -11.609 -0.15 -3.842 1 98 276 VAL A C 1
ATOM 2128 O O . VAL A 1 276 ? -11.703 -0.804 -2.799 1 98 276 VAL A O 1
ATOM 2131 N N . ARG A 1 277 ? -12.344 -0.371 -4.859 1 95.69 277 ARG A N 1
ATOM 2132 C CA . ARG A 1 277 ? -13.422 -1.356 -4.84 1 95.69 277 ARG A CA 1
ATOM 2133 C C . ARG A 1 277 ? -12.891 -2.742 -4.492 1 95.69 277 ARG A C 1
ATOM 2135 O O . ARG A 1 277 ? -13.391 -3.391 -3.57 1 95.69 277 ARG A O 1
ATOM 2142 N N . SER A 1 278 ? -11.898 -3.172 -5.211 1 95.06 278 SER A N 1
ATOM 2143 C CA . SER A 1 278 ? -11.328 -4.496 -4.988 1 95.06 278 SER A CA 1
ATOM 2144 C C . SER A 1 278 ? -10.758 -4.621 -3.578 1 95.06 278 SER A C 1
ATOM 2146 O O . SER A 1 278 ? -10.914 -5.66 -2.932 1 95.06 278 SER A O 1
ATOM 2148 N N . THR A 1 279 ? -10.133 -3.58 -3.15 1 97.31 279 THR A N 1
ATOM 2149 C CA . THR A 1 279 ? -9.523 -3.598 -1.826 1 97.31 279 THR A CA 1
ATOM 2150 C C . THR A 1 279 ? -10.594 -3.695 -0.74 1 97.31 279 THR A C 1
ATOM 2152 O O . THR A 1 279 ? -10.453 -4.473 0.205 1 97.31 279 THR A O 1
ATOM 2155 N N . LEU A 1 280 ? -11.656 -2.924 -0.882 1 96.31 280 LEU A N 1
ATOM 2156 C CA . LEU A 1 280 ? -12.773 -2.998 0.059 1 96.31 280 LEU A CA 1
ATOM 2157 C C . LEU A 1 280 ? -13.359 -4.406 0.096 1 96.31 280 LEU A C 1
ATOM 2159 O O . LEU A 1 280 ? -13.648 -4.934 1.172 1 96.31 280 LEU A O 1
ATOM 2163 N N . GLU A 1 281 ? -13.477 -4.965 -1.037 1 94.12 281 GLU A N 1
ATOM 2164 C CA . GLU A 1 281 ? -14.039 -6.312 -1.12 1 94.12 281 GLU A CA 1
ATOM 2165 C C . GLU A 1 281 ? -13.141 -7.328 -0.423 1 94.12 281 GLU A C 1
ATOM 2167 O O . GLU A 1 281 ? -13.617 -8.133 0.379 1 94.12 281 GLU A O 1
ATOM 2172 N N . LEU A 1 282 ? -11.875 -7.27 -0.67 1 96.25 282 LEU A N 1
ATOM 2173 C CA . LEU A 1 282 ? -10.922 -8.219 -0.105 1 96.25 282 LEU A CA 1
ATOM 2174 C C . LEU A 1 282 ? -10.836 -8.07 1.409 1 96.25 282 LEU A C 1
ATOM 2176 O O . LEU A 1 282 ? -10.922 -9.055 2.143 1 96.25 282 LEU A O 1
ATOM 2180 N N . LEU A 1 283 ? -10.734 -6.879 1.87 1 97 283 LEU A N 1
ATOM 2181 C CA . LEU A 1 283 ? -10.57 -6.648 3.301 1 97 283 LEU A CA 1
ATOM 2182 C C . LEU A 1 283 ? -11.859 -6.961 4.055 1 97 283 LEU A C 1
ATOM 2184 O O . LEU A 1 283 ? -11.82 -7.512 5.156 1 97 283 LEU A O 1
ATOM 2188 N N . SER A 1 284 ? -12.977 -6.637 3.477 1 93.88 284 SER A N 1
ATOM 2189 C CA . SER A 1 284 ? -14.258 -6.938 4.113 1 93.88 284 SER A CA 1
ATOM 2190 C C . SER A 1 284 ? -14.477 -8.445 4.223 1 93.88 284 SER A C 1
ATOM 2192 O O . SER A 1 284 ? -15.031 -8.922 5.215 1 93.88 284 SER A O 1
ATOM 2194 N N . ALA A 1 285 ? -14.062 -9.109 3.232 1 91.31 285 ALA A N 1
ATOM 2195 C CA . ALA A 1 285 ? -14.188 -10.562 3.256 1 91.31 285 ALA A CA 1
ATOM 2196 C C . ALA A 1 285 ? -13.336 -11.172 4.367 1 91.31 285 ALA A C 1
ATOM 2198 O O . ALA A 1 285 ? -13.797 -12.055 5.094 1 91.31 285 ALA A O 1
ATOM 2199 N N . ALA A 1 286 ? -12.109 -10.664 4.461 1 94.12 286 ALA A N 1
ATOM 2200 C CA . ALA A 1 286 ? -11.25 -11.141 5.539 1 94.12 286 ALA A CA 1
ATOM 2201 C C . ALA A 1 286 ? -11.898 -10.906 6.902 1 94.12 286 ALA A C 1
ATOM 2203 O O . ALA A 1 286 ? -11.938 -11.805 7.742 1 94.12 286 ALA A O 1
ATOM 2204 N N . TYR A 1 287 ? -12.445 -9.75 7.039 1 93.06 287 TYR A N 1
ATOM 2205 C CA . TYR A 1 287 ? -13.109 -9.391 8.289 1 93.06 287 TYR A CA 1
ATOM 2206 C C . TYR A 1 287 ? -14.312 -10.281 8.555 1 93.06 287 TYR A C 1
ATOM 2208 O O . TYR A 1 287 ? -14.57 -10.664 9.695 1 93.06 287 TYR A O 1
ATOM 2216 N N . ALA A 1 288 ? -15.039 -10.578 7.52 1 90.5 288 ALA A N 1
ATOM 2217 C CA . ALA A 1 288 ? -16.234 -11.406 7.633 1 90.5 288 ALA A CA 1
ATOM 2218 C C . ALA A 1 288 ? -15.883 -12.82 8.078 1 90.5 288 ALA A C 1
ATOM 2220 O O . ALA A 1 288 ? -16.672 -13.477 8.773 1 90.5 288 ALA A O 1
ATOM 2221 N N . VAL A 1 289 ? -14.766 -13.289 7.719 1 93.25 289 VAL A N 1
ATOM 2222 C CA . VAL A 1 289 ? -14.344 -14.641 8.07 1 93.25 289 VAL A CA 1
ATOM 2223 C C . VAL A 1 289 ? -13.867 -14.672 9.523 1 93.25 289 VAL A C 1
ATOM 2225 O O . VAL A 1 289 ? -14.203 -15.594 10.273 1 93.25 289 VAL A O 1
ATOM 2228 N N . HIS A 1 290 ? -13.164 -13.711 9.953 1 94.88 290 HIS A N 1
ATOM 2229 C CA . HIS A 1 290 ? -12.633 -13.625 11.305 1 94.88 290 HIS A CA 1
ATOM 2230 C C . HIS A 1 290 ? -12.484 -12.172 11.75 1 94.88 290 HIS A C 1
ATOM 2232 O O . HIS A 1 290 ? -11.68 -11.43 11.18 1 94.88 290 HIS A O 1
ATOM 2238 N N . PRO A 1 291 ? -13.141 -11.719 12.828 1 94.31 291 PRO A N 1
ATOM 2239 C CA . PRO A 1 291 ? -13.133 -10.312 13.227 1 94.31 291 PRO A CA 1
ATOM 2240 C C . PRO A 1 291 ? -11.75 -9.828 13.672 1 94.31 291 PRO A C 1
ATOM 2242 O O . PRO A 1 291 ? -11.469 -8.625 13.625 1 94.31 291 PRO A O 1
ATOM 2245 N N . GLY A 1 292 ? -10.867 -10.75 14.047 1 95.88 292 GLY A N 1
ATOM 2246 C CA . GLY A 1 292 ? -9.508 -10.398 14.422 1 95.88 292 GLY A CA 1
ATOM 2247 C C . GLY A 1 292 ? -8.734 -9.727 13.305 1 95.88 292 GLY A C 1
ATOM 2248 O O . GLY A 1 292 ? -7.727 -9.062 13.547 1 95.88 292 GLY A O 1
ATOM 2249 N N . PHE A 1 293 ? -9.164 -9.828 12.094 1 97.31 293 PHE A N 1
ATOM 2250 C CA . PHE A 1 293 ? -8.484 -9.203 10.961 1 97.31 293 PHE A CA 1
ATOM 2251 C C . PHE A 1 293 ? -8.633 -7.688 11.016 1 97.31 293 PHE A C 1
ATOM 2253 O O . PHE A 1 293 ? -7.91 -6.965 10.336 1 97.31 293 PHE A O 1
ATOM 2260 N N . ALA A 1 294 ? -9.594 -7.215 11.766 1 96.69 294 ALA A N 1
ATOM 2261 C CA . ALA A 1 294 ? -9.773 -5.77 11.891 1 96.69 294 ALA A CA 1
ATOM 2262 C C . ALA A 1 294 ? -8.492 -5.098 12.375 1 96.69 294 ALA A C 1
ATOM 2264 O O . ALA A 1 294 ? -8.156 -4 11.93 1 96.69 294 ALA A O 1
ATOM 2265 N N . GLU A 1 295 ? -7.773 -5.758 13.172 1 96.81 295 GLU A N 1
ATOM 2266 C CA . GLU A 1 295 ? -6.57 -5.188 13.773 1 96.81 295 GLU A CA 1
ATOM 2267 C C . GLU A 1 295 ? -5.324 -5.566 12.984 1 96.81 295 GLU A C 1
ATOM 2269 O O . GLU A 1 295 ? -4.215 -5.16 13.336 1 96.81 295 GLU A O 1
ATOM 2274 N N . ALA A 1 296 ? -5.523 -6.32 11.953 1 98.5 296 ALA A N 1
ATOM 2275 C CA . ALA A 1 296 ? -4.387 -6.715 11.125 1 98.5 296 ALA A CA 1
ATOM 2276 C C . ALA A 1 296 ? -3.732 -5.5 10.477 1 98.5 296 ALA A C 1
ATOM 2278 O O . ALA A 1 296 ? -4.391 -4.484 10.242 1 98.5 296 ALA A O 1
ATOM 2279 N N . ARG A 1 297 ? -2.42 -5.625 10.25 1 98.62 297 ARG A N 1
ATOM 2280 C CA . ARG A 1 297 ? -1.663 -4.609 9.523 1 98.62 297 ARG A CA 1
ATOM 2281 C C . ARG A 1 297 ? -1.528 -4.98 8.047 1 98.62 297 ARG A C 1
ATOM 2283 O O . ARG A 1 297 ? -1.252 -6.137 7.715 1 98.62 297 ARG A O 1
ATOM 2290 N N . ILE A 1 298 ? -1.761 -3.992 7.195 1 98.69 298 ILE A N 1
ATOM 2291 C CA . ILE A 1 298 ? -1.661 -4.215 5.758 1 98.69 298 ILE A CA 1
ATOM 2292 C C . ILE A 1 298 ? -0.202 -4.109 5.316 1 98.69 298 ILE A C 1
ATOM 2294 O O . ILE A 1 298 ? 0.359 -3.014 5.262 1 98.69 298 ILE A O 1
ATOM 2298 N N . LEU A 1 299 ? 0.36 -5.191 4.965 1 98.25 299 LEU A N 1
ATOM 2299 C CA . LEU A 1 299 ? 1.76 -5.215 4.555 1 98.25 299 LEU A CA 1
ATOM 2300 C C . LEU A 1 299 ? 1.903 -4.801 3.094 1 98.25 299 LEU A C 1
ATOM 2302 O O . LEU A 1 299 ? 2.861 -4.117 2.729 1 98.25 299 LEU A O 1
ATOM 2306 N N . GLU A 1 300 ? 0.932 -5.262 2.324 1 97.56 300 GLU A N 1
ATOM 2307 C CA . GLU A 1 300 ? 1.032 -5.035 0.886 1 97.56 300 GLU A CA 1
ATOM 2308 C C . GLU A 1 300 ? -0.326 -5.188 0.207 1 97.56 300 GLU A C 1
ATOM 2310 O O . GLU A 1 300 ? -1.117 -6.055 0.579 1 97.56 300 GLU A O 1
ATOM 2315 N N . ILE A 1 301 ? -0.582 -4.355 -0.709 1 97.69 301 ILE A N 1
ATOM 2316 C CA . ILE A 1 301 ? -1.609 -4.527 -1.731 1 97.69 301 ILE A CA 1
ATOM 2317 C C . ILE A 1 301 ? -0.959 -4.594 -3.111 1 97.69 301 ILE A C 1
ATOM 2319 O O . ILE A 1 301 ? -0.362 -3.617 -3.57 1 97.69 301 ILE A O 1
ATOM 2323 N N . ALA A 1 302 ? -1.085 -5.707 -3.752 1 96.69 302 ALA A N 1
ATOM 2324 C CA . ALA A 1 302 ? -0.286 -5.906 -4.957 1 96.69 302 ALA A CA 1
ATOM 2325 C C . ALA A 1 302 ? -1.154 -6.383 -6.117 1 96.69 302 ALA A C 1
ATOM 2327 O O . ALA A 1 302 ? -2.244 -6.918 -5.906 1 96.69 302 ALA A O 1
ATOM 2328 N N . THR A 1 303 ? -0.66 -6.066 -7.277 1 96.81 303 THR A N 1
ATOM 2329 C CA . THR A 1 303 ? -1.313 -6.469 -8.516 1 96.81 303 THR A CA 1
ATOM 2330 C C . THR A 1 303 ? -0.309 -7.102 -9.477 1 96.81 303 THR A C 1
ATOM 2332 O O . THR A 1 303 ? 0.87 -6.742 -9.477 1 96.81 303 THR A O 1
ATOM 2335 N N . GLN A 1 304 ? -0.75 -8.07 -10.164 1 97 304 GLN A N 1
ATOM 2336 C CA . GLN A 1 304 ? 0.03 -8.617 -11.266 1 97 304 GLN A CA 1
ATOM 2337 C C . GLN A 1 304 ? -0.871 -9.32 -12.281 1 97 304 GLN A C 1
ATOM 2339 O O . GLN A 1 304 ? -2.018 -9.648 -11.977 1 97 304 GLN A O 1
ATOM 2344 N N . CYS A 1 305 ? -0.34 -9.516 -13.438 1 97.44 305 CYS A N 1
ATOM 2345 C CA . CYS A 1 305 ? -1.082 -10.188 -14.5 1 97.44 305 CYS A CA 1
ATOM 2346 C C . CYS A 1 305 ? -0.608 -11.625 -14.68 1 97.44 305 CYS A C 1
ATOM 2348 O O . CYS A 1 305 ? 0.594 -11.875 -14.773 1 97.44 305 CYS A O 1
ATOM 2350 N N . ARG A 1 306 ? -1.536 -12.531 -14.75 1 97.81 306 ARG A N 1
ATOM 2351 C CA . ARG A 1 306 ? -1.26 -13.945 -14.977 1 97.81 306 ARG A CA 1
ATOM 2352 C C . ARG A 1 306 ? -1.207 -14.258 -16.469 1 97.81 306 ARG A C 1
ATOM 2354 O O . ARG A 1 306 ? -2.15 -13.961 -17.203 1 97.81 306 ARG A O 1
ATOM 2361 N N . PRO A 1 307 ? -0.073 -14.812 -16.922 1 98.19 307 PRO A N 1
ATOM 2362 C CA . PRO A 1 307 ? -0.036 -15.227 -18.328 1 98.19 307 PRO A CA 1
ATOM 2363 C C . PRO A 1 307 ? -1.038 -16.328 -18.641 1 98.19 307 PRO A C 1
ATOM 2365 O O . PRO A 1 307 ? -1.008 -17.391 -18.016 1 98.19 307 PRO A O 1
ATOM 2368 N N . THR A 1 308 ? -1.917 -16.047 -19.578 1 98.06 308 THR A N 1
ATOM 2369 C CA . THR A 1 308 ? -3.047 -16.938 -19.844 1 98.06 308 THR A CA 1
ATOM 2370 C C . THR A 1 308 ? -3.242 -17.125 -21.344 1 98.06 308 THR A C 1
ATOM 2372 O O . THR A 1 308 ? -3.074 -16.172 -22.125 1 98.06 308 THR A O 1
ATOM 2375 N N . LEU A 1 309 ? -3.527 -18.312 -21.75 1 97.88 309 LEU A N 1
ATOM 2376 C CA . LEU A 1 309 ? -3.896 -18.625 -23.141 1 97.88 309 LEU A CA 1
ATOM 2377 C C . LEU A 1 309 ? -5.41 -18.578 -23.312 1 97.88 309 LEU A C 1
ATOM 2379 O O . LEU A 1 309 ? -6.152 -18.5 -22.328 1 97.88 309 LEU A O 1
ATOM 2383 N N . PRO A 1 310 ? -5.914 -18.547 -24.516 1 96.88 310 PRO A N 1
ATOM 2384 C CA . PRO A 1 310 ? -7.344 -18.344 -24.75 1 96.88 310 PRO A CA 1
ATOM 2385 C C . PRO A 1 310 ? -8.219 -19.375 -24.062 1 96.88 310 PRO A C 1
ATOM 2387 O O . PRO A 1 310 ? -9.328 -19.062 -23.609 1 96.88 310 PRO A O 1
ATOM 2390 N N . ASP A 1 311 ? -7.77 -20.562 -23.922 1 96.62 311 ASP A N 1
ATOM 2391 C CA . ASP A 1 311 ? -8.57 -21.609 -23.312 1 96.62 311 ASP A CA 1
ATOM 2392 C C . ASP A 1 311 ? -8.281 -21.719 -21.812 1 96.62 311 ASP A C 1
ATOM 2394 O O . ASP A 1 311 ? -8.812 -22.609 -21.125 1 96.62 311 ASP A O 1
ATOM 2398 N N . ASN A 1 312 ? -7.426 -20.906 -21.266 1 97.12 312 ASN A N 1
ATOM 2399 C CA . ASN A 1 312 ? -7.043 -20.812 -19.859 1 97.12 312 ASN A CA 1
ATOM 2400 C C . ASN A 1 312 ? -6.27 -22.047 -19.406 1 97.12 312 ASN A C 1
ATOM 2402 O O . ASN A 1 312 ? -6.242 -22.375 -18.219 1 97.12 312 ASN A O 1
ATOM 2406 N N . LEU A 1 313 ? -5.688 -22.797 -20.391 1 98.12 313 LEU A N 1
ATOM 2407 C CA . LEU A 1 313 ? -4.902 -23.984 -20.094 1 98.12 313 LEU A CA 1
ATOM 2408 C C . LEU A 1 313 ? -3.432 -23.766 -20.422 1 98.12 313 LEU A C 1
ATOM 2410 O O . LEU A 1 313 ? -3.104 -22.984 -21.328 1 98.12 313 LEU A O 1
ATOM 2414 N N . PRO A 1 314 ? -2.555 -24.422 -19.625 1 98.38 314 PRO A N 1
ATOM 2415 C CA . PRO A 1 314 ? -1.135 -24.344 -19.984 1 98.38 314 PRO A CA 1
ATOM 2416 C C . PRO A 1 314 ? -0.809 -25.109 -21.266 1 98.38 314 PRO A C 1
ATOM 2418 O O . PRO A 1 314 ? -1.585 -25.969 -21.703 1 98.38 314 PRO A O 1
ATOM 2421 N N . ALA A 1 315 ? 0.323 -24.75 -21.828 1 98.38 315 ALA A N 1
ATOM 2422 C CA . ALA A 1 315 ? 0.75 -25.438 -23.047 1 98.38 315 ALA A CA 1
ATOM 2423 C C . ALA A 1 315 ? 2.271 -25.5 -23.125 1 98.38 315 ALA A C 1
ATOM 2425 O O . ALA A 1 315 ? 2.969 -24.641 -22.562 1 98.38 315 ALA A O 1
ATOM 2426 N N . VAL A 1 316 ? 2.744 -26.5 -23.75 1 98.06 316 VAL A N 1
ATOM 2427 C CA . VAL A 1 316 ? 4.145 -26.688 -24.125 1 98.06 316 VAL A CA 1
ATOM 2428 C C . VAL A 1 316 ? 4.266 -26.828 -25.641 1 98.06 316 VAL A C 1
ATOM 2430 O O . VAL A 1 316 ? 3.576 -27.641 -26.25 1 98.06 316 VAL A O 1
ATOM 2433 N N . ARG A 1 317 ? 5.082 -26.031 -26.234 1 96.12 317 ARG A N 1
ATOM 2434 C CA . ARG A 1 317 ? 5.223 -26.172 -27.688 1 96.12 317 ARG A CA 1
ATOM 2435 C C . ARG A 1 317 ? 6.68 -26.016 -28.109 1 96.12 317 ARG A C 1
ATOM 2437 O O . ARG A 1 317 ? 7.445 -25.297 -27.469 1 96.12 317 ARG A O 1
ATOM 2444 N N . ARG A 1 318 ? 7.023 -26.734 -29.094 1 94.94 318 ARG A N 1
ATOM 2445 C CA . ARG A 1 318 ? 8.32 -26.609 -29.766 1 94.94 318 ARG A CA 1
ATOM 2446 C C . ARG A 1 318 ? 8.242 -25.672 -30.969 1 94.94 318 ARG A C 1
ATOM 2448 O O . ARG A 1 318 ? 7.551 -25.969 -31.938 1 94.94 318 ARG A O 1
ATOM 2455 N N . THR A 1 319 ? 8.93 -24.578 -30.906 1 93.19 319 THR A N 1
ATOM 2456 C CA . THR A 1 319 ? 8.805 -23.562 -31.938 1 93.19 319 THR A CA 1
ATOM 2457 C C . THR A 1 319 ? 9.93 -23.672 -32.969 1 93.19 319 THR A C 1
ATOM 2459 O O . THR A 1 319 ? 9.836 -23.141 -34.062 1 93.19 319 THR A O 1
ATOM 2462 N N . ALA A 1 320 ? 11 -24.234 -32.656 1 91.94 320 ALA A N 1
ATOM 2463 C CA . ALA A 1 320 ? 12.156 -24.562 -33.5 1 91.94 320 ALA A CA 1
ATOM 2464 C C . ALA A 1 320 ? 12.883 -25.797 -32.969 1 91.94 320 ALA A C 1
ATOM 2466 O O . ALA A 1 320 ? 12.617 -26.25 -31.844 1 91.94 320 ALA A O 1
ATOM 2467 N N . PRO A 1 321 ? 13.797 -26.25 -33.938 1 89.06 321 PRO A N 1
ATOM 2468 C CA . PRO A 1 321 ? 14.578 -27.359 -33.375 1 89.06 321 PRO A CA 1
ATOM 2469 C C . PRO A 1 321 ? 15.266 -26.984 -32.062 1 89.06 321 PRO A C 1
ATOM 2471 O O . PRO A 1 321 ? 15.906 -25.938 -31.969 1 89.06 321 PRO A O 1
ATOM 2474 N N . ARG A 1 322 ? 15.047 -27.578 -30.953 1 94.56 322 ARG A N 1
ATOM 2475 C CA . ARG A 1 322 ? 15.703 -27.5 -29.656 1 94.56 322 ARG A CA 1
ATOM 2476 C C . ARG A 1 322 ? 15.227 -26.266 -28.891 1 94.56 322 ARG A C 1
ATOM 2478 O O . ARG A 1 322 ? 15.953 -25.734 -28.047 1 94.56 322 ARG A O 1
ATOM 2485 N N . VAL A 1 323 ? 14.062 -25.672 -29.312 1 96.06 323 VAL A N 1
ATOM 2486 C CA . VAL A 1 323 ? 13.438 -24.562 -28.578 1 96.06 323 VAL A CA 1
ATOM 2487 C C . VAL A 1 323 ? 12.07 -25 -28.062 1 96.06 323 VAL A C 1
ATOM 2489 O O . VAL A 1 323 ? 11.172 -25.312 -28.844 1 96.06 323 VAL A O 1
ATOM 2492 N N . LEU A 1 324 ? 11.938 -25.016 -26.781 1 96.94 324 LEU A N 1
ATOM 2493 C CA . LEU A 1 324 ? 10.656 -25.312 -26.141 1 96.94 324 LEU A CA 1
ATOM 2494 C C . LEU A 1 324 ? 10.094 -24.094 -25.438 1 96.94 324 LEU A C 1
ATOM 2496 O O . LEU A 1 324 ? 10.836 -23.344 -24.797 1 96.94 324 LEU A O 1
ATOM 2500 N N . GLN A 1 325 ? 8.797 -23.859 -25.609 1 98.06 325 GLN A N 1
ATOM 2501 C CA . GLN A 1 325 ? 8.078 -22.812 -24.891 1 98.06 325 GLN A CA 1
ATOM 2502 C C . GLN A 1 325 ? 7.07 -23.391 -23.906 1 98.06 325 GLN A C 1
ATOM 2504 O O . GLN A 1 325 ? 6.316 -24.312 -24.266 1 98.06 325 GLN A O 1
ATOM 2509 N N . VAL A 1 326 ? 7.137 -22.984 -22.703 1 98.62 326 VAL A N 1
ATOM 2510 C CA . VAL A 1 326 ? 6.207 -23.375 -21.656 1 98.62 326 VAL A CA 1
ATOM 2511 C C . VAL A 1 326 ? 5.477 -22.141 -21.109 1 98.62 326 VAL A C 1
ATOM 2513 O O . VAL A 1 326 ? 6.105 -21.219 -20.594 1 98.62 326 VAL A O 1
ATOM 2516 N N . ASN A 1 327 ? 4.16 -22.047 -21.219 1 98.56 327 ASN A N 1
ATOM 2517 C CA . ASN A 1 327 ? 3.436 -20.844 -20.844 1 98.56 327 ASN A CA 1
ATOM 2518 C C . ASN A 1 327 ? 1.973 -21.141 -20.531 1 98.56 327 ASN A C 1
ATOM 2520 O O . ASN A 1 327 ? 1.561 -22.297 -20.531 1 98.56 327 ASN A O 1
ATOM 2524 N N . GLY A 1 328 ? 1.27 -20.125 -20.078 1 98.44 328 GLY A N 1
ATOM 2525 C CA . GLY A 1 328 ? -0.172 -20.203 -19.906 1 98.44 328 GLY A CA 1
ATOM 2526 C C . GLY A 1 328 ? -0.579 -20.859 -18.594 1 98.44 328 GLY A C 1
ATOM 2527 O O . GLY A 1 328 ? -1.642 -21.469 -18.5 1 98.44 328 GLY A O 1
ATOM 2528 N N . LEU A 1 329 ? 0.17 -20.719 -17.609 1 98.25 329 LEU A N 1
ATOM 2529 C CA . LEU A 1 329 ? -0.12 -21.391 -16.344 1 98.25 329 LEU A CA 1
ATOM 2530 C C . LEU A 1 329 ? -1.304 -20.734 -15.641 1 98.25 329 LEU A C 1
ATOM 2532 O O . LEU A 1 329 ? -1.878 -21.312 -14.711 1 98.25 329 LEU A O 1
ATOM 2536 N N . TYR A 1 330 ? -1.7 -19.516 -16.062 1 97.25 330 TYR A N 1
ATOM 2537 C CA . TYR A 1 330 ? -2.908 -18.844 -15.594 1 97.25 330 TYR A CA 1
ATOM 2538 C C . TYR A 1 330 ? -2.922 -18.766 -14.07 1 97.25 330 TYR A C 1
ATOM 2540 O O . TYR A 1 330 ? -1.916 -18.391 -13.461 1 97.25 330 TYR A O 1
ATOM 2548 N N . ARG A 1 331 ? -3.988 -18.969 -13.414 1 96.38 331 ARG A N 1
ATOM 2549 C CA . ARG A 1 331 ? -4.133 -18.812 -11.969 1 96.38 331 ARG A CA 1
ATOM 2550 C C . ARG A 1 331 ? -3.686 -20.062 -11.242 1 96.38 331 ARG A C 1
ATOM 2552 O O . ARG A 1 331 ? -3.75 -20.141 -10.008 1 96.38 331 ARG A O 1
ATOM 2559 N N . HIS A 1 332 ? -3.129 -21.062 -11.953 1 97.56 332 HIS A N 1
ATOM 2560 C CA . HIS A 1 332 ? -2.865 -22.375 -11.383 1 97.56 332 HIS A CA 1
ATOM 2561 C C . HIS A 1 332 ? -1.366 -22.625 -11.25 1 97.56 332 HIS A C 1
ATOM 2563 O O . HIS A 1 332 ? -0.943 -23.75 -10.992 1 97.56 332 HIS A O 1
ATOM 2569 N N . GLY A 1 333 ? -0.536 -21.672 -11.336 1 98.12 333 GLY A N 1
ATOM 2570 C CA . GLY A 1 333 ? 0.904 -21.828 -11.461 1 98.12 333 GLY A CA 1
ATOM 2571 C C . GLY A 1 333 ? 1.496 -22.75 -10.406 1 98.12 333 GLY A C 1
ATOM 2572 O O . GLY A 1 333 ? 2.062 -23.797 -10.727 1 98.12 333 GLY A O 1
ATOM 2573 N N . PHE A 1 334 ? 1.29 -22.438 -9.195 1 98.75 334 PHE A N 1
ATOM 2574 C CA . PHE A 1 334 ? 1.888 -23.219 -8.109 1 98.75 334 PHE A CA 1
ATOM 2575 C C . PHE A 1 334 ? 1.209 -24.578 -7.984 1 98.75 334 PHE A C 1
ATOM 2577 O O . PHE A 1 334 ? 1.846 -25.562 -7.602 1 98.75 334 PHE A O 1
ATOM 2584 N N . MET A 1 335 ? 0.001 -24.656 -8.367 1 98.5 335 MET A N 1
ATOM 2585 C CA . MET A 1 335 ? -0.761 -25.891 -8.25 1 98.5 335 MET A CA 1
ATOM 2586 C C . MET A 1 335 ? -0.302 -26.922 -9.289 1 98.5 335 MET A C 1
ATOM 2588 O O . MET A 1 335 ? -0.303 -28.125 -9.031 1 98.5 335 MET A O 1
ATOM 2592 N N . ILE A 1 336 ? 0.175 -26.422 -10.477 1 98.75 336 ILE A N 1
ATOM 2593 C CA . ILE A 1 336 ? 0.333 -27.391 -11.547 1 98.75 336 ILE A CA 1
ATOM 2594 C C . ILE A 1 336 ? 1.79 -27.438 -12 1 98.75 336 ILE A C 1
ATOM 2596 O O . ILE A 1 336 ? 2.186 -28.312 -12.766 1 98.75 336 ILE A O 1
ATOM 2600 N N . SER A 1 337 ? 2.631 -26.609 -11.5 1 98.81 337 SER A N 1
ATOM 2601 C CA . SER A 1 337 ? 3.975 -26.453 -12.047 1 98.81 337 SER A CA 1
ATOM 2602 C C . SER A 1 337 ? 4.789 -27.719 -11.898 1 98.81 337 SER A C 1
ATOM 2604 O O . SER A 1 337 ? 5.59 -28.062 -12.773 1 98.81 337 SER A O 1
ATOM 2606 N N . PRO A 1 338 ? 4.621 -28.5 -10.812 1 98.88 338 PRO A N 1
ATOM 2607 C CA . PRO A 1 338 ? 5.379 -29.766 -10.766 1 98.88 338 PRO A CA 1
ATOM 2608 C C . PRO A 1 338 ? 5.004 -30.719 -11.898 1 98.88 338 PRO A C 1
ATOM 2610 O O . PRO A 1 338 ? 5.867 -31.406 -12.445 1 98.88 338 PRO A O 1
ATOM 2613 N N . ALA A 1 339 ? 3.723 -30.75 -12.203 1 98.88 339 ALA A N 1
ATOM 2614 C CA . ALA A 1 339 ? 3.283 -31.578 -13.32 1 98.88 339 ALA A CA 1
ATOM 2615 C C . ALA A 1 339 ? 3.895 -31.094 -14.641 1 98.88 339 ALA A C 1
ATOM 2617 O O . ALA A 1 339 ? 4.387 -31.906 -15.43 1 98.88 339 ALA A O 1
ATOM 2618 N N . ILE A 1 340 ? 3.887 -29.844 -14.859 1 98.88 340 ILE A N 1
ATOM 2619 C CA . ILE A 1 340 ? 4.434 -29.266 -16.078 1 98.88 340 ILE A CA 1
ATOM 2620 C C . ILE A 1 340 ? 5.938 -29.516 -16.141 1 98.88 340 ILE A C 1
ATOM 2622 O O . ILE A 1 340 ? 6.473 -29.844 -17.203 1 98.88 340 ILE A O 1
ATOM 2626 N N . LEU A 1 341 ? 6.578 -29.344 -15 1 98.88 341 LEU A N 1
ATOM 2627 C CA . LEU A 1 341 ? 8 -29.641 -14.906 1 98.88 341 LEU A CA 1
ATOM 2628 C C . LEU A 1 341 ? 8.289 -31.062 -15.391 1 98.88 341 LEU A C 1
ATOM 2630 O O . LEU A 1 341 ? 9.164 -31.266 -16.234 1 98.88 341 LEU A O 1
ATOM 2634 N N . ASP A 1 342 ? 7.52 -32 -14.906 1 98.81 342 ASP A N 1
ATOM 2635 C CA . ASP A 1 342 ? 7.742 -33.406 -15.25 1 98.81 342 ASP A CA 1
ATOM 2636 C C . ASP A 1 342 ? 7.453 -33.656 -16.719 1 98.81 342 ASP A C 1
ATOM 2638 O O . ASP A 1 342 ? 8.164 -34.406 -17.375 1 98.81 342 ASP A O 1
ATOM 2642 N N . VAL A 1 343 ? 6.465 -33.031 -17.219 1 98.62 343 VAL A N 1
ATOM 2643 C CA . VAL A 1 343 ? 6.141 -33.156 -18.641 1 98.62 343 VAL A CA 1
ATOM 2644 C C . VAL A 1 343 ? 7.301 -32.656 -19.484 1 98.62 343 VAL A C 1
ATOM 2646 O O . VAL A 1 343 ? 7.727 -33.312 -20.438 1 98.62 343 VAL A O 1
ATOM 2649 N N . VAL A 1 344 ? 7.789 -31.469 -19.172 1 98.38 344 VAL A N 1
ATOM 2650 C CA . VAL A 1 344 ? 8.867 -30.859 -19.938 1 98.38 344 VAL A CA 1
ATOM 2651 C C . VAL A 1 344 ? 10.117 -31.734 -19.859 1 98.38 344 VAL A C 1
ATOM 2653 O O . VAL A 1 344 ? 10.805 -31.938 -20.875 1 98.38 344 VAL A O 1
ATOM 2656 N N . MET A 1 345 ? 10.398 -32.281 -18.703 1 97.88 345 MET A N 1
ATOM 2657 C CA . MET A 1 345 ? 11.539 -33.188 -18.547 1 97.88 345 MET A CA 1
ATOM 2658 C C . MET A 1 345 ? 11.383 -34.406 -19.438 1 97.88 345 MET A C 1
ATOM 2660 O O . MET A 1 345 ? 12.344 -34.844 -20.062 1 97.88 345 MET A O 1
ATOM 2664 N N . GLU A 1 346 ? 10.156 -35 -19.438 1 97.25 346 GLU A N 1
ATOM 2665 C CA . GLU A 1 346 ? 9.891 -36.125 -20.328 1 97.25 346 GLU A CA 1
ATOM 2666 C C . GLU A 1 346 ? 10.133 -35.75 -21.781 1 97.25 346 GLU A C 1
ATOM 2668 O O . GLU A 1 346 ? 10.742 -36.531 -22.531 1 97.25 346 GLU A O 1
ATOM 2673 N N . CYS A 1 347 ? 9.719 -34.594 -22.156 1 96.25 347 CYS A N 1
ATOM 2674 C CA . CYS A 1 347 ? 9.883 -34.125 -23.531 1 96.25 347 CYS A CA 1
ATOM 2675 C C . CYS A 1 347 ? 11.359 -34 -23.891 1 96.25 347 CYS A C 1
ATOM 2677 O O . CYS A 1 347 ? 11.781 -34.438 -24.969 1 96.25 347 CYS A O 1
ATOM 2679 N N . LEU A 1 348 ? 12.156 -33.438 -23.016 1 96.12 348 LEU A N 1
ATOM 2680 C CA . LEU A 1 348 ? 13.578 -33.188 -23.25 1 96.12 348 LEU A CA 1
ATOM 2681 C C . LEU A 1 348 ? 14.344 -34.5 -23.312 1 96.12 348 LEU A C 1
ATOM 2683 O O . LEU A 1 348 ? 15.258 -34.656 -24.125 1 96.12 348 LEU A O 1
ATOM 2687 N N . ASN A 1 349 ? 13.93 -35.469 -22.484 1 94.88 349 ASN A N 1
ATOM 2688 C CA . ASN A 1 349 ? 14.688 -36.719 -22.344 1 94.88 349 ASN A CA 1
ATOM 2689 C C . ASN A 1 349 ? 14.234 -37.75 -23.359 1 94.88 349 ASN A C 1
ATOM 2691 O O . ASN A 1 349 ? 15.039 -38.594 -23.812 1 94.88 349 ASN A O 1
ATOM 2695 N N . GLU A 1 350 ? 12.867 -37.75 -23.656 1 93.69 350 GLU A N 1
ATOM 2696 C CA . GLU A 1 350 ? 12.305 -38.875 -24.406 1 93.69 350 GLU A CA 1
ATOM 2697 C C . GLU A 1 350 ? 11.672 -38.406 -25.703 1 93.69 350 GLU A C 1
ATOM 2699 O O . GLU A 1 350 ? 11.32 -39.219 -26.562 1 93.69 350 GLU A O 1
ATOM 2704 N N . GLY A 1 351 ? 11.516 -37.219 -25.875 1 91.44 351 GLY A N 1
ATOM 2705 C CA . GLY A 1 351 ? 10.906 -36.656 -27.078 1 91.44 351 GLY A CA 1
ATOM 2706 C C . GLY A 1 351 ? 9.391 -36.781 -27.078 1 91.44 351 GLY A C 1
ATOM 2707 O O . GLY A 1 351 ? 8.734 -36.375 -28.062 1 91.44 351 GLY A O 1
ATOM 2708 N N . GLN A 1 352 ? 8.867 -37.375 -26.047 1 92.12 352 GLN A N 1
ATOM 2709 C CA . GLN A 1 352 ? 7.43 -37.5 -25.828 1 92.12 352 GLN A CA 1
ATOM 2710 C C . GLN A 1 352 ? 7.109 -37.5 -24.328 1 92.12 352 GLN A C 1
ATOM 2712 O O . GLN A 1 352 ? 8.016 -37.531 -23.5 1 92.12 352 GLN A O 1
ATOM 2717 N N . SER A 1 353 ? 5.789 -37.375 -24.094 1 95.81 353 SER A N 1
ATOM 2718 C CA . SER A 1 353 ? 5.406 -37.344 -22.688 1 95.81 353 SER A CA 1
ATOM 2719 C C . SER A 1 353 ? 4.094 -38.094 -22.453 1 95.81 353 SER A C 1
ATOM 2721 O O . SER A 1 353 ? 3.018 -37.562 -22.734 1 95.81 353 SER A O 1
ATOM 2723 N N . PRO A 1 354 ? 4.133 -39.281 -21.891 1 96.31 354 PRO A N 1
ATOM 2724 C CA . PRO A 1 354 ? 2.895 -39.938 -21.453 1 96.31 354 PRO A CA 1
ATOM 2725 C C . PRO A 1 354 ? 2.119 -39.094 -20.438 1 96.31 354 PRO A C 1
ATOM 2727 O O . PRO A 1 354 ? 0.886 -39.156 -20.406 1 96.31 354 PRO A O 1
ATOM 2730 N N . LEU A 1 355 ? 2.775 -38.344 -19.609 1 97.31 355 LEU A N 1
ATOM 2731 C CA . LEU A 1 355 ? 2.129 -37.5 -18.609 1 97.31 355 LEU A CA 1
ATOM 2732 C C . LEU A 1 355 ? 1.257 -36.438 -19.266 1 97.31 355 LEU A C 1
ATOM 2734 O O . LEU A 1 355 ? 0.187 -36.094 -18.75 1 97.31 355 LEU A O 1
ATOM 2738 N N . ALA A 1 356 ? 1.797 -35.906 -20.375 1 97.62 356 ALA A N 1
ATOM 2739 C CA . ALA A 1 356 ? 1.005 -34.875 -21.062 1 97.62 356 ALA A CA 1
ATOM 2740 C C . ALA A 1 356 ? -0.358 -35.438 -21.469 1 97.62 356 ALA A C 1
ATOM 2742 O O . ALA A 1 356 ? -1.376 -34.75 -21.359 1 97.62 356 ALA A O 1
ATOM 2743 N N . SER A 1 357 ? -0.368 -36.656 -21.969 1 96.38 357 SER A N 1
ATOM 2744 C CA . SER A 1 357 ? -1.615 -37.312 -22.344 1 96.38 357 SER A CA 1
ATOM 2745 C C . SER A 1 357 ? -2.518 -37.531 -21.125 1 96.38 357 SER A C 1
ATOM 2747 O O . SER A 1 357 ? -3.723 -37.25 -21.188 1 96.38 357 SER A O 1
ATOM 2749 N N . ARG A 1 358 ? -1.931 -37.906 -20.047 1 95.94 358 ARG A N 1
ATOM 2750 C CA . ARG A 1 358 ? -2.676 -38.125 -18.812 1 95.94 358 ARG A CA 1
ATOM 2751 C C . ARG A 1 358 ? -3.328 -36.844 -18.344 1 95.94 358 ARG A C 1
ATOM 2753 O O . ARG A 1 358 ? -4.418 -36.844 -17.766 1 95.94 358 ARG A O 1
ATOM 2760 N N . PHE A 1 359 ? -2.725 -35.719 -18.594 1 97.5 359 PHE A N 1
ATOM 2761 C CA . PHE A 1 359 ? -3.16 -34.438 -18.062 1 97.5 359 PHE A CA 1
ATOM 2762 C C . PHE A 1 359 ? -4 -33.688 -19.094 1 97.5 359 PHE A C 1
ATOM 2764 O O . PHE A 1 359 ? -4.457 -32.562 -18.844 1 97.5 359 PHE A O 1
ATOM 2771 N N . ASP A 1 360 ? -4.156 -34.281 -20.25 1 96.06 360 ASP A N 1
ATOM 2772 C CA . ASP A 1 360 ? -4.805 -33.562 -21.359 1 96.06 360 ASP A CA 1
ATOM 2773 C C . ASP A 1 360 ? -4.102 -32.25 -21.672 1 96.06 360 ASP A C 1
ATOM 2775 O O . ASP A 1 360 ? -4.754 -31.234 -21.938 1 96.06 360 ASP A O 1
ATOM 2779 N N . LEU A 1 361 ? -2.826 -32.219 -21.5 1 96.69 361 LEU A N 1
ATOM 2780 C CA . LEU A 1 361 ? -2.018 -31.031 -21.734 1 96.69 361 LEU A CA 1
ATOM 2781 C C . LEU A 1 361 ? -1.7 -30.875 -23.219 1 96.69 361 LEU A C 1
ATOM 2783 O O . LEU A 1 361 ? -1.259 -31.828 -23.875 1 96.69 361 LEU A O 1
ATOM 2787 N N . ALA A 1 362 ? -1.94 -29.625 -23.703 1 93.06 362 ALA A N 1
ATOM 2788 C CA . ALA A 1 362 ? -1.558 -29.344 -25.078 1 93.06 362 ALA A CA 1
ATOM 2789 C C . ALA A 1 362 ? -0.044 -29.422 -25.266 1 93.06 362 ALA A C 1
ATOM 2791 O O . ALA A 1 362 ? 0.701 -28.672 -24.625 1 93.06 362 ALA A O 1
ATOM 2792 N N . LEU A 1 363 ? 0.343 -30.344 -26.047 1 92.75 363 LEU A N 1
ATOM 2793 C CA . LEU A 1 363 ? 1.744 -30.594 -26.359 1 92.75 363 LEU A CA 1
ATOM 2794 C C . LEU A 1 363 ? 1.973 -30.547 -27.875 1 92.75 363 LEU A C 1
ATOM 2796 O O . LEU A 1 363 ? 1.471 -31.406 -28.609 1 92.75 363 LEU A O 1
ATOM 2800 N N . ASP A 1 364 ? 2.617 -29.5 -28.297 1 92.94 364 ASP A N 1
ATOM 2801 C CA . ASP A 1 364 ? 2.947 -29.375 -29.719 1 92.94 364 ASP A CA 1
ATOM 2802 C C . ASP A 1 364 ? 4.457 -29.453 -29.938 1 92.94 364 ASP A C 1
ATOM 2804 O O . ASP A 1 364 ? 5.156 -28.438 -29.844 1 92.94 364 ASP A O 1
ATOM 2808 N N . LEU A 1 365 ? 4.941 -30.625 -30.344 1 90.75 365 LEU A N 1
ATOM 2809 C CA . LEU A 1 365 ? 6.383 -30.844 -30.453 1 90.75 365 LEU A CA 1
ATOM 2810 C C . LEU A 1 365 ? 6.809 -30.906 -31.922 1 90.75 365 LEU A C 1
ATOM 2812 O O . LEU A 1 365 ? 7.984 -31.125 -32.219 1 90.75 365 LEU A O 1
ATOM 2816 N N . GLU A 1 366 ? 5.91 -30.891 -32.906 1 79.69 366 GLU A N 1
ATOM 2817 C CA . GLU A 1 366 ? 6.285 -30.891 -34.312 1 79.69 366 GLU A CA 1
ATOM 2818 C C . GLU A 1 366 ? 6.727 -29.5 -34.781 1 79.69 366 GLU A C 1
ATOM 2820 O O . GLU A 1 366 ? 6.031 -28.516 -34.531 1 79.69 366 GLU A O 1
ATOM 2825 N N . PRO A 1 367 ? 8.078 -29.391 -35.156 1 62.31 367 PRO A N 1
ATOM 2826 C CA . PRO A 1 367 ? 8.617 -28.078 -35.562 1 62.31 367 PRO A CA 1
ATOM 2827 C C . PRO A 1 367 ? 7.762 -27.391 -36.625 1 62.31 367 PRO A C 1
ATOM 2829 O O . PRO A 1 367 ? 7.121 -28.062 -37.438 1 62.31 367 PRO A O 1
ATOM 2832 N N . ALA A 1 368 ? 7.191 -26.172 -36.344 1 53.72 368 ALA A N 1
ATOM 2833 C CA . ALA A 1 368 ? 6.492 -25.438 -37.375 1 53.72 368 ALA A CA 1
ATOM 2834 C C . ALA A 1 368 ? 7.234 -25.531 -38.719 1 53.72 368 ALA A C 1
ATOM 2836 O O . ALA A 1 368 ? 8.461 -25.422 -38.75 1 53.72 368 ALA A O 1
ATOM 2837 N N . ALA A 1 369 ? 6.938 -26.234 -39.656 1 43.94 369 ALA A N 1
ATOM 2838 C CA . ALA A 1 369 ? 7.512 -26.203 -41 1 43.94 369 ALA A CA 1
ATOM 2839 C C . ALA A 1 369 ? 7.93 -24.797 -41.406 1 43.94 369 ALA A C 1
ATOM 2841 O O . ALA A 1 369 ? 7.227 -23.828 -41.094 1 43.94 369 ALA A O 1
ATOM 2842 N N . ALA A 1 370 ? 9.289 -24.469 -41.594 1 53.56 370 ALA A N 1
ATOM 2843 C CA . ALA A 1 370 ? 9.656 -23.203 -42.219 1 53.56 370 ALA A CA 1
ATOM 2844 C C . ALA A 1 370 ? 8.664 -22.844 -43.312 1 53.56 370 ALA A C 1
ATOM 2846 O O . ALA A 1 370 ? 8.336 -23.672 -44.188 1 53.56 370 ALA A O 1
ATOM 2847 N N . LEU A 1 371 ? 7.578 -21.984 -42.938 1 33.78 371 LEU A N 1
ATOM 2848 C CA . LEU A 1 371 ? 6.871 -21.547 -44.156 1 33.78 371 LEU A CA 1
ATOM 2849 C C . LEU A 1 371 ? 7.801 -21.531 -45.344 1 33.78 371 LEU A C 1
ATOM 2851 O O . LEU A 1 371 ? 8.945 -21.078 -45.25 1 33.78 371 LEU A O 1
ATOM 2855 N N . PRO A 1 372 ? 7.383 -22.078 -46.406 1 35.22 372 PRO A N 1
ATOM 2856 C CA . PRO A 1 372 ? 8.242 -21.922 -47.562 1 35.22 372 PRO A CA 1
ATOM 2857 C C . PRO A 1 372 ? 8.727 -20.484 -47.75 1 35.22 372 PRO A C 1
ATOM 2859 O O . PRO A 1 372 ? 8.055 -19.547 -47.312 1 35.22 372 PRO A O 1
ATOM 2862 N N . MET B 1 1 ? 22.156 39.188 28.203 1 42.78 1 MET B N 1
ATOM 2863 C CA . MET B 1 1 ? 21.484 39.719 27.016 1 42.78 1 MET B CA 1
ATOM 2864 C C . MET B 1 1 ? 21.328 38.625 25.953 1 42.78 1 MET B C 1
ATOM 2866 O O . MET B 1 1 ? 22.281 37.938 25.625 1 42.78 1 MET B O 1
ATOM 2870 N N . THR B 1 2 ? 20.062 38.188 25.828 1 59.28 2 THR B N 1
ATOM 2871 C CA . THR B 1 2 ? 19.812 37.156 24.812 1 59.28 2 THR B CA 1
ATOM 2872 C C . THR B 1 2 ? 20.453 37.531 23.484 1 59.28 2 THR B C 1
ATOM 2874 O O . THR B 1 2 ? 20.234 38.656 22.984 1 59.28 2 THR B O 1
ATOM 2877 N N . ALA B 1 3 ? 21.547 36.781 23.109 1 72.44 3 ALA B N 1
ATOM 2878 C CA . ALA B 1 3 ? 22.234 37.125 21.875 1 72.44 3 ALA B CA 1
ATOM 2879 C C . ALA B 1 3 ? 21.266 37.094 20.688 1 72.44 3 ALA B C 1
ATOM 2881 O O . ALA B 1 3 ? 20.375 36.25 20.625 1 72.44 3 ALA B O 1
ATOM 2882 N N . LEU B 1 4 ? 21.219 38.219 20.016 1 87.62 4 LEU B N 1
ATOM 2883 C CA . LEU B 1 4 ? 20.406 38.375 18.812 1 87.62 4 LEU B CA 1
ATOM 2884 C C . LEU B 1 4 ? 21.203 38 17.562 1 87.62 4 LEU B C 1
ATOM 2886 O O . LEU B 1 4 ? 22.422 37.906 17.609 1 87.62 4 LEU B O 1
ATOM 2890 N N . LEU B 1 5 ? 20.438 37.719 16.562 1 91.69 5 LEU B N 1
ATOM 2891 C CA . LEU B 1 5 ? 21.062 37.344 15.289 1 91.69 5 LEU B CA 1
ATOM 2892 C C . LEU B 1 5 ? 21.891 38.531 14.75 1 91.69 5 LEU B C 1
ATOM 2894 O O . LEU B 1 5 ? 21.438 39.656 14.75 1 91.69 5 LEU B O 1
ATOM 2898 N N . SER B 1 6 ? 23.125 38.219 14.359 1 90.94 6 SER B N 1
ATOM 2899 C CA . SER B 1 6 ? 23.953 39.156 13.633 1 90.94 6 SER B CA 1
ATOM 2900 C C . SER B 1 6 ? 23.797 39 12.125 1 90.94 6 SER B C 1
ATOM 2902 O O . SER B 1 6 ? 23.281 37.969 11.656 1 90.94 6 SER B O 1
ATOM 2904 N N . PRO B 1 7 ? 24.219 40.094 11.469 1 90.31 7 PRO B N 1
ATOM 2905 C CA . PRO B 1 7 ? 24.219 39.906 10.016 1 90.31 7 PRO B CA 1
ATOM 2906 C C . PRO B 1 7 ? 25.109 38.75 9.57 1 90.31 7 PRO B C 1
ATOM 2908 O O . PRO B 1 7 ? 26.203 38.594 10.094 1 90.31 7 PRO B O 1
ATOM 2911 N N . HIS B 1 8 ? 24.672 37.844 8.82 1 92.56 8 HIS B N 1
ATOM 2912 C CA . HIS B 1 8 ? 25.391 36.719 8.242 1 92.56 8 HIS B CA 1
ATOM 2913 C C . HIS B 1 8 ? 25.812 35.719 9.32 1 92.56 8 HIS B C 1
ATOM 2915 O O . HIS B 1 8 ? 26.969 35.312 9.359 1 92.56 8 HIS B O 1
ATOM 2921 N N . SER B 1 9 ? 24.953 35.469 10.156 1 95.81 9 SER B N 1
ATOM 2922 C CA . SER B 1 9 ? 25.203 34.5 11.219 1 95.81 9 SER B CA 1
ATOM 2923 C C . SER B 1 9 ? 25.281 33.062 10.672 1 95.81 9 SER B C 1
ATOM 2925 O O . SER B 1 9 ? 24.703 32.781 9.617 1 95.81 9 SER B O 1
ATOM 2927 N N . SER B 1 10 ? 26.062 32.25 11.367 1 97.81 10 SER B N 1
ATOM 2928 C CA . SER B 1 10 ? 26.094 30.812 11.094 1 97.81 10 SER B CA 1
ATOM 2929 C C . SER B 1 10 ? 25.062 30.078 11.953 1 97.81 10 SER B C 1
ATOM 2931 O O . SER B 1 10 ? 25.094 30.172 13.18 1 97.81 10 SER B O 1
ATOM 2933 N N . ILE B 1 11 ? 24.172 29.328 11.305 1 98.5 11 ILE B N 1
ATOM 2934 C CA . ILE B 1 11 ? 23.062 28.703 12.023 1 98.5 11 ILE B CA 1
ATOM 2935 C C . ILE B 1 11 ? 23 27.219 11.688 1 98.5 11 ILE B C 1
ATOM 2937 O O . ILE B 1 11 ? 23.047 26.828 10.516 1 98.5 11 ILE B O 1
ATOM 2941 N N . ALA B 1 12 ? 22.922 26.328 12.711 1 98.81 12 ALA B N 1
ATOM 2942 C CA . ALA B 1 12 ? 22.656 24.906 12.547 1 98.81 12 ALA B CA 1
ATOM 2943 C C . ALA B 1 12 ? 21.188 24.578 12.836 1 98.81 12 ALA B C 1
ATOM 2945 O O . ALA B 1 12 ? 20.656 24.984 13.875 1 98.81 12 ALA B O 1
ATOM 2946 N N . ILE B 1 13 ? 20.562 23.969 11.93 1 98.94 13 ILE B N 1
ATOM 2947 C CA . ILE B 1 13 ? 19.188 23.516 12.117 1 98.94 13 ILE B CA 1
ATOM 2948 C C . ILE B 1 13 ? 19.141 22 12.18 1 98.94 13 ILE B C 1
ATOM 2950 O O . ILE B 1 13 ? 19.703 21.312 11.305 1 98.94 13 ILE B O 1
ATOM 2954 N N . LEU B 1 14 ? 18.547 21.469 13.227 1 98.88 14 LEU B N 1
ATOM 2955 C CA . LEU B 1 14 ? 18.422 20.031 13.43 1 98.88 14 LEU B CA 1
ATOM 2956 C C . LEU B 1 14 ? 17.016 19.547 13.031 1 98.88 14 LEU B C 1
ATOM 2958 O O . LEU B 1 14 ? 16.031 19.906 13.688 1 98.88 14 LEU B O 1
ATOM 2962 N N . GLY B 1 15 ? 16.969 18.703 11.977 1 98.56 15 GLY B N 1
ATOM 2963 C CA . GLY B 1 15 ? 15.703 18.234 11.422 1 98.56 15 GLY B CA 1
ATOM 2964 C C . GLY B 1 15 ? 15.297 18.953 10.156 1 98.56 15 GLY B C 1
ATOM 2965 O O . GLY B 1 15 ? 15.195 20.188 10.141 1 98.56 15 GLY B O 1
ATOM 2966 N N . ALA B 1 16 ? 15.047 18.188 9.148 1 98.56 16 ALA B N 1
ATOM 2967 C CA . ALA B 1 16 ? 14.641 18.75 7.867 1 98.56 16 ALA B CA 1
ATOM 2968 C C . ALA B 1 16 ? 13.211 18.344 7.516 1 98.56 16 ALA B C 1
ATOM 2970 O O . ALA B 1 16 ? 12.93 17.969 6.375 1 98.56 16 ALA B O 1
ATOM 2971 N N . GLY B 1 17 ? 12.336 18.344 8.531 1 98.19 17 GLY B N 1
ATOM 2972 C CA . GLY B 1 17 ? 10.906 18.281 8.266 1 98.19 17 GLY B CA 1
ATOM 2973 C C . GLY B 1 17 ? 10.336 19.609 7.789 1 98.19 17 GLY B C 1
ATOM 2974 O O . GLY B 1 17 ? 11.023 20.391 7.137 1 98.19 17 GLY B O 1
ATOM 2975 N N . LEU B 1 18 ? 9.117 19.844 8.086 1 98.69 18 LEU B N 1
ATOM 2976 C CA . LEU B 1 18 ? 8.438 21.047 7.602 1 98.69 18 LEU B CA 1
ATOM 2977 C C . LEU B 1 18 ? 9.047 22.297 8.219 1 98.69 18 LEU B C 1
ATOM 2979 O O . LEU B 1 18 ? 9.523 23.172 7.496 1 98.69 18 LEU B O 1
ATOM 2983 N N . MET B 1 19 ? 9.117 22.328 9.492 1 98.81 19 MET B N 1
ATOM 2984 C CA . MET B 1 19 ? 9.586 23.531 10.195 1 98.81 19 MET B CA 1
ATOM 2985 C C . MET B 1 19 ? 11.062 23.781 9.906 1 98.81 19 MET B C 1
ATOM 2987 O O . MET B 1 19 ? 11.461 24.922 9.672 1 98.81 19 MET B O 1
ATOM 2991 N N . GLY B 1 20 ? 11.875 22.688 9.922 1 98.81 20 GLY B N 1
ATOM 2992 C CA . GLY B 1 20 ? 13.289 22.844 9.625 1 98.81 20 GLY B CA 1
ATOM 2993 C C . GLY B 1 20 ? 13.547 23.391 8.234 1 98.81 20 GLY B C 1
ATOM 2994 O O . GLY B 1 20 ? 14.383 24.281 8.055 1 98.81 20 GLY B O 1
ATOM 2995 N N . ARG B 1 21 ? 12.836 22.906 7.316 1 98.81 21 ARG B N 1
ATOM 2996 C CA . ARG B 1 21 ? 13.008 23.375 5.945 1 98.81 21 ARG B CA 1
ATOM 2997 C C . ARG B 1 21 ? 12.555 24.812 5.793 1 98.81 21 ARG B C 1
ATOM 2999 O O . ARG B 1 21 ? 13.203 25.609 5.105 1 98.81 21 ARG B O 1
ATOM 3006 N N . LEU B 1 22 ? 11.445 25.156 6.398 1 98.81 22 LEU B N 1
ATOM 3007 C CA . LEU B 1 22 ? 10.938 26.516 6.324 1 98.81 22 LEU B CA 1
ATOM 3008 C C . LEU B 1 22 ? 11.938 27.5 6.93 1 98.81 22 LEU B C 1
ATOM 3010 O O . LEU B 1 22 ? 12.242 28.531 6.324 1 98.81 22 LEU B O 1
ATOM 3014 N N . LEU B 1 23 ? 12.469 27.188 8.07 1 98.88 23 LEU B N 1
ATOM 3015 C CA . LEU B 1 23 ? 13.422 28.047 8.75 1 98.88 23 LEU B CA 1
ATOM 3016 C C . LEU B 1 23 ? 14.719 28.172 7.953 1 98.88 23 LEU B C 1
ATOM 3018 O O . LEU B 1 23 ? 15.273 29.25 7.812 1 98.88 23 LEU B O 1
ATOM 3022 N N . ALA B 1 24 ? 15.156 27.016 7.461 1 98.88 24 ALA B N 1
ATOM 3023 C CA . ALA B 1 24 ? 16.391 27 6.676 1 98.88 24 ALA B CA 1
ATOM 3024 C C . ALA B 1 24 ? 16.25 27.891 5.438 1 98.88 24 ALA B C 1
ATOM 3026 O O . ALA B 1 24 ? 17.141 28.719 5.16 1 98.88 24 ALA B O 1
ATOM 3027 N N . ALA B 1 25 ? 15.188 27.734 4.758 1 98.56 25 ALA B N 1
ATOM 3028 C CA . ALA B 1 25 ? 14.961 28.516 3.543 1 98.56 25 ALA B CA 1
ATOM 3029 C C . ALA B 1 25 ? 14.891 30.016 3.857 1 98.56 25 ALA B C 1
ATOM 3031 O O . ALA B 1 25 ? 15.484 30.828 3.15 1 98.56 25 ALA B O 1
ATOM 3032 N N . GLU B 1 26 ? 14.133 30.344 4.875 1 98 26 GLU B N 1
ATOM 3033 C CA . GLU B 1 26 ? 13.938 31.75 5.23 1 98 26 GLU B CA 1
ATOM 3034 C C . GLU B 1 26 ? 15.25 32.375 5.688 1 98 26 GLU B C 1
ATOM 3036 O O . GLU B 1 26 ? 15.594 33.469 5.254 1 98 26 GLU B O 1
ATOM 3041 N N . LEU B 1 27 ? 16.016 31.719 6.523 1 98.44 27 LEU B N 1
ATOM 3042 C CA . LEU B 1 27 ? 17.281 32.25 7.039 1 98.44 27 LEU B CA 1
ATOM 3043 C C . LEU B 1 27 ? 18.312 32.406 5.922 1 98.44 27 LEU B C 1
ATOM 3045 O O . LEU B 1 27 ? 19.047 33.375 5.867 1 98.44 27 LEU B O 1
ATOM 3049 N N . ALA B 1 28 ? 18.312 31.406 5.074 1 98.19 28 ALA B N 1
ATOM 3050 C CA . ALA B 1 28 ? 19.219 31.5 3.926 1 98.19 28 ALA B CA 1
ATOM 3051 C C . ALA B 1 28 ? 18.844 32.656 3.025 1 98.19 28 ALA B C 1
ATOM 3053 O O . ALA B 1 28 ? 19.719 33.375 2.516 1 98.19 28 ALA B O 1
ATOM 3054 N N . ARG B 1 29 ? 17.594 32.812 2.797 1 96.75 29 ARG B N 1
ATOM 3055 C CA . ARG B 1 29 ? 17.109 33.938 1.986 1 96.75 29 ARG B CA 1
ATOM 3056 C C . ARG B 1 29 ? 17.578 35.25 2.553 1 96.75 29 ARG B C 1
ATOM 3058 O O . ARG B 1 29 ? 17.859 36.188 1.8 1 96.75 29 ARG B O 1
ATOM 3065 N N . GLN B 1 30 ? 17.641 35.375 3.82 1 96.25 30 GLN B N 1
ATOM 3066 C CA . GLN B 1 30 ? 18.047 36.594 4.5 1 96.25 30 GLN B CA 1
ATOM 3067 C C . GLN B 1 30 ? 19.578 36.719 4.496 1 96.25 30 GLN B C 1
ATOM 3069 O O . GLN B 1 30 ? 20.109 37.719 5.02 1 96.25 30 GLN B O 1
ATOM 3074 N N . GLY B 1 31 ? 20.297 35.75 4.043 1 96.62 31 GLY B N 1
ATOM 3075 C CA . GLY B 1 31 ? 21.734 35.906 3.834 1 96.62 31 GLY B CA 1
ATOM 3076 C C . GLY B 1 31 ? 22.562 35.188 4.902 1 96.62 31 GLY B C 1
ATOM 3077 O O . GLY B 1 31 ? 23.781 35.344 4.934 1 96.62 31 GLY B O 1
ATOM 3078 N N . HIS B 1 32 ? 21.953 34.438 5.777 1 97.88 32 HIS B N 1
ATOM 3079 C CA . HIS B 1 32 ? 22.688 33.719 6.82 1 97.88 32 HIS B CA 1
ATOM 3080 C C . HIS B 1 32 ? 23.312 32.438 6.277 1 97.88 32 HIS B C 1
ATOM 3082 O O . HIS B 1 32 ? 22.859 31.906 5.262 1 97.88 32 HIS B O 1
ATOM 3088 N N . ALA B 1 33 ? 24.391 32.031 6.891 1 98.06 33 ALA B N 1
ATOM 3089 C CA . ALA B 1 33 ? 24.984 30.734 6.59 1 98.06 33 ALA B CA 1
ATOM 3090 C C . ALA B 1 33 ? 24.266 29.609 7.348 1 98.06 33 ALA B C 1
ATOM 3092 O O . ALA B 1 33 ? 24.328 29.562 8.578 1 98.06 33 ALA B O 1
ATOM 3093 N N . VAL B 1 34 ? 23.609 28.703 6.637 1 98.69 34 VAL B N 1
ATOM 3094 C CA . VAL B 1 34 ? 22.75 27.719 7.285 1 98.69 34 VAL B CA 1
ATOM 3095 C C . VAL B 1 34 ? 23.25 26.297 6.965 1 98.69 34 VAL B C 1
ATOM 3097 O O . VAL B 1 34 ? 23.594 26 5.82 1 98.69 34 VAL B O 1
ATOM 3100 N N . GLU B 1 35 ? 23.375 25.453 7.926 1 98.75 35 GLU B N 1
ATOM 3101 C CA . GLU B 1 35 ? 23.562 24.016 7.793 1 98.75 35 GLU B CA 1
ATOM 3102 C C . GLU B 1 35 ? 22.422 23.234 8.422 1 98.75 35 GLU B C 1
ATOM 3104 O O . GLU B 1 35 ? 21.938 23.594 9.5 1 98.75 35 GLU B O 1
ATOM 3109 N N . VAL B 1 36 ? 21.953 22.234 7.699 1 98.88 36 VAL B N 1
ATOM 3110 C CA . VAL B 1 36 ? 20.844 21.422 8.188 1 98.88 36 VAL B CA 1
ATOM 3111 C C . VAL B 1 36 ? 21.312 19.984 8.391 1 98.88 36 VAL B C 1
ATOM 3113 O O . VAL B 1 36 ? 22.062 19.438 7.57 1 98.88 36 VAL B O 1
ATOM 3116 N N . TYR B 1 37 ? 20.969 19.406 9.516 1 98.88 37 TYR B N 1
ATOM 3117 C CA . TYR B 1 37 ? 21.266 18.016 9.82 1 98.88 37 TYR B CA 1
ATOM 3118 C C . TYR B 1 37 ? 19.984 17.203 9.914 1 98.88 37 TYR B C 1
ATOM 3120 O O . TYR B 1 37 ? 19.062 17.562 10.664 1 98.88 37 TYR B O 1
ATOM 3128 N N . GLU B 1 38 ? 19.859 16.109 9.156 1 98.62 38 GLU B N 1
ATOM 3129 C CA . GLU B 1 38 ? 18.656 15.305 9.078 1 98.62 38 GLU B CA 1
ATOM 3130 C C . GLU B 1 38 ? 18.984 13.82 9.195 1 98.62 38 GLU B C 1
ATOM 3132 O O . GLU B 1 38 ? 19.969 13.344 8.633 1 98.62 38 GLU B O 1
ATOM 3137 N N . ALA B 1 39 ? 18.141 13.148 9.977 1 98.19 39 ALA B N 1
ATOM 3138 C CA . ALA B 1 39 ? 18.344 11.727 10.242 1 98.19 39 ALA B CA 1
ATOM 3139 C C . ALA B 1 39 ? 18 10.883 9.023 1 98.19 39 ALA B C 1
ATOM 3141 O O . ALA B 1 39 ? 18.531 9.781 8.844 1 98.19 39 ALA B O 1
ATOM 3142 N N . GLN B 1 40 ? 17.156 11.391 8.18 1 97.62 40 GLN B N 1
ATOM 3143 C CA . GLN B 1 40 ? 16.703 10.641 7.012 1 97.62 40 GLN B CA 1
ATOM 3144 C C . GLN B 1 40 ? 17.141 11.328 5.719 1 97.62 40 GLN B C 1
ATOM 3146 O O . GLN B 1 40 ? 18.141 12.047 5.699 1 97.62 40 GLN B O 1
ATOM 3151 N N . GLY B 1 41 ? 16.375 11.133 4.617 1 96.81 41 GLY B N 1
ATOM 3152 C CA . GLY B 1 41 ? 16.812 11.617 3.318 1 96.81 41 GLY B CA 1
ATOM 3153 C C . GLY B 1 41 ? 16.031 12.828 2.844 1 96.81 41 GLY B C 1
ATOM 3154 O O . GLY B 1 41 ? 15.242 13.406 3.6 1 96.81 41 GLY B O 1
ATOM 3155 N N . PRO B 1 42 ? 16.297 13.203 1.614 1 97.25 42 PRO B N 1
ATOM 3156 C CA . PRO B 1 42 ? 15.797 14.469 1.093 1 97.25 42 PRO B CA 1
ATOM 3157 C C . PRO B 1 42 ? 14.289 14.453 0.833 1 97.25 42 PRO B C 1
ATOM 3159 O O . PRO B 1 42 ? 13.672 15.508 0.669 1 97.25 42 PRO B O 1
ATOM 3162 N N . ASP B 1 43 ? 13.664 13.281 0.784 1 96 43 ASP B N 1
ATOM 3163 C CA . ASP B 1 43 ? 12.25 13.18 0.445 1 96 43 ASP B CA 1
ATOM 3164 C C . ASP B 1 43 ? 11.375 13.32 1.688 1 96 43 ASP B C 1
ATOM 3166 O O . ASP B 1 43 ? 10.172 13.055 1.644 1 96 43 ASP B O 1
ATOM 3170 N N . ALA B 1 44 ? 12.008 13.68 2.801 1 96.12 44 ALA B N 1
ATOM 3171 C CA . ALA B 1 44 ? 11.336 13.883 4.082 1 96.12 44 ALA B CA 1
ATOM 3172 C C . ALA B 1 44 ? 10.719 12.578 4.586 1 96.12 44 ALA B C 1
ATOM 3174 O O . ALA B 1 44 ? 9.625 12.578 5.16 1 96.12 44 ALA B O 1
ATOM 3175 N N . GLN B 1 45 ? 11.469 11.531 4.25 1 92.19 45 GLN B N 1
ATOM 3176 C CA . GLN B 1 45 ? 11.055 10.242 4.789 1 92.19 45 GLN B CA 1
ATOM 3177 C C . GLN B 1 45 ? 11.031 10.266 6.316 1 92.19 45 GLN B C 1
ATOM 3179 O O . GLN B 1 45 ? 11.898 10.867 6.949 1 92.19 45 GLN B O 1
ATOM 3184 N N . GLY B 1 46 ? 10.047 9.852 6.945 1 91.19 46 GLY B N 1
ATOM 3185 C CA . GLY B 1 46 ? 9.961 9.781 8.398 1 91.19 46 GLY B CA 1
ATOM 3186 C C . GLY B 1 46 ? 9.25 10.969 9.016 1 91.19 46 GLY B C 1
ATOM 3187 O O . GLY B 1 46 ? 8.906 10.938 10.195 1 91.19 46 GLY B O 1
ATOM 3188 N N . ALA B 1 47 ? 9.203 12.031 8.312 1 95.69 47 ALA B N 1
ATOM 3189 C CA . ALA B 1 47 ? 8.539 13.227 8.844 1 95.69 47 ALA B CA 1
ATOM 3190 C C . ALA B 1 47 ? 7.023 13.094 8.75 1 95.69 47 ALA B C 1
ATOM 3192 O O . ALA B 1 47 ? 6.496 12.586 7.754 1 95.69 47 ALA B O 1
ATOM 3193 N N . ALA B 1 48 ? 6.375 13.609 9.758 1 96.69 48 ALA B N 1
ATOM 3194 C CA . ALA B 1 48 ? 4.918 13.68 9.727 1 96.69 48 ALA B CA 1
ATOM 3195 C C . ALA B 1 48 ? 4.438 14.516 8.539 1 96.69 48 ALA B C 1
ATOM 3197 O O . ALA B 1 48 ? 3.387 14.234 7.957 1 96.69 48 ALA B O 1
ATOM 3198 N N . ALA B 1 49 ? 5.223 15.438 8.164 1 97.88 49 ALA B N 1
ATOM 3199 C CA . ALA B 1 49 ? 4.867 16.375 7.113 1 97.88 49 ALA B CA 1
ATOM 3200 C C . ALA B 1 49 ? 4.66 15.672 5.781 1 97.88 49 ALA B C 1
ATOM 3202 O O . ALA B 1 49 ? 3.863 16.109 4.949 1 97.88 49 ALA B O 1
ATOM 3203 N N . ARG B 1 50 ? 5.367 14.617 5.562 1 97.56 50 ARG B N 1
ATOM 3204 C CA . ARG B 1 50 ? 5.246 13.898 4.301 1 97.56 50 ARG B CA 1
ATOM 3205 C C . ARG B 1 50 ? 3.916 13.156 4.215 1 97.56 50 ARG B C 1
ATOM 3207 O O . ARG B 1 50 ? 3.389 12.938 3.123 1 97.56 50 ARG B O 1
ATOM 3214 N N . ILE B 1 51 ? 3.455 12.719 5.426 1 96.5 51 ILE B N 1
ATOM 3215 C CA . ILE B 1 51 ? 2.201 11.984 5.512 1 96.5 51 ILE B CA 1
ATOM 3216 C C . ILE B 1 51 ? 1.091 12.906 6.008 1 96.5 51 ILE B C 1
ATOM 3218 O O . ILE B 1 51 ? 0.685 12.828 7.172 1 96.5 51 ILE B O 1
ATOM 3222 N N . ALA B 1 52 ? 0.756 13.938 5.273 1 96.75 52 ALA B N 1
ATOM 3223 C CA . ALA B 1 52 ? -0.259 14.93 5.617 1 96.75 52 ALA B CA 1
ATOM 3224 C C . ALA B 1 52 ? -1.071 15.328 4.387 1 96.75 52 ALA B C 1
ATOM 3226 O O . ALA B 1 52 ? -0.611 15.18 3.254 1 96.75 52 ALA B O 1
ATOM 3227 N N . ALA B 1 53 ? -2.25 15.859 4.648 1 97.06 53 ALA B N 1
ATOM 3228 C CA . ALA B 1 53 ? -3.084 16.375 3.566 1 97.06 53 ALA B CA 1
ATOM 3229 C C . ALA B 1 53 ? -2.768 17.844 3.279 1 97.06 53 ALA B C 1
ATOM 3231 O O . ALA B 1 53 ? -3.086 18.344 2.203 1 97.06 53 ALA B O 1
ATOM 3232 N N . ALA B 1 54 ? -2.18 18.5 4.301 1 98.19 54 ALA B N 1
ATOM 3233 C CA . ALA B 1 54 ? -1.78 19.906 4.168 1 98.19 54 ALA B CA 1
ATOM 3234 C C . ALA B 1 54 ? -2.986 20.797 3.885 1 98.19 54 ALA B C 1
ATOM 3236 O O . ALA B 1 54 ? -2.957 21.625 2.969 1 98.19 54 ALA B O 1
ATOM 3237 N N . MET B 1 55 ? -4.043 20.562 4.625 1 98 55 MET B N 1
ATOM 3238 C CA . MET B 1 55 ? -5.199 21.453 4.594 1 98 55 MET B CA 1
ATOM 3239 C C . MET B 1 55 ? -4.949 22.703 5.43 1 98 55 MET B C 1
ATOM 3241 O O . MET B 1 55 ? -4.301 22.641 6.477 1 98 55 MET B O 1
ATOM 3245 N N . LEU B 1 56 ? -5.402 23.766 4.934 1 98.56 56 LEU B N 1
ATOM 3246 C CA . LEU B 1 56 ? -5.375 25.047 5.621 1 98.56 56 LEU B CA 1
ATOM 3247 C C . LEU B 1 56 ? -6.781 25.484 6.012 1 98.56 56 LEU B C 1
ATOM 3249 O O . LEU B 1 56 ? -7.422 26.25 5.289 1 98.56 56 LEU B O 1
ATOM 3253 N N . ALA B 1 57 ? -7.176 25 7.18 1 97.88 57 ALA B N 1
ATOM 3254 C CA . ALA B 1 57 ? -8.594 25.062 7.512 1 97.88 57 ALA B CA 1
ATOM 3255 C C . ALA B 1 57 ? -8.797 25.5 8.961 1 97.88 57 ALA B C 1
ATOM 3257 O O . ALA B 1 57 ? -9.344 24.734 9.773 1 97.88 57 ALA B O 1
ATOM 3258 N N . PRO B 1 58 ? -8.484 26.781 9.266 1 97.69 58 PRO B N 1
ATOM 3259 C CA . PRO B 1 58 ? -8.531 27.219 10.656 1 97.69 58 PRO B CA 1
ATOM 3260 C C . PRO B 1 58 ? -9.922 27.125 11.266 1 97.69 58 PRO B C 1
ATOM 3262 O O . PRO B 1 58 ? -10.07 26.688 12.414 1 97.69 58 PRO B O 1
ATOM 3265 N N . LEU B 1 59 ? -10.961 27.484 10.57 1 97.06 59 LEU B N 1
ATOM 3266 C CA . LEU B 1 59 ? -12.305 27.406 11.141 1 97.06 59 LEU B CA 1
ATOM 3267 C C . LEU B 1 59 ? -12.75 25.953 11.273 1 97.06 59 LEU B C 1
ATOM 3269 O O . LEU B 1 59 ? -13.289 25.562 12.305 1 97.06 59 LEU B O 1
ATOM 3273 N N . ALA B 1 60 ? -12.531 25.156 10.281 1 95.19 60 ALA B N 1
ATOM 3274 C CA . ALA B 1 60 ? -12.93 23.766 10.328 1 95.19 60 ALA B CA 1
ATOM 3275 C C . ALA B 1 60 ? -12.258 23.031 11.492 1 95.19 60 ALA B C 1
ATOM 3277 O O . ALA B 1 60 ? -12.891 22.203 12.156 1 95.19 60 ALA B O 1
ATOM 3278 N N . GLU B 1 61 ? -10.992 23.344 11.703 1 92.94 61 GLU B N 1
ATOM 3279 C CA . GLU B 1 61 ? -10.219 22.688 12.742 1 92.94 61 GLU B CA 1
ATOM 3280 C C . GLU B 1 61 ? -10.57 23.234 14.125 1 92.94 61 GLU B C 1
ATOM 3282 O O . GLU B 1 61 ? -10.211 22.641 15.141 1 92.94 61 GLU B O 1
ATOM 3287 N N . SER B 1 62 ? -11.242 24.266 14.203 1 91.38 62 SER B N 1
ATOM 3288 C CA . SER B 1 62 ? -11.5 24.953 15.461 1 91.38 62 SER B CA 1
ATOM 3289 C C . SER B 1 62 ? -12.352 24.094 16.391 1 91.38 62 SER B C 1
ATOM 3291 O O . SER B 1 62 ? -12.391 24.328 17.594 1 91.38 62 SER B O 1
ATOM 3293 N N . ALA B 1 63 ? -12.992 23.109 15.875 1 84.94 63 ALA B N 1
ATOM 3294 C CA . ALA B 1 63 ? -13.82 22.203 16.672 1 84.94 63 ALA B CA 1
ATOM 3295 C C . ALA B 1 63 ? -12.984 21.422 17.672 1 84.94 63 ALA B C 1
ATOM 3297 O O . ALA B 1 63 ? -13.5 20.938 18.672 1 84.94 63 ALA B O 1
ATOM 3298 N N . ILE B 1 64 ? -11.648 21.391 17.438 1 84.69 64 ILE B N 1
ATOM 3299 C CA . ILE B 1 64 ? -10.867 20.469 18.25 1 84.69 64 ILE B CA 1
ATOM 3300 C C . ILE B 1 64 ? -9.57 21.156 18.703 1 84.69 64 ILE B C 1
ATOM 3302 O O . ILE B 1 64 ? -8.586 20.484 19.016 1 84.69 64 ILE B O 1
ATOM 3306 N N . THR B 1 65 ? -9.516 22.438 18.578 1 91.5 65 THR B N 1
ATOM 3307 C CA . THR B 1 65 ? -8.289 23.109 18.969 1 91.5 65 THR B CA 1
ATOM 3308 C C . THR B 1 65 ? -8.609 24.469 19.609 1 91.5 65 THR B C 1
ATOM 3310 O O . THR B 1 65 ? -9.766 24.891 19.641 1 91.5 65 THR B O 1
ATOM 3313 N N . GLU B 1 66 ? -7.574 25.156 20.156 1 93 66 GLU B N 1
ATOM 3314 C CA . GLU B 1 66 ? -7.691 26.422 20.875 1 93 66 GLU B CA 1
ATOM 3315 C C . GLU B 1 66 ? -7.715 27.609 19.906 1 93 66 GLU B C 1
ATOM 3317 O O . GLU B 1 66 ? -7.191 27.516 18.797 1 93 66 GLU B O 1
ATOM 3322 N N . PRO B 1 67 ? -8.281 28.734 20.359 1 94.81 67 PRO B N 1
ATOM 3323 C CA . PRO B 1 67 ? -8.367 29.922 19.5 1 94.81 67 PRO B CA 1
ATOM 3324 C C . PRO B 1 67 ? -6.996 30.391 19 1 94.81 67 PRO B C 1
ATOM 3326 O O . PRO B 1 67 ? -6.887 30.906 17.891 1 94.81 67 PRO B O 1
ATOM 3329 N N . GLY B 1 68 ? -6 30.203 19.844 1 96.56 68 GLY B N 1
ATOM 3330 C CA . GLY B 1 68 ? -4.66 30.578 19.406 1 96.56 68 GLY B CA 1
ATOM 3331 C C . GLY B 1 68 ? -4.223 29.875 18.141 1 96.56 68 GLY B C 1
ATOM 3332 O O . GLY B 1 68 ? -3.631 30.484 17.25 1 96.56 68 GLY B O 1
ATOM 3333 N N . VAL B 1 69 ? -4.547 28.562 18.062 1 97.81 69 VAL B N 1
ATOM 3334 C CA . VAL B 1 69 ? -4.219 27.781 16.875 1 97.81 69 VAL B CA 1
ATOM 3335 C C . VAL B 1 69 ? -5.023 28.281 15.68 1 97.81 69 VAL B C 1
ATOM 3337 O O . VAL B 1 69 ? -4.504 28.359 14.562 1 97.81 69 VAL B O 1
ATOM 3340 N N . VAL B 1 70 ? -6.246 28.672 15.922 1 97.62 70 VAL B N 1
ATOM 3341 C CA . VAL B 1 70 ? -7.113 29.203 14.875 1 97.62 70 VAL B CA 1
ATOM 3342 C C . VAL B 1 70 ? -6.535 30.5 14.336 1 97.62 70 VAL B C 1
ATOM 3344 O O . VAL B 1 70 ? -6.469 30.703 13.117 1 97.62 70 VAL B O 1
ATOM 3347 N N . ARG B 1 71 ? -6.047 31.344 15.227 1 97.56 71 ARG B N 1
ATOM 3348 C CA . ARG B 1 71 ? -5.441 32.594 14.812 1 97.56 71 ARG B CA 1
ATOM 3349 C C . ARG B 1 71 ? -4.164 32.375 14.016 1 97.56 71 ARG B C 1
ATOM 3351 O O . ARG B 1 71 ? -3.891 33.062 13.039 1 97.56 71 ARG B O 1
ATOM 3358 N N . MET B 1 72 ? -3.398 31.406 14.445 1 98.38 72 MET B N 1
ATOM 3359 C CA . MET B 1 72 ? -2.205 31.047 13.688 1 98.38 72 MET B CA 1
ATOM 3360 C C . MET B 1 72 ? -2.572 30.609 12.273 1 98.38 72 MET B C 1
ATOM 3362 O O . MET B 1 72 ? -1.916 30.984 11.305 1 98.38 72 MET B O 1
ATOM 3366 N N . GLY B 1 73 ? -3.629 29.797 12.234 1 98.25 73 GLY B N 1
ATOM 3367 C CA . GLY B 1 73 ? -4.102 29.344 10.938 1 98.25 73 GLY B CA 1
ATOM 3368 C C . GLY B 1 73 ? -4.562 30.484 10.047 1 98.25 73 GLY B C 1
ATOM 3369 O O . GLY B 1 73 ? -4.262 30.516 8.852 1 98.25 73 GLY B O 1
ATOM 3370 N N . HIS B 1 74 ? -5.297 31.359 10.648 1 97.25 74 HIS B N 1
ATOM 3371 C CA . HIS B 1 74 ? -5.758 32.531 9.891 1 97.25 74 HIS B CA 1
ATOM 3372 C C . HIS B 1 74 ? -4.582 33.344 9.359 1 97.25 74 HIS B C 1
ATOM 3374 O O . HIS B 1 74 ? -4.574 33.75 8.195 1 97.25 74 HIS B O 1
ATOM 3380 N N . HIS B 1 75 ? -3.609 33.562 10.188 1 98 75 HIS B N 1
ATOM 3381 C CA . HIS B 1 75 ? -2.387 34.25 9.789 1 98 75 HIS B CA 1
ATOM 3382 C C . HIS B 1 75 ? -1.715 33.531 8.617 1 98 75 HIS B C 1
ATOM 3384 O O . HIS B 1 75 ? -1.271 34.188 7.664 1 98 75 HIS B O 1
ATOM 3390 N N . ALA B 1 76 ? -1.719 32.281 8.633 1 98.38 76 ALA B N 1
ATOM 3391 C CA . ALA B 1 76 ? -1.014 31.453 7.648 1 98.38 76 ALA B CA 1
ATOM 3392 C C . ALA B 1 76 ? -1.694 31.531 6.285 1 98.38 76 ALA B C 1
ATOM 3394 O O . ALA B 1 76 ? -1.037 31.406 5.25 1 98.38 76 ALA B O 1
ATOM 3395 N N . LEU B 1 77 ? -3.006 31.75 6.258 1 97.81 77 LEU B N 1
ATOM 3396 C CA . LEU B 1 77 ? -3.75 31.797 5.004 1 97.81 77 LEU B CA 1
ATOM 3397 C C . LEU B 1 77 ? -3.234 32.938 4.109 1 97.81 77 LEU B C 1
ATOM 3399 O O . LEU B 1 77 ? -3.213 32.781 2.885 1 97.81 77 LEU B O 1
ATOM 3403 N N . SER B 1 78 ? -2.82 34 4.703 1 97.19 78 SER B N 1
ATOM 3404 C CA . SER B 1 78 ? -2.277 35.125 3.924 1 97.19 78 SER B CA 1
ATOM 3405 C C . SER B 1 78 ? -0.767 34.969 3.756 1 97.19 78 SER B C 1
ATOM 3407 O O . SER B 1 78 ? -0.195 35.531 2.805 1 97.19 78 SER B O 1
ATOM 3409 N N . ARG B 1 79 ? -0.135 34.25 4.625 1 98.5 79 ARG B N 1
ATOM 3410 C CA . ARG B 1 79 ? 1.321 34.188 4.641 1 98.5 79 ARG B CA 1
ATOM 3411 C C . ARG B 1 79 ? 1.819 33.125 3.65 1 98.5 79 ARG B C 1
ATOM 3413 O O . ARG B 1 79 ? 2.877 33.281 3.039 1 98.5 79 ARG B O 1
ATOM 3420 N N . TRP B 1 80 ? 1.06 32.062 3.4 1 98.75 80 TRP B N 1
ATOM 3421 C CA . TRP B 1 80 ? 1.487 30.984 2.533 1 98.75 80 TRP B CA 1
ATOM 3422 C C . TRP B 1 80 ? 1.723 31.469 1.11 1 98.75 80 TRP B C 1
ATOM 3424 O O . TRP B 1 80 ? 2.779 31.219 0.525 1 98.75 80 TRP B O 1
ATOM 3434 N N . PRO B 1 81 ? 0.773 32.25 0.542 1 98.31 81 PRO B N 1
ATOM 3435 C CA . PRO B 1 81 ? 1.043 32.75 -0.806 1 98.31 81 PRO B CA 1
ATOM 3436 C C . PRO B 1 81 ? 2.354 33.531 -0.893 1 98.31 81 PRO B C 1
ATOM 3438 O O . PRO B 1 81 ? 3.068 33.438 -1.894 1 98.31 81 PRO B O 1
ATOM 3441 N N . GLN B 1 82 ? 2.686 34.25 0.143 1 98.19 82 GLN B N 1
ATOM 3442 C CA . GLN B 1 82 ? 3.926 35 0.163 1 98.19 82 GLN B CA 1
ATOM 3443 C C . GLN B 1 82 ? 5.141 34.094 0.206 1 98.19 82 GLN B C 1
ATOM 3445 O O . GLN B 1 82 ? 6.121 34.312 -0.511 1 98.19 82 GLN B O 1
ATOM 3450 N N . LEU B 1 83 ? 5.109 33.094 1.008 1 98.5 83 LEU B N 1
ATOM 3451 C CA . LEU B 1 83 ? 6.207 32.156 1.13 1 98.5 83 LEU B CA 1
ATOM 3452 C C . LEU B 1 83 ? 6.395 31.359 -0.164 1 98.5 83 LEU B C 1
ATOM 3454 O O . LEU B 1 83 ? 7.523 31.156 -0.613 1 98.5 83 LEU B O 1
ATOM 3458 N N . LEU B 1 84 ? 5.301 30.953 -0.767 1 98.62 84 LEU B N 1
ATOM 3459 C CA . LEU B 1 84 ? 5.336 30.141 -1.979 1 98.62 84 LEU B CA 1
ATOM 3460 C C . LEU B 1 84 ? 5.875 30.953 -3.156 1 98.62 84 LEU B C 1
ATOM 3462 O O . LEU B 1 84 ? 6.559 30.406 -4.027 1 98.62 84 LEU B O 1
ATOM 3466 N N . ALA B 1 85 ? 5.559 32.25 -3.16 1 97.5 85 ALA B N 1
ATOM 3467 C CA . ALA B 1 85 ? 6.012 33.125 -4.234 1 97.5 85 ALA B CA 1
ATOM 3468 C C . ALA B 1 85 ? 7.535 33.188 -4.293 1 97.5 85 ALA B C 1
ATOM 3470 O O . ALA B 1 85 ? 8.117 33.406 -5.359 1 97.5 85 ALA B O 1
ATOM 3471 N N . GLY B 1 86 ? 8.156 32.906 -3.203 1 96.19 86 GLY B N 1
ATOM 3472 C CA . GLY B 1 86 ? 9.609 32.969 -3.135 1 96.19 86 GLY B CA 1
ATOM 3473 C C . GLY B 1 86 ? 10.281 31.672 -3.549 1 96.19 86 GLY B C 1
ATOM 3474 O O . GLY B 1 86 ? 11.508 31.609 -3.611 1 96.19 86 GLY B O 1
ATOM 3475 N N . LEU B 1 87 ? 9.492 30.688 -3.91 1 98 87 LEU B N 1
ATOM 3476 C CA . LEU B 1 87 ? 10.047 29.391 -4.285 1 98 87 LEU B CA 1
ATOM 3477 C C . LEU B 1 87 ? 10.141 29.266 -5.801 1 98 87 LEU B C 1
ATOM 3479 O O . LEU B 1 87 ? 9.266 29.734 -6.523 1 98 87 LEU B O 1
ATOM 3483 N N . GLU B 1 88 ? 11.172 28.641 -6.234 1 97.69 88 GLU B N 1
ATOM 3484 C CA . GLU B 1 88 ? 11.391 28.453 -7.664 1 97.69 88 GLU B CA 1
ATOM 3485 C C . GLU B 1 88 ? 10.492 27.359 -8.227 1 97.69 88 GLU B C 1
ATOM 3487 O O . GLU B 1 88 ? 9.961 27.484 -9.328 1 97.69 88 GLU B O 1
ATOM 3492 N N . TRP B 1 89 ? 10.375 26.266 -7.523 1 98.12 89 TRP B N 1
ATOM 3493 C CA . TRP B 1 89 ? 9.531 25.156 -7.977 1 98.12 89 TRP B CA 1
ATOM 3494 C C . TRP B 1 89 ? 8.078 25.406 -7.598 1 98.12 89 TRP B C 1
ATOM 3496 O O . TRP B 1 89 ? 7.785 25.906 -6.512 1 98.12 89 TRP B O 1
ATOM 3506 N N . PRO B 1 90 ? 7.223 25.031 -8.469 1 97.62 90 PRO B N 1
ATOM 3507 C CA . PRO B 1 90 ? 5.801 25.266 -8.195 1 97.62 90 PRO B CA 1
ATOM 3508 C C . PRO B 1 90 ? 5.262 24.359 -7.082 1 97.62 90 PRO B C 1
ATOM 3510 O O . PRO B 1 90 ? 5.723 23.234 -6.922 1 97.62 90 PRO B O 1
ATOM 3513 N N . VAL B 1 91 ? 4.371 24.859 -6.336 1 98.75 91 VAL B N 1
ATOM 3514 C CA . VAL B 1 91 ? 3.625 24.141 -5.309 1 98.75 91 VAL B CA 1
ATOM 3515 C C . VAL B 1 91 ? 2.127 24.375 -5.496 1 98.75 91 VAL B C 1
ATOM 3517 O O . VAL B 1 91 ? 1.673 25.516 -5.551 1 98.75 91 VAL B O 1
ATOM 3520 N N . PHE B 1 92 ? 1.435 23.266 -5.641 1 98.69 92 PHE B N 1
ATOM 3521 C CA . PHE B 1 92 ? -0.016 23.391 -5.723 1 98.69 92 PHE B CA 1
ATOM 3522 C C . PHE B 1 92 ? -0.569 24.109 -4.496 1 98.69 92 PHE B C 1
ATOM 3524 O O . PHE B 1 92 ? -0.243 23.75 -3.363 1 98.69 92 PHE B O 1
ATOM 3531 N N . PHE B 1 93 ? -1.362 25.172 -4.711 1 98.44 93 PHE B N 1
ATOM 3532 C CA . PHE B 1 93 ? -2.012 25.969 -3.678 1 98.44 93 PHE B CA 1
ATOM 3533 C C . PHE B 1 93 ? -3.385 26.438 -4.141 1 98.44 93 PHE B C 1
ATOM 3535 O O . PHE B 1 93 ? -3.545 26.875 -5.281 1 98.44 93 PHE B O 1
ATOM 3542 N N . GLN B 1 94 ? -4.324 26.297 -3.258 1 97.81 94 GLN B N 1
ATOM 3543 C CA . GLN B 1 94 ? -5.645 26.828 -3.576 1 97.81 94 GLN B CA 1
ATOM 3544 C C . GLN B 1 94 ? -6.348 27.344 -2.322 1 97.81 94 GLN B C 1
ATOM 3546 O O . GLN B 1 94 ? -6.023 26.922 -1.209 1 97.81 94 GLN B O 1
ATOM 3551 N N . GLN B 1 95 ? -7.23 28.266 -2.461 1 97.56 95 GLN B N 1
ATOM 3552 C CA . GLN B 1 95 ? -8.109 28.781 -1.42 1 97.56 95 GLN B CA 1
ATOM 3553 C C . GLN B 1 95 ? -9.562 28.812 -1.892 1 97.56 95 GLN B C 1
ATOM 3555 O O . GLN B 1 95 ? -10.172 29.891 -1.955 1 97.56 95 GLN B O 1
ATOM 3560 N N . GLU B 1 96 ? -10.078 27.641 -2.074 1 96.88 96 GLU B N 1
ATOM 3561 C CA . GLU B 1 96 ? -11.438 27.5 -2.594 1 96.88 96 GLU B CA 1
ATOM 3562 C C . GLU B 1 96 ? -12.43 27.172 -1.479 1 96.88 96 GLU B C 1
ATOM 3564 O O . GLU B 1 96 ? -13.57 26.797 -1.748 1 96.88 96 GLU B O 1
ATOM 3569 N N . GLY B 1 97 ? -11.977 27.312 -0.284 1 98.06 97 GLY B N 1
ATOM 3570 C CA . GLY B 1 97 ? -12.828 27.031 0.859 1 98.06 97 GLY B CA 1
ATOM 3571 C C . GLY B 1 97 ? -12.898 25.547 1.201 1 98.06 97 GLY B C 1
ATOM 3572 O O . GLY B 1 97 ? -12.375 24.719 0.459 1 98.06 97 GLY B O 1
ATOM 3573 N N . THR B 1 98 ? -13.422 25.219 2.377 1 98.12 98 THR B N 1
ATOM 3574 C CA . THR B 1 98 ? -13.68 23.859 2.838 1 98.12 98 THR B CA 1
ATOM 3575 C C . THR B 1 98 ? -15.172 23.547 2.797 1 98.12 98 THR B C 1
ATOM 3577 O O . THR B 1 98 ? -16 24.391 3.111 1 98.12 98 THR B O 1
ATOM 3580 N N . LEU B 1 99 ? -15.484 22.406 2.35 1 97.56 99 LEU B N 1
ATOM 3581 C CA . LEU B 1 99 ? -16.859 21.922 2.357 1 97.56 99 LEU B CA 1
ATOM 3582 C C . LEU B 1 99 ? -17.062 20.844 3.416 1 97.56 99 LEU B C 1
ATOM 3584 O O . LEU B 1 99 ? -16.266 19.922 3.52 1 97.56 99 LEU B O 1
ATOM 3588 N N . ILE B 1 100 ? -18.094 20.984 4.258 1 97.06 100 ILE B N 1
ATOM 3589 C CA . ILE B 1 100 ? -18.469 19.969 5.246 1 97.06 100 ILE B CA 1
ATOM 3590 C C . ILE B 1 100 ? -19.812 19.344 4.855 1 97.06 100 ILE B C 1
ATOM 3592 O O . ILE B 1 100 ? -20.797 20.062 4.656 1 97.06 100 ILE B O 1
ATOM 3596 N N . LEU B 1 101 ? -19.812 18.016 4.766 1 96.06 101 LEU B N 1
ATOM 3597 C CA . LEU B 1 101 ? -20.969 17.266 4.336 1 96.06 101 LEU B CA 1
ATOM 3598 C C . LEU B 1 101 ? -21.406 16.281 5.418 1 96.06 101 LEU B C 1
ATOM 3600 O O . LEU B 1 101 ? -20.609 15.906 6.281 1 96.06 101 LEU B O 1
ATOM 3604 N N . TRP B 1 102 ? -22.703 15.938 5.379 1 94.44 102 TRP B N 1
ATOM 3605 C CA . TRP B 1 102 ? -23.203 14.883 6.25 1 94.44 102 TRP B CA 1
ATOM 3606 C C . TRP B 1 102 ? -24.391 14.164 5.605 1 94.44 102 TRP B C 1
ATOM 3608 O O . TRP B 1 102 ? -25.094 14.734 4.77 1 94.44 102 TRP B O 1
ATOM 3618 N N . HIS B 1 103 ? -24.484 12.906 5.91 1 90.81 103 HIS B N 1
ATOM 3619 C CA . HIS B 1 103 ? -25.688 12.172 5.539 1 90.81 103 HIS B CA 1
ATOM 3620 C C . HIS B 1 103 ? -26.844 12.539 6.453 1 90.81 103 HIS B C 1
ATOM 3622 O O . HIS B 1 103 ? -26.641 13.031 7.566 1 90.81 103 HIS B O 1
ATOM 3628 N N . ARG B 1 104 ? -28.047 12.156 5.992 1 91.44 104 ARG B N 1
ATOM 3629 C CA . ARG B 1 104 ? -29.266 12.523 6.707 1 91.44 104 ARG B CA 1
ATOM 3630 C C . ARG B 1 104 ? -29.234 12 8.141 1 91.44 104 ARG B C 1
ATOM 3632 O O . ARG B 1 104 ? -29.672 12.688 9.062 1 91.44 104 ARG B O 1
ATOM 3639 N N . GLN B 1 105 ? -28.703 10.867 8.305 1 91.31 105 GLN B N 1
ATOM 3640 C CA . GLN B 1 105 ? -28.703 10.211 9.602 1 91.31 105 GLN B CA 1
ATOM 3641 C C . GLN B 1 105 ? -27.766 10.93 10.578 1 91.31 105 GLN B C 1
ATOM 3643 O O . GLN B 1 105 ? -27.844 10.727 11.789 1 91.31 105 GLN B O 1
ATOM 3648 N N . ASP B 1 106 ? -26.875 11.82 10.094 1 93.31 106 ASP B N 1
ATOM 3649 C CA . ASP B 1 106 ? -25.875 12.477 10.938 1 93.31 106 ASP B CA 1
ATOM 3650 C C . ASP B 1 106 ? -26.203 13.961 11.102 1 93.31 106 ASP B C 1
ATOM 3652 O O . ASP B 1 106 ? -25.312 14.758 11.43 1 93.31 106 ASP B O 1
ATOM 3656 N N . ALA B 1 107 ? -27.406 14.359 10.914 1 94.19 107 ALA B N 1
ATOM 3657 C CA . ALA B 1 107 ? -27.828 15.758 10.938 1 94.19 107 ALA B CA 1
ATOM 3658 C C . ALA B 1 107 ? -27.625 16.375 12.32 1 94.19 107 ALA B C 1
ATOM 3660 O O . ALA B 1 107 ? -27.297 17.547 12.438 1 94.19 107 ALA B O 1
ATOM 3661 N N . ALA B 1 108 ? -27.891 15.602 13.289 1 95.12 108 ALA B N 1
ATOM 3662 C CA . ALA B 1 108 ? -27.734 16.109 14.648 1 95.12 108 ALA B CA 1
ATOM 3663 C C . ALA B 1 108 ? -26.266 16.453 14.938 1 95.12 108 ALA B C 1
ATOM 3665 O O . ALA B 1 108 ? -25.969 17.484 15.539 1 95.12 108 ALA B O 1
ATOM 3666 N N . GLU B 1 109 ? -25.438 15.578 14.516 1 94 109 GLU B N 1
ATOM 3667 C CA . GLU B 1 109 ? -24.016 15.82 14.695 1 94 109 GLU B CA 1
ATOM 3668 C C . GLU B 1 109 ? -23.547 17.031 13.898 1 94 109 GLU B C 1
ATOM 3670 O O . GLU B 1 109 ? -22.734 17.828 14.383 1 94 109 GLU B O 1
ATOM 3675 N N . ALA B 1 110 ? -24.062 17.203 12.773 1 95 110 ALA B N 1
ATOM 3676 C CA . ALA B 1 110 ? -23.734 18.344 11.938 1 95 110 ALA B CA 1
ATOM 3677 C C . ALA B 1 110 ? -24.188 19.656 12.594 1 95 110 ALA B C 1
ATOM 3679 O O . ALA B 1 110 ? -23.484 20.656 12.531 1 95 110 ALA B O 1
ATOM 3680 N N . ALA B 1 111 ? -25.312 19.609 13.172 1 96 111 ALA B N 1
ATOM 3681 C CA . ALA B 1 111 ? -25.844 20.781 13.852 1 96 111 ALA B CA 1
ATOM 3682 C C . ALA B 1 111 ? -24.953 21.188 15.031 1 96 111 ALA B C 1
ATOM 3684 O O . ALA B 1 111 ? -24.719 22.375 15.266 1 96 111 ALA B O 1
ATOM 3685 N N . ARG B 1 112 ? -24.578 20.188 15.695 1 94.75 112 ARG B N 1
ATOM 3686 C CA . ARG B 1 112 ? -23.672 20.453 16.812 1 94.75 112 ARG B CA 1
ATOM 3687 C C . ARG B 1 112 ? -22.375 21.078 16.312 1 94.75 112 ARG B C 1
ATOM 3689 O O . ARG B 1 112 ? -21.891 22.062 16.906 1 94.75 112 ARG B O 1
ATOM 3696 N N . LEU B 1 113 ? -21.812 20.531 15.305 1 94.94 113 LEU B N 1
ATOM 3697 C CA . LEU B 1 113 ? -20.578 21.062 14.734 1 94.94 113 LEU B CA 1
ATOM 3698 C C . LEU B 1 113 ? -20.781 22.5 14.266 1 94.94 113 LEU B C 1
ATOM 3700 O O . LEU B 1 113 ? -19.938 23.359 14.516 1 94.94 113 LEU B O 1
ATOM 3704 N N . ARG B 1 114 ? -21.828 22.734 13.625 1 96.62 114 ARG B N 1
ATOM 3705 C CA . ARG B 1 114 ? -22.141 24.094 13.172 1 96.62 114 ARG B CA 1
ATOM 3706 C C . ARG B 1 114 ? -22.125 25.078 14.336 1 96.62 114 ARG B C 1
ATOM 3708 O O . ARG B 1 114 ? -21.578 26.172 14.234 1 96.62 114 ARG B O 1
ATOM 3715 N N . GLY B 1 115 ? -22.766 24.641 15.414 1 96.62 115 GLY B N 1
ATOM 3716 C CA . GLY B 1 115 ? -22.781 25.484 16.594 1 96.62 115 GLY B CA 1
ATOM 3717 C C . GLY B 1 115 ? -21.391 25.828 17.094 1 96.62 115 GLY B C 1
ATOM 3718 O O . GLY B 1 115 ? -21.109 26.969 17.453 1 96.62 115 GLY B O 1
ATOM 3719 N N . VAL B 1 116 ? -20.578 24.875 17.078 1 95 116 VAL B N 1
ATOM 3720 C CA . VAL B 1 116 ? -19.203 25.062 17.531 1 95 116 VAL B CA 1
ATOM 3721 C C . VAL B 1 116 ? -18.484 26.047 16.594 1 95 116 VAL B C 1
ATOM 3723 O O . VAL B 1 116 ? -17.797 26.953 17.062 1 95 116 VAL B O 1
ATOM 3726 N N . LEU B 1 117 ? -18.641 25.891 15.344 1 96.56 117 LEU B N 1
ATOM 3727 C CA . LEU B 1 117 ? -17.984 26.734 14.359 1 96.56 117 LEU B CA 1
ATOM 3728 C C . LEU B 1 117 ? -18.484 28.172 14.469 1 96.56 117 LEU B C 1
ATOM 3730 O O . LEU B 1 117 ? -17.688 29.109 14.367 1 96.56 117 LEU B O 1
ATOM 3734 N N . GLU B 1 118 ? -19.703 28.312 14.703 1 95.94 118 GLU B N 1
ATOM 3735 C CA . GLU B 1 118 ? -20.281 29.641 14.844 1 95.94 118 GLU B CA 1
ATOM 3736 C C . GLU B 1 118 ? -19.75 30.344 16.094 1 95.94 118 GLU B C 1
ATOM 3738 O O . GLU B 1 118 ? -19.5 31.547 16.062 1 95.94 118 GLU B O 1
ATOM 3743 N N . ARG B 1 119 ? -19.641 29.609 17.078 1 94.44 119 ARG B N 1
ATOM 3744 C CA . ARG B 1 119 ? -19.078 30.188 18.312 1 94.44 119 ARG B CA 1
ATOM 3745 C C . ARG B 1 119 ? -17.641 30.641 18.078 1 94.44 119 ARG B C 1
ATOM 3747 O O . ARG B 1 119 ? -17.25 31.703 18.562 1 94.44 119 ARG B O 1
ATOM 3754 N N . THR B 1 120 ? -16.922 29.797 17.391 1 93.56 120 THR B N 1
ATOM 3755 C CA . THR B 1 120 ? -15.539 30.156 17.078 1 93.56 120 THR B CA 1
ATOM 3756 C C . THR B 1 120 ? -15.484 31.438 16.266 1 93.56 120 THR B C 1
ATOM 3758 O O . THR B 1 120 ? -14.641 32.312 16.5 1 93.56 120 THR B O 1
ATOM 3761 N N . ALA B 1 121 ? -16.359 31.531 15.328 1 90.94 121 ALA B N 1
ATOM 3762 C CA . ALA B 1 121 ? -16.391 32.719 14.461 1 90.94 121 ALA B CA 1
ATOM 3763 C C . ALA B 1 121 ? -16.672 33.969 15.266 1 90.94 121 ALA B C 1
ATOM 3765 O O . ALA B 1 121 ? -16.203 35.062 14.898 1 90.94 121 ALA B O 1
ATOM 3766 N N . ARG B 1 122 ? -17.297 33.812 16.344 1 91 122 ARG B N 1
ATOM 3767 C CA . ARG B 1 122 ? -17.562 34.969 17.219 1 91 122 ARG B CA 1
ATOM 3768 C C . ARG B 1 122 ? -16.328 35.312 18.047 1 91 122 ARG B C 1
ATOM 3770 O O . ARG B 1 122 ? -16.062 36.469 18.312 1 91 122 ARG B O 1
ATOM 3777 N N . THR B 1 123 ? -15.648 34.344 18.375 1 90.94 123 THR B N 1
ATOM 3778 C CA . THR B 1 123 ? -14.461 34.5 19.219 1 90.94 123 THR B CA 1
ATOM 3779 C C . THR B 1 123 ? -13.281 35 18.391 1 90.94 123 THR B C 1
ATOM 3781 O O . THR B 1 123 ? -12.43 35.75 18.906 1 90.94 123 THR B O 1
ATOM 3784 N N . VAL B 1 124 ? -13.203 34.625 17.172 1 92.31 124 VAL B N 1
ATOM 3785 C CA . VAL B 1 124 ? -12.188 35.062 16.219 1 92.31 124 VAL B CA 1
ATOM 3786 C C . VAL B 1 124 ? -12.852 35.75 15.031 1 92.31 124 VAL B C 1
ATOM 3788 O O . VAL B 1 124 ? -12.922 35.188 13.938 1 92.31 124 VAL B O 1
ATOM 3791 N N . PRO B 1 125 ? -13.125 36.969 15.219 1 91.31 125 PRO B N 1
ATOM 3792 C CA . PRO B 1 125 ? -13.992 37.656 14.25 1 91.31 125 PRO B CA 1
ATOM 3793 C C . PRO B 1 125 ? -13.297 37.906 12.914 1 91.31 125 PRO B C 1
ATOM 3795 O O . PRO B 1 125 ? -13.953 38.219 11.922 1 91.31 125 PRO B O 1
ATOM 3798 N N . GLU B 1 126 ? -12.031 37.719 12.883 1 90.56 126 GLU B N 1
ATOM 3799 C CA . GLU B 1 126 ? -11.297 37.906 11.633 1 90.56 126 GLU B CA 1
ATOM 3800 C C . GLU B 1 126 ? -11.602 36.812 10.641 1 90.56 126 GLU B C 1
ATOM 3802 O O . GLU B 1 126 ? -11.344 36.938 9.445 1 90.56 126 GLU B O 1
ATOM 3807 N N . LEU B 1 127 ? -12.156 35.719 11.062 1 92.69 127 LEU B N 1
ATOM 3808 C CA . LEU B 1 127 ? -12.492 34.625 10.18 1 92.69 127 LEU B CA 1
ATOM 3809 C C . LEU B 1 127 ? -13.758 34.906 9.383 1 92.69 127 LEU B C 1
ATOM 3811 O O . LEU B 1 127 ? -14.695 35.5 9.906 1 92.69 127 LEU B O 1
ATOM 3815 N N . PRO B 1 128 ? -13.688 34.5 8.117 1 93 128 PRO B N 1
ATOM 3816 C CA . PRO B 1 128 ? -14.961 34.594 7.391 1 93 128 PRO B CA 1
ATOM 3817 C C . PRO B 1 128 ? -16.047 33.719 7.988 1 93 128 PRO B C 1
ATOM 3819 O O . PRO B 1 128 ? -15.773 32.625 8.453 1 93 128 PRO B O 1
ATOM 3822 N N . ALA B 1 129 ? -17.25 34.188 7.914 1 93.75 129 ALA B N 1
ATOM 3823 C CA . ALA B 1 129 ? -18.391 33.438 8.445 1 93.75 129 ALA B CA 1
ATOM 3824 C C . ALA B 1 129 ? -18.672 32.219 7.59 1 93.75 129 ALA B C 1
ATOM 3826 O O . ALA B 1 129 ? -18.594 32.281 6.359 1 93.75 129 ALA B O 1
ATOM 3827 N N . LEU B 1 130 ? -19.078 31.141 8.289 1 97.25 130 LEU B N 1
ATOM 3828 C CA . LEU B 1 130 ? -19.5 29.953 7.547 1 97.25 130 LEU B CA 1
ATOM 3829 C C . LEU B 1 130 ? -20.828 30.188 6.832 1 97.25 130 LEU B C 1
ATOM 3831 O O . LEU B 1 130 ? -21.609 31.047 7.246 1 97.25 130 LEU B O 1
ATOM 3835 N N . GLN B 1 131 ? -21.031 29.516 5.75 1 98 131 GLN B N 1
ATOM 3836 C CA . GLN B 1 131 ? -22.266 29.562 4.973 1 98 131 GLN B CA 1
ATOM 3837 C C . GLN B 1 131 ? -22.984 28.219 4.988 1 98 131 GLN B C 1
ATOM 3839 O O . GLN B 1 131 ? -22.375 27.188 4.734 1 98 131 GLN B O 1
ATOM 3844 N N . VAL B 1 132 ? -24.219 28.266 5.305 1 97.81 132 VAL B N 1
ATOM 3845 C CA . VAL B 1 132 ? -25.047 27.078 5.199 1 97.81 132 VAL B CA 1
ATOM 3846 C C . VAL B 1 132 ? -25.578 26.938 3.773 1 97.81 132 VAL B C 1
ATOM 3848 O O . VAL B 1 132 ? -26.156 27.875 3.229 1 97.81 132 VAL B O 1
ATOM 3851 N N . LEU B 1 133 ? -25.359 25.812 3.232 1 97.19 133 LEU B N 1
ATOM 3852 C CA . LEU B 1 133 ? -25.766 25.578 1.854 1 97.19 133 LEU B CA 1
ATOM 3853 C C . LEU B 1 133 ? -26.953 24.609 1.794 1 97.19 133 LEU B C 1
ATOM 3855 O O . LEU B 1 133 ? -26.922 23.547 2.406 1 97.19 133 LEU B O 1
ATOM 3859 N N . ASP B 1 134 ? -27.953 24.984 1.036 1 95 134 ASP B N 1
ATOM 3860 C CA . ASP B 1 134 ? -29 24.031 0.693 1 95 134 ASP B CA 1
ATOM 3861 C C . ASP B 1 134 ? -28.578 23.172 -0.494 1 95 134 ASP B C 1
ATOM 3863 O O . ASP B 1 134 ? -27.438 23.25 -0.96 1 95 134 ASP B O 1
ATOM 3867 N N . SER B 1 135 ? -29.469 22.328 -0.924 1 93.5 135 SER B N 1
ATOM 3868 C CA . SER B 1 135 ? -29.141 21.359 -1.959 1 93.5 135 SER B CA 1
ATOM 3869 C C . SER B 1 135 ? -28.703 22.047 -3.246 1 93.5 135 SER B C 1
ATOM 3871 O O . SER B 1 135 ? -27.703 21.641 -3.859 1 93.5 135 SER B O 1
ATOM 3873 N N . ARG B 1 136 ? -29.438 23.031 -3.652 1 94.19 136 ARG B N 1
ATOM 3874 C CA . ARG B 1 136 ? -29.125 23.734 -4.887 1 94.19 136 ARG B CA 1
ATOM 3875 C C . ARG B 1 136 ? -27.766 24.453 -4.777 1 94.19 136 ARG B C 1
ATOM 3877 O O . ARG B 1 136 ? -26.938 24.359 -5.684 1 94.19 136 ARG B O 1
ATOM 3884 N N . GLN B 1 137 ? -27.547 25.156 -3.717 1 96 137 GLN B N 1
ATOM 3885 C CA . GLN B 1 137 ? -26.297 25.875 -3.484 1 96 137 GLN B CA 1
ATOM 3886 C C . GLN B 1 137 ? -25.109 24.906 -3.408 1 96 137 GLN B C 1
ATOM 3888 O O . GLN B 1 137 ? -24.016 25.219 -3.873 1 96 137 GLN B O 1
ATOM 3893 N N . LEU B 1 138 ? -25.359 23.812 -2.779 1 95.44 138 LEU B N 1
ATOM 3894 C CA . LEU B 1 138 ? -24.312 22.781 -2.678 1 95.44 138 LEU B CA 1
ATOM 3895 C C . LEU B 1 138 ? -23.906 22.281 -4.059 1 95.44 138 LEU B C 1
ATOM 3897 O O . LEU B 1 138 ? -22.719 22.125 -4.344 1 95.44 138 LEU B O 1
ATOM 3901 N N . GLN B 1 139 ? -24.844 22.031 -4.902 1 93.38 139 GLN B N 1
ATOM 3902 C CA . GLN B 1 139 ? -24.578 21.562 -6.258 1 93.38 139 GLN B CA 1
ATOM 3903 C C . GLN B 1 139 ? -23.828 22.609 -7.066 1 93.38 139 GLN B C 1
ATOM 3905 O O . GLN B 1 139 ? -23 22.281 -7.914 1 93.38 139 GLN B O 1
ATOM 3910 N N . GLU B 1 140 ? -24.172 23.828 -6.82 1 94.44 140 GLU B N 1
ATOM 3911 C CA . GLU B 1 140 ? -23.469 24.906 -7.492 1 94.44 140 GLU B CA 1
ATOM 3912 C C . GLU B 1 140 ? -22.031 25.016 -7.012 1 94.44 140 GLU B C 1
ATOM 3914 O O . GLU B 1 140 ? -21.109 25.219 -7.816 1 94.44 140 GLU B O 1
ATOM 3919 N N . ALA B 1 141 ? -21.828 24.859 -5.758 1 94.5 141 ALA B N 1
ATOM 3920 C CA . ALA B 1 141 ? -20.5 24.984 -5.16 1 94.5 141 ALA B CA 1
ATOM 3921 C C . ALA B 1 141 ? -19.625 23.797 -5.527 1 94.5 141 ALA B C 1
ATOM 3923 O O . ALA B 1 141 ? -18.406 23.953 -5.715 1 94.5 141 ALA B O 1
ATOM 3924 N N . GLU B 1 142 ? -20.172 22.594 -5.605 1 95.88 142 GLU B N 1
ATOM 3925 C CA . GLU B 1 142 ? -19.438 21.359 -5.891 1 95.88 142 GLU B CA 1
ATOM 3926 C C . GLU B 1 142 ? -20.25 20.438 -6.793 1 95.88 142 GLU B C 1
ATOM 3928 O O . GLU B 1 142 ? -20.812 19.438 -6.328 1 95.88 142 GLU B O 1
ATOM 3933 N N . PRO B 1 143 ? -20.188 20.641 -8.078 1 93.44 143 PRO B N 1
ATOM 3934 C CA . PRO B 1 143 ? -21 19.891 -9.031 1 93.44 143 PRO B CA 1
ATOM 3935 C C . PRO B 1 143 ? -20.688 18.406 -9.023 1 93.44 143 PRO B C 1
ATOM 3937 O O . PRO B 1 143 ? -21.547 17.578 -9.383 1 93.44 143 PRO B O 1
ATOM 3940 N N . ALA B 1 144 ? -19.531 18.016 -8.578 1 92.56 144 ALA B N 1
ATOM 3941 C CA . ALA B 1 144 ? -19.109 16.625 -8.562 1 92.56 144 ALA B CA 1
ATOM 3942 C C . ALA B 1 144 ? -19.953 15.812 -7.586 1 92.56 144 ALA B C 1
ATOM 3944 O O . ALA B 1 144 ? -19.984 14.578 -7.656 1 92.56 144 ALA B O 1
ATOM 3945 N N . LEU B 1 145 ? -20.578 16.422 -6.613 1 89.69 145 LEU B N 1
ATOM 3946 C CA . LEU B 1 145 ? -21.391 15.734 -5.617 1 89.69 145 LEU B CA 1
ATOM 3947 C C . LEU B 1 145 ? -22.781 15.445 -6.156 1 89.69 145 LEU B C 1
ATOM 3949 O O . LEU B 1 145 ? -23.656 15.008 -5.41 1 89.69 145 LEU B O 1
ATOM 3953 N N . GLN B 1 146 ? -22.906 15.367 -7.426 1 72.12 146 GLN B N 1
ATOM 3954 C CA . GLN B 1 146 ? -24.219 15.195 -8.023 1 72.12 146 GLN B CA 1
ATOM 3955 C C . GLN B 1 146 ? -24.906 13.945 -7.5 1 72.12 146 GLN B C 1
ATOM 3957 O O . GLN B 1 146 ? -24.25 13 -7.07 1 72.12 146 GLN B O 1
ATOM 3962 N N . GLY B 1 147 ? -26.156 13.734 -7.305 1 64.56 147 GLY B N 1
ATOM 3963 C CA . GLY B 1 147 ? -26.875 12.5 -7.051 1 64.56 147 GLY B CA 1
ATOM 3964 C C . GLY B 1 147 ? -27.562 12.477 -5.699 1 64.56 147 GLY B C 1
ATOM 3965 O O . GLY B 1 147 ? -27.922 11.406 -5.195 1 64.56 147 GLY B O 1
ATOM 3966 N N . GLN B 1 148 ? -28.469 13.141 -5.242 1 64.62 148 GLN B N 1
ATOM 3967 C CA . GLN B 1 148 ? -29.391 13.227 -4.109 1 64.62 148 GLN B CA 1
ATOM 3968 C C . GLN B 1 148 ? -28.766 12.625 -2.854 1 64.62 148 GLN B C 1
ATOM 3970 O O . GLN B 1 148 ? -29.484 12.172 -1.959 1 64.62 148 GLN B O 1
ATOM 3975 N N . ARG B 1 149 ? -27.328 12.562 -2.689 1 82.56 149 ARG B N 1
ATOM 3976 C CA . ARG B 1 149 ? -26.75 11.961 -1.49 1 82.56 149 ARG B CA 1
ATOM 3977 C C . ARG B 1 149 ? -26.641 12.977 -0.362 1 82.56 149 ARG B C 1
ATOM 3979 O O . ARG B 1 149 ? -26.859 12.648 0.806 1 82.56 149 ARG B O 1
ATOM 3986 N N . PHE B 1 150 ? -26.312 14.172 -0.758 1 92.19 150 PHE B N 1
ATOM 3987 C CA . PHE B 1 150 ? -26.188 15.242 0.225 1 92.19 150 PHE B CA 1
ATOM 3988 C C . PHE B 1 150 ? -27.172 16.375 -0.073 1 92.19 150 PHE B C 1
ATOM 3990 O O . PHE B 1 150 ? -27.234 16.875 -1.196 1 92.19 150 PHE B O 1
ATOM 3997 N N . HIS B 1 151 ? -27.906 16.734 1.018 1 91.44 151 HIS B N 1
ATOM 3998 C CA . HIS B 1 151 ? -28.969 17.719 0.814 1 91.44 151 HIS B CA 1
ATOM 3999 C C . HIS B 1 151 ? -28.594 19.062 1.423 1 91.44 151 HIS B C 1
ATOM 4001 O O . HIS B 1 151 ? -29.25 20.078 1.148 1 91.44 151 HIS B O 1
ATOM 4007 N N . GLN B 1 152 ? -27.641 19.078 2.227 1 93.81 152 GLN B N 1
ATOM 4008 C CA . GLN B 1 152 ? -27.125 20.281 2.863 1 93.81 152 GLN B CA 1
ATOM 4009 C C . GLN B 1 152 ? -25.609 20.188 3.102 1 93.81 152 GLN B C 1
ATOM 4011 O O . GLN B 1 152 ? -25.047 19.094 3.039 1 93.81 152 GLN B O 1
ATOM 4016 N N . GLY B 1 153 ? -24.984 21.297 3.309 1 96.69 153 GLY B N 1
ATOM 4017 C CA . GLY B 1 153 ? -23.578 21.359 3.672 1 96.69 153 GLY B CA 1
ATOM 4018 C C . GLY B 1 153 ? -23.172 22.703 4.281 1 96.69 153 GLY B C 1
ATOM 4019 O O . GLY B 1 153 ? -23.984 23.625 4.324 1 96.69 153 GLY B O 1
ATOM 4020 N N . LEU B 1 154 ? -22.078 22.734 4.91 1 98.06 154 LEU B N 1
ATOM 4021 C CA . LEU B 1 154 ? -21.453 23.969 5.352 1 98.06 154 LEU B CA 1
ATOM 4022 C C . LEU B 1 154 ? -20.281 24.344 4.457 1 98.06 154 LEU B C 1
ATOM 4024 O O . LEU B 1 154 ? -19.453 23.484 4.121 1 98.06 154 LEU B O 1
ATOM 4028 N N . TYR B 1 155 ? -20.266 25.562 4.012 1 98.31 155 TYR B N 1
ATOM 4029 C CA . TYR B 1 155 ? -19.141 26.109 3.264 1 98.31 155 TYR B CA 1
ATOM 4030 C C . TYR B 1 155 ? -18.344 27.094 4.117 1 98.31 155 TYR B C 1
ATOM 4032 O O . TYR B 1 155 ? -18.906 28 4.727 1 98.31 155 TYR B O 1
ATOM 4040 N N . LEU B 1 156 ? -17.047 26.828 4.203 1 98.25 156 LEU B N 1
ATOM 4041 C CA . LEU B 1 156 ? -16.141 27.688 4.965 1 98.25 156 LEU B CA 1
ATOM 4042 C C . LEU B 1 156 ? -15.219 28.453 4.035 1 98.25 156 LEU B C 1
ATOM 4044 O O . LEU B 1 156 ? -14.16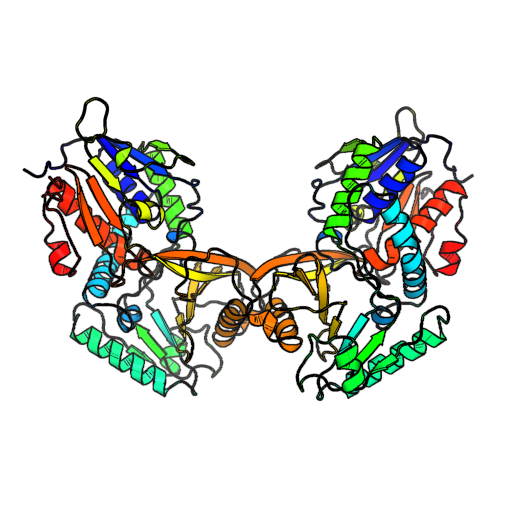4 27.953 3.643 1 98.25 156 LEU B O 1
ATOM 4048 N N . PRO B 1 157 ? -15.562 29.703 3.773 1 97.12 157 PRO B N 1
ATOM 4049 C CA . PRO B 1 157 ? -14.82 30.469 2.771 1 97.12 157 PRO B CA 1
ATOM 4050 C C . PRO B 1 157 ? -13.414 30.828 3.229 1 97.12 157 PRO B C 1
ATOM 4052 O O . PRO B 1 157 ? -13.164 30.984 4.43 1 97.12 157 PRO B O 1
ATOM 4055 N N . GLY B 1 158 ? -12.477 31.031 2.311 1 96.19 158 GLY B N 1
ATOM 4056 C CA . GLY B 1 158 ? -11.125 31.5 2.578 1 96.19 158 GLY B CA 1
ATOM 4057 C C . GLY B 1 158 ? -10.156 30.391 2.895 1 96.19 158 GLY B C 1
ATOM 4058 O O . GLY B 1 158 ? -8.945 30.562 2.76 1 96.19 158 GLY B O 1
ATOM 4059 N N . GLU B 1 159 ? -10.703 29.234 3.346 1 98.06 159 GLU B N 1
ATOM 4060 C CA . GLU B 1 159 ? -9.836 28.094 3.629 1 98.06 159 GLU B CA 1
ATOM 4061 C C . GLU B 1 159 ? -9.289 27.484 2.342 1 98.06 159 GLU B C 1
ATOM 4063 O O . GLU B 1 159 ? -9.742 27.828 1.247 1 98.06 159 GLU B O 1
ATOM 4068 N N . GLY B 1 160 ? -8.227 26.719 2.568 1 97.69 160 GLY B N 1
ATOM 4069 C CA . GLY B 1 160 ? -7.586 26.156 1.389 1 97.69 160 GLY B CA 1
ATOM 4070 C C . GLY B 1 160 ? -6.707 24.953 1.695 1 97.69 160 GLY B C 1
ATOM 4071 O O . GLY B 1 160 ? -7.023 24.156 2.582 1 97.69 160 GLY B O 1
ATOM 4072 N N . GLN B 1 161 ? -5.762 24.766 0.788 1 98.56 161 GLN B N 1
ATOM 4073 C CA . GLN B 1 161 ? -4.816 23.672 0.899 1 98.56 161 GLN B CA 1
ATOM 4074 C C . GLN B 1 161 ? -3.588 23.906 0.025 1 98.56 161 GLN B C 1
ATOM 4076 O O . GLN B 1 161 ? -3.592 24.781 -0.839 1 98.56 161 GLN B O 1
ATOM 4081 N N . LEU B 1 162 ? -2.57 23.141 0.308 1 98.69 162 LEU B N 1
ATOM 4082 C CA . LEU B 1 162 ? -1.437 23.016 -0.604 1 98.69 162 LEU B CA 1
ATOM 4083 C C . LEU B 1 162 ? -1.013 21.562 -0.756 1 98.69 162 LEU B C 1
ATOM 4085 O O . LEU B 1 162 ? -1.663 20.656 -0.22 1 98.69 162 LEU B O 1
ATOM 4089 N N . ASP B 1 163 ? -0.099 21.297 -1.617 1 98.69 163 ASP B N 1
ATOM 4090 C CA . ASP B 1 163 ? 0.471 19.969 -1.719 1 98.69 163 ASP B CA 1
ATOM 4091 C C . ASP B 1 163 ? 1.714 19.828 -0.842 1 98.69 163 ASP B C 1
ATOM 4093 O O . ASP B 1 163 ? 2.727 20.484 -1.087 1 98.69 163 ASP B O 1
ATOM 4097 N N . ASN B 1 164 ? 1.616 18.969 0.103 1 98.5 164 ASN B N 1
ATOM 4098 C CA . ASN B 1 164 ? 2.672 18.828 1.101 1 98.5 164 ASN B CA 1
ATOM 4099 C C . ASN B 1 164 ? 3.973 18.328 0.476 1 98.5 164 ASN B C 1
ATOM 4101 O O . ASN B 1 164 ? 5.055 18.812 0.812 1 98.5 164 ASN B O 1
ATOM 4105 N N . ARG B 1 165 ? 3.865 17.422 -0.403 1 98.19 165 ARG B N 1
ATOM 4106 C CA . ARG B 1 165 ? 5.062 16.812 -0.98 1 98.19 165 ARG B CA 1
ATOM 4107 C C . ARG B 1 165 ? 5.746 17.766 -1.95 1 98.19 165 ARG B C 1
ATOM 4109 O O . ARG B 1 165 ? 6.973 17.875 -1.97 1 98.19 165 ARG B O 1
ATOM 4116 N N . GLN B 1 166 ? 4.949 18.438 -2.738 1 98.56 166 GLN B N 1
ATOM 4117 C CA . GLN B 1 166 ? 5.52 19.469 -3.605 1 98.56 166 GLN B CA 1
ATOM 4118 C C . GLN B 1 166 ? 6.219 20.547 -2.791 1 98.56 166 GLN B C 1
ATOM 4120 O O . GLN B 1 166 ? 7.297 21.016 -3.164 1 98.56 166 GLN B O 1
ATOM 4125 N N . LEU B 1 167 ? 5.609 20.922 -1.721 1 98.81 167 LEU B N 1
ATOM 4126 C CA . LEU B 1 167 ? 6.211 21.953 -0.885 1 98.81 167 LEU B CA 1
ATOM 4127 C C . LEU B 1 167 ? 7.547 21.484 -0.321 1 98.81 167 LEU B C 1
ATOM 4129 O O . LEU B 1 167 ? 8.539 22.219 -0.371 1 98.81 167 LEU B O 1
ATOM 4133 N N . LEU B 1 168 ? 7.547 20.312 0.22 1 98.69 168 LEU B N 1
ATOM 4134 C CA . LEU B 1 168 ? 8.773 19.781 0.8 1 98.69 168 LEU B CA 1
ATOM 4135 C C . LEU B 1 168 ? 9.883 19.703 -0.246 1 98.69 168 LEU B C 1
ATOM 4137 O O . LEU B 1 168 ? 11.031 20.047 0.034 1 98.69 168 LEU B O 1
ATOM 4141 N N . ALA B 1 169 ? 9.516 19.281 -1.414 1 98.62 169 ALA B N 1
ATOM 4142 C CA . ALA B 1 169 ? 10.484 19.219 -2.506 1 98.62 169 ALA B CA 1
ATOM 4143 C C . ALA B 1 169 ? 10.953 20.625 -2.906 1 98.62 169 ALA B C 1
ATOM 4145 O O . ALA B 1 169 ? 12.141 20.844 -3.135 1 98.62 169 ALA B O 1
ATOM 4146 N N . ALA B 1 170 ? 10.023 21.5 -2.977 1 98.75 170 ALA B N 1
ATOM 4147 C CA . ALA B 1 170 ? 10.344 22.875 -3.365 1 98.75 170 ALA B CA 1
ATOM 4148 C C . ALA B 1 170 ? 11.25 23.531 -2.332 1 98.75 170 ALA B C 1
ATOM 4150 O O . ALA B 1 170 ? 12.18 24.266 -2.691 1 98.75 170 ALA B O 1
ATOM 4151 N N . LEU B 1 171 ? 10.992 23.297 -1.128 1 98.75 171 LEU B N 1
ATOM 4152 C CA . LEU B 1 171 ? 11.82 23.859 -0.065 1 98.75 171 LEU B CA 1
ATOM 4153 C C . LEU B 1 171 ? 13.227 23.266 -0.107 1 98.75 171 LEU B C 1
ATOM 4155 O O . LEU B 1 171 ? 14.211 23.984 0.071 1 98.75 171 LEU B O 1
ATOM 4159 N N . GLU B 1 172 ? 13.289 21.953 -0.284 1 98.44 172 GLU B N 1
ATOM 4160 C CA . GLU B 1 172 ? 14.594 21.312 -0.411 1 98.44 172 GLU B CA 1
ATOM 4161 C C . GLU B 1 172 ? 15.398 21.922 -1.554 1 98.44 172 GLU B C 1
ATOM 4163 O O . GLU B 1 172 ? 16.594 22.219 -1.397 1 98.44 172 GLU B O 1
ATOM 4168 N N . HIS B 1 173 ? 14.781 22.125 -2.654 1 98.38 173 HIS B N 1
ATOM 4169 C CA . HIS B 1 173 ? 15.438 22.766 -3.797 1 98.38 173 HIS B CA 1
ATOM 4170 C C . HIS B 1 173 ? 15.898 24.172 -3.455 1 98.38 173 HIS B C 1
ATOM 4172 O O . HIS B 1 173 ? 17.031 24.547 -3.783 1 98.38 173 HIS B O 1
ATOM 4178 N N . SER B 1 174 ? 15.047 24.953 -2.854 1 98.19 174 SER B N 1
ATOM 4179 C CA . SER B 1 174 ? 15.359 26.328 -2.479 1 98.19 174 SER B CA 1
ATOM 4180 C C . SER B 1 174 ? 16.562 26.375 -1.544 1 98.19 174 SER B C 1
ATOM 4182 O O . SER B 1 174 ? 17.438 27.234 -1.689 1 98.19 174 SER B O 1
ATOM 4184 N N . MET B 1 175 ? 16.578 25.453 -0.594 1 98.25 175 MET B N 1
ATOM 4185 C CA . MET B 1 175 ? 17.703 25.375 0.325 1 98.25 175 MET B CA 1
ATOM 4186 C C . MET B 1 175 ? 19.016 25.141 -0.434 1 98.25 175 MET B C 1
ATOM 4188 O O . MET B 1 175 ? 19.984 25.859 -0.226 1 98.25 175 MET B O 1
ATOM 4192 N N . ARG B 1 176 ? 18.969 24.188 -1.349 1 97.25 176 ARG B N 1
ATOM 4193 C CA . ARG B 1 176 ? 20.156 23.859 -2.137 1 97.25 176 ARG B CA 1
ATOM 4194 C C . ARG B 1 176 ? 20.594 25.047 -2.984 1 97.25 176 ARG B C 1
ATOM 4196 O O . ARG B 1 176 ? 21.781 25.391 -3.02 1 97.25 176 ARG B O 1
ATOM 4203 N N . ASP B 1 177 ? 19.672 25.688 -3.559 1 97.44 177 ASP B N 1
ATOM 4204 C CA . ASP B 1 177 ? 19.938 26.812 -4.461 1 97.44 177 ASP B CA 1
ATOM 4205 C C . ASP B 1 177 ? 20.516 28 -3.707 1 97.44 177 ASP B C 1
ATOM 4207 O O . ASP B 1 177 ? 21.297 28.781 -4.27 1 97.44 177 ASP B O 1
ATOM 4211 N N . ARG B 1 178 ? 20.203 28.125 -2.469 1 97.31 178 ARG B N 1
ATOM 4212 C CA . ARG B 1 178 ? 20.641 29.266 -1.673 1 97.31 178 ARG B CA 1
ATOM 4213 C C . ARG B 1 178 ? 21.891 28.938 -0.867 1 97.31 178 ARG B C 1
ATOM 4215 O O . ARG B 1 178 ? 22.297 29.703 0.002 1 97.31 178 ARG B O 1
ATOM 4222 N N . GLY B 1 179 ? 22.406 27.766 -1.109 1 97.81 179 GLY B N 1
ATOM 4223 C CA . GLY B 1 179 ? 23.703 27.422 -0.552 1 97.81 179 GLY B CA 1
ATOM 4224 C C . GLY B 1 179 ? 23.609 26.766 0.812 1 97.81 179 GLY B C 1
ATOM 4225 O O . GLY B 1 179 ? 24.625 26.625 1.509 1 97.81 179 GLY B O 1
ATOM 4226 N N . VAL B 1 180 ? 22.453 26.391 1.212 1 98.75 180 VAL B N 1
ATOM 4227 C CA . VAL B 1 180 ? 22.312 25.656 2.463 1 98.75 180 VAL B CA 1
ATOM 4228 C C . VAL B 1 180 ? 23.016 24.297 2.342 1 98.75 180 VAL B C 1
ATOM 4230 O O . VAL B 1 180 ? 22.781 23.562 1.38 1 98.75 180 VAL B O 1
ATOM 4233 N N . ARG B 1 181 ? 23.922 23.969 3.209 1 98.06 181 ARG B N 1
ATOM 4234 C CA . ARG B 1 181 ? 24.531 22.641 3.266 1 98.06 181 ARG B CA 1
ATOM 4235 C C . ARG B 1 181 ? 23.672 21.688 4.074 1 98.06 181 ARG B C 1
ATOM 4237 O O . ARG B 1 181 ? 23.469 21.875 5.273 1 98.06 181 ARG B O 1
ATOM 4244 N N . VAL B 1 182 ? 23.141 20.688 3.453 1 98.56 182 VAL B N 1
ATOM 4245 C CA . VAL B 1 182 ? 22.312 19.719 4.156 1 98.56 182 VAL B CA 1
ATOM 4246 C C . VAL B 1 182 ? 23.062 18.406 4.332 1 98.56 182 VAL B C 1
ATOM 4248 O O . VAL B 1 182 ? 23.594 17.859 3.367 1 98.56 182 VAL B O 1
ATOM 4251 N N . HIS B 1 183 ? 23.172 17.969 5.531 1 98.69 183 HIS B N 1
ATOM 4252 C CA . HIS B 1 183 ? 23.75 16.672 5.867 1 98.69 183 HIS B CA 1
ATOM 4253 C C . HIS B 1 183 ? 22.672 15.625 6.078 1 98.69 183 HIS B C 1
ATOM 4255 O O . HIS B 1 183 ? 22.141 15.492 7.18 1 98.69 183 HIS B O 1
ATOM 4261 N N . TRP B 1 184 ? 22.375 14.914 4.984 1 98.31 184 TRP B N 1
ATOM 4262 C CA . TRP B 1 184 ? 21.375 13.852 5.051 1 98.31 184 TRP B CA 1
ATOM 4263 C C . TRP B 1 184 ? 21.922 12.633 5.793 1 98.31 184 TRP B C 1
ATOM 4265 O O . TRP B 1 184 ? 23.141 12.414 5.832 1 98.31 184 TRP B O 1
ATOM 4275 N N . HIS B 1 185 ? 20.984 11.82 6.379 1 98.06 185 HIS B N 1
ATOM 4276 C CA . HIS B 1 185 ? 21.328 10.617 7.125 1 98.06 185 HIS B CA 1
ATOM 4277 C C . HIS B 1 185 ? 22.391 10.914 8.188 1 98.06 185 HIS B C 1
ATOM 4279 O O . HIS B 1 185 ? 23.328 10.141 8.359 1 98.06 185 HIS B O 1
ATOM 4285 N N . SER B 1 186 ? 22.281 12.062 8.766 1 98.19 186 SER B N 1
ATOM 4286 C CA . SER B 1 186 ? 23.219 12.555 9.766 1 98.19 186 SER B CA 1
ATOM 4287 C C . SER B 1 186 ? 22.5 13.148 10.969 1 98.19 186 SER B C 1
ATOM 4289 O O . SER B 1 186 ? 22.484 14.367 11.156 1 98.19 186 SER B O 1
ATOM 4291 N N . PRO B 1 187 ? 22 12.234 11.773 1 97.75 187 PRO B N 1
ATOM 4292 C CA . PRO B 1 187 ? 21.312 12.75 12.961 1 97.75 187 PRO B CA 1
ATOM 4293 C C . PRO B 1 187 ? 22.25 13.477 13.914 1 97.75 187 PRO B C 1
ATOM 4295 O O . PRO B 1 187 ? 23.391 13.039 14.125 1 97.75 187 PRO B O 1
ATOM 4298 N N . ARG B 1 188 ? 21.844 14.68 14.43 1 98.44 188 ARG B N 1
ATOM 4299 C CA . ARG B 1 188 ? 22.547 15.453 15.445 1 98.44 188 ARG B CA 1
ATOM 4300 C C . ARG B 1 188 ? 21.594 15.922 16.547 1 98.44 188 ARG B C 1
ATOM 4302 O O . ARG B 1 188 ? 20.375 15.938 16.344 1 98.44 188 ARG B O 1
ATOM 4309 N N . ALA B 1 189 ? 22.156 16.219 17.688 1 98.25 189 ALA B N 1
ATOM 4310 C CA . ALA B 1 189 ? 21.438 16.781 18.828 1 98.25 189 ALA B CA 1
ATOM 4311 C C . ALA B 1 189 ? 22.047 18.109 19.25 1 98.25 189 ALA B C 1
ATOM 4313 O O . ALA B 1 189 ? 23.172 18.438 18.859 1 98.25 189 ALA B O 1
ATOM 4314 N N . PRO B 1 190 ? 21.266 18.938 19.969 1 98.06 190 PRO B N 1
ATOM 4315 C CA . PRO B 1 190 ? 21.797 20.234 20.391 1 98.06 190 PRO B CA 1
ATOM 4316 C C . PRO B 1 190 ? 23.125 20.094 21.156 1 98.06 190 PRO B C 1
ATOM 4318 O O . PRO B 1 190 ? 24 20.938 21.016 1 98.06 190 PRO B O 1
ATOM 4321 N N . GLU B 1 191 ? 23.297 18.984 21.859 1 96.94 191 GLU B N 1
ATOM 4322 C CA . GLU B 1 191 ? 24.469 18.797 22.703 1 96.94 191 GLU B CA 1
ATOM 4323 C C . GLU B 1 191 ? 25.719 18.547 21.859 1 96.94 191 GLU B C 1
ATOM 4325 O O . GLU B 1 191 ? 26.844 18.609 22.375 1 96.94 191 GLU B O 1
ATOM 4330 N N . ASP B 1 192 ? 25.5 18.266 20.594 1 97.69 192 ASP B N 1
ATOM 4331 C CA . ASP B 1 192 ? 26.641 18.062 19.703 1 97.69 192 ASP B CA 1
ATOM 4332 C C . ASP B 1 192 ? 27.297 19.391 19.344 1 97.69 192 ASP B C 1
ATOM 4334 O O . ASP B 1 192 ? 28.359 19.422 18.719 1 97.69 192 ASP B O 1
ATOM 4338 N N . PHE B 1 193 ? 26.734 20.547 19.797 1 97.75 193 PHE B N 1
ATOM 4339 C CA . PHE B 1 193 ? 27.219 21.875 19.422 1 97.75 193 PHE B CA 1
ATOM 4340 C C . PHE B 1 193 ? 27.484 22.719 20.672 1 97.75 193 PHE B C 1
ATOM 4342 O O . PHE B 1 193 ? 26.953 22.438 21.75 1 97.75 193 PHE B O 1
ATOM 4349 N N . THR B 1 194 ? 28.375 23.703 20.484 1 96.25 194 THR B N 1
ATOM 4350 C CA . THR B 1 194 ? 28.609 24.781 21.438 1 96.25 194 THR B CA 1
ATOM 4351 C C . THR B 1 194 ? 28.453 26.141 20.766 1 96.25 194 THR B C 1
ATOM 4353 O O . THR B 1 194 ? 29.438 26.812 20.484 1 96.25 194 THR B O 1
ATOM 4356 N N . PRO B 1 195 ? 27.172 26.469 20.625 1 95.12 195 PRO B N 1
ATOM 4357 C CA . PRO B 1 195 ? 26.922 27.672 19.812 1 95.12 195 PRO B CA 1
ATOM 4358 C C . PRO B 1 195 ? 27.672 28.891 20.328 1 95.12 195 PRO B C 1
ATOM 4360 O O . PRO B 1 195 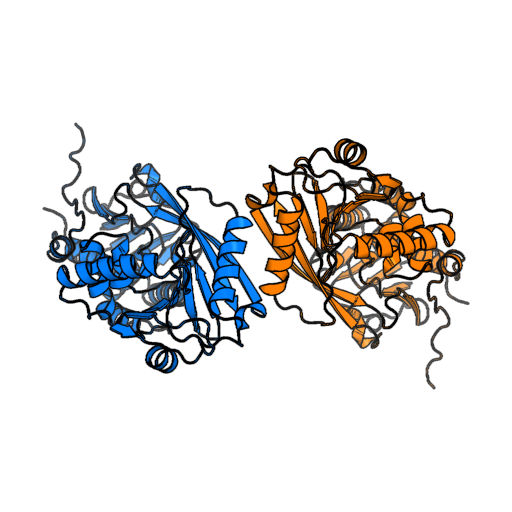? 27.719 29.141 21.531 1 95.12 195 PRO B O 1
ATOM 4363 N N . GLY B 1 196 ? 28.234 29.641 19.391 1 91.81 196 GLY B N 1
ATOM 4364 C CA . GLY B 1 196 ? 28.953 30.859 19.734 1 91.81 196 GLY B CA 1
ATOM 4365 C C . GLY B 1 196 ? 30.453 30.625 19.891 1 91.81 196 GLY B C 1
ATOM 4366 O O . GLY B 1 196 ? 31.234 31.578 19.859 1 91.81 196 GLY B O 1
ATOM 4367 N N . ALA B 1 197 ? 30.844 29.359 20.094 1 92.31 197 ALA B N 1
ATOM 4368 C CA . ALA B 1 197 ? 32.25 29.047 20.188 1 92.31 197 ALA B CA 1
ATOM 4369 C C . ALA B 1 197 ? 32.938 29.094 18.812 1 92.31 197 ALA B C 1
ATOM 4371 O O . ALA B 1 197 ? 32.25 29.141 17.797 1 92.31 197 ALA B O 1
ATOM 4372 N N . ALA B 1 198 ? 34.219 29.047 18.906 1 91 198 ALA B N 1
ATOM 4373 C CA . ALA B 1 198 ? 35 29.109 17.656 1 91 198 ALA B CA 1
ATOM 4374 C C . ALA B 1 198 ? 34.688 27.922 16.766 1 91 198 ALA B C 1
ATOM 4376 O O . ALA B 1 198 ? 34.594 26.781 17.234 1 91 198 ALA B O 1
ATOM 4377 N N . VAL B 1 199 ? 34.438 28.203 15.477 1 91.25 199 VAL B N 1
ATOM 4378 C CA . VAL B 1 199 ? 34.219 27.219 14.414 1 91.25 199 VAL B CA 1
ATOM 4379 C C . VAL B 1 199 ? 32.844 26.531 14.609 1 91.25 199 VAL B C 1
ATOM 4381 O O . VAL B 1 199 ? 32.562 25.531 13.953 1 91.25 199 VAL B O 1
ATOM 4384 N N . GLN B 1 200 ? 32.125 27.031 15.602 1 96.38 200 GLN B N 1
ATOM 4385 C CA . GLN B 1 200 ? 30.781 26.531 15.859 1 96.38 200 GLN B CA 1
ATOM 4386 C C . GLN B 1 200 ? 29.719 27.484 15.32 1 96.38 200 GLN B C 1
ATOM 4388 O O . GLN B 1 200 ? 30.016 28.656 15.07 1 96.38 200 GLN B O 1
ATOM 4393 N N . PRO B 1 201 ? 28.547 26.953 15.117 1 97.81 201 PRO B N 1
ATOM 4394 C CA . PRO B 1 201 ? 27.484 27.875 14.688 1 97.81 201 PRO B CA 1
ATOM 4395 C C . PRO B 1 201 ? 27.141 28.922 15.758 1 97.81 201 PRO B C 1
ATOM 4397 O O . PRO B 1 201 ? 27.297 28.656 16.953 1 97.81 201 PRO B O 1
ATOM 4400 N N . ASP B 1 202 ? 26.672 30.062 15.289 1 97.19 202 ASP B N 1
ATOM 4401 C CA . ASP B 1 202 ? 26.219 31.094 16.203 1 97.19 202 ASP B CA 1
ATOM 4402 C C . ASP B 1 202 ? 24.938 30.672 16.922 1 97.19 202 ASP B C 1
ATOM 4404 O O . ASP B 1 202 ? 24.719 31.031 18.078 1 97.19 202 ASP B O 1
ATOM 4408 N N . TRP B 1 203 ? 24.047 29.953 16.203 1 97.38 203 TRP B N 1
ATOM 4409 C CA . TRP B 1 203 ? 22.75 29.5 16.734 1 97.38 203 TRP B CA 1
ATOM 4410 C C . TRP B 1 203 ? 22.484 28.047 16.344 1 97.38 203 TRP B C 1
ATOM 4412 O O . TRP B 1 203 ? 22.969 27.562 15.312 1 97.38 203 TRP B O 1
ATOM 4422 N N . VAL B 1 204 ? 21.734 27.344 17.25 1 98.38 204 VAL B N 1
ATOM 4423 C CA . VAL B 1 204 ? 21.203 26.016 16.953 1 98.38 204 VAL B CA 1
ATOM 4424 C C . VAL B 1 204 ? 19.672 26.031 17.078 1 98.38 204 VAL B C 1
ATOM 4426 O O . VAL B 1 204 ? 19.141 26.453 18.094 1 98.38 204 VAL B O 1
ATOM 4429 N N . LEU B 1 205 ? 19 25.688 16.031 1 98.69 205 LEU B N 1
ATOM 4430 C CA . LEU B 1 205 ? 17.547 25.531 16.031 1 98.69 205 LEU B CA 1
ATOM 4431 C C . LEU B 1 205 ? 17.156 24.062 15.961 1 98.69 205 LEU B C 1
ATOM 4433 O O . LEU B 1 205 ? 17.484 23.375 14.992 1 98.69 205 LEU B O 1
ATOM 4437 N N . ASP B 1 206 ? 16.469 23.578 17 1 98.81 206 ASP B N 1
ATOM 4438 C CA . ASP B 1 206 ? 16.062 22.172 17.094 1 98.81 206 ASP B CA 1
ATOM 4439 C C . ASP B 1 206 ? 14.617 21.984 16.625 1 98.81 206 ASP B C 1
ATOM 4441 O O . ASP B 1 206 ? 13.68 22.359 17.328 1 98.81 206 ASP B O 1
ATOM 4445 N N . CYS B 1 207 ? 14.445 21.375 15.477 1 98.69 207 CYS B N 1
ATOM 4446 C CA . CYS B 1 207 ? 13.148 21.125 14.859 1 98.69 207 CYS B CA 1
ATOM 4447 C C . CYS B 1 207 ? 12.945 19.641 14.578 1 98.69 207 CYS B C 1
ATOM 4449 O O . CYS B 1 207 ? 12.273 19.281 13.609 1 98.69 207 CYS B O 1
ATOM 4451 N N . ARG B 1 208 ? 13.359 18.734 15.43 1 98.06 208 ARG B N 1
ATOM 4452 C CA . ARG B 1 208 ? 13.516 17.328 15.125 1 98.06 208 ARG B CA 1
ATOM 4453 C C . ARG B 1 208 ? 12.227 16.562 15.414 1 98.06 208 ARG B C 1
ATOM 4455 O O . ARG B 1 208 ? 12.203 15.328 15.367 1 98.06 208 ARG B O 1
ATOM 4462 N N . GLY B 1 209 ? 11.195 17.312 15.781 1 98.12 209 GLY B N 1
ATOM 4463 C CA . GLY B 1 209 ? 9.977 16.609 16.125 1 98.12 209 GLY B CA 1
ATOM 4464 C C . GLY B 1 209 ? 10.195 15.539 17.188 1 98.12 209 GLY B C 1
ATOM 4465 O O . GLY B 1 209 ? 10.742 15.828 18.266 1 98.12 209 GLY B O 1
ATOM 4466 N N . LEU B 1 210 ? 9.82 14.266 16.938 1 97.56 210 LEU B N 1
ATOM 4467 C CA . LEU B 1 210 ? 9.945 13.188 17.906 1 97.56 210 LEU B CA 1
ATOM 4468 C C . LEU B 1 210 ? 11.406 12.836 18.156 1 97.56 210 LEU B C 1
ATOM 4470 O O . LEU B 1 210 ? 11.734 12.203 19.156 1 97.56 210 LEU B O 1
ATOM 4474 N N . GLY B 1 211 ? 12.266 13.188 17.203 1 97.25 211 GLY B N 1
ATOM 4475 C CA . GLY B 1 211 ? 13.688 12.953 17.406 1 97.25 211 GLY B CA 1
ATOM 4476 C C . GLY B 1 211 ? 14.266 13.727 18.578 1 97.25 211 GLY B C 1
ATOM 4477 O O . GLY B 1 211 ? 15.375 13.445 19.031 1 97.25 211 GLY B O 1
ATOM 4478 N N . ALA B 1 212 ? 13.508 14.688 19.125 1 98 212 ALA B N 1
ATOM 4479 C CA . ALA B 1 212 ? 13.977 15.555 20.203 1 98 212 ALA B CA 1
ATOM 4480 C C . ALA B 1 212 ? 13.539 15.016 21.562 1 98 212 ALA B C 1
ATOM 4482 O O . ALA B 1 212 ? 13.703 15.688 22.594 1 98 212 ALA B O 1
ATOM 4483 N N . ARG B 1 213 ? 12.984 13.82 21.641 1 96.69 213 ARG B N 1
ATOM 4484 C CA . ARG B 1 213 ? 12.375 13.289 22.859 1 96.69 213 ARG B CA 1
ATOM 4485 C C . ARG B 1 213 ? 13.383 13.227 24 1 96.69 213 ARG B C 1
ATOM 4487 O O . ARG B 1 213 ? 13.016 13.375 25.172 1 96.69 213 ARG B O 1
ATOM 4494 N N . ALA B 1 214 ? 14.617 12.969 23.703 1 96.38 214 ALA B N 1
ATOM 4495 C CA . ALA B 1 214 ? 15.641 12.938 24.75 1 96.38 214 ALA B CA 1
ATOM 4496 C C . ALA B 1 214 ? 15.766 14.289 25.438 1 96.38 214 ALA B C 1
ATOM 4498 O O . ALA B 1 214 ? 16.062 14.359 26.641 1 96.38 214 ALA B O 1
ATOM 4499 N N . GLN B 1 215 ? 15.586 15.438 24.766 1 95.38 215 GLN B N 1
ATOM 4500 C CA . GLN B 1 215 ? 15.711 16.797 25.281 1 95.38 215 GLN B CA 1
ATOM 4501 C C . GLN B 1 215 ? 14.359 17.344 25.719 1 95.38 215 GLN B C 1
ATOM 4503 O O . GLN B 1 215 ? 14.297 18.328 26.469 1 95.38 215 GLN B O 1
ATOM 4508 N N . TRP B 1 216 ? 13.32 16.734 25.219 1 96.81 216 TRP B N 1
ATOM 4509 C CA . TRP B 1 216 ? 11.953 17.156 25.516 1 96.81 216 TRP B CA 1
ATOM 4510 C C . TRP B 1 216 ? 11.055 15.953 25.797 1 96.81 216 TRP B C 1
ATOM 4512 O O . TRP B 1 216 ? 10.234 15.586 24.953 1 96.81 216 TRP B O 1
ATOM 4522 N N . SER B 1 217 ? 11.094 15.445 26.906 1 97 217 SER B N 1
ATOM 4523 C CA . SER B 1 217 ? 10.57 14.133 27.266 1 97 217 SER B CA 1
ATOM 4524 C C . SER B 1 217 ? 9.047 14.109 27.172 1 97 217 SER B C 1
ATOM 4526 O O . SER B 1 217 ? 8.445 13.039 27.094 1 97 217 SER B O 1
ATOM 4528 N N . GLU B 1 218 ? 8.453 15.258 27.219 1 97.31 218 GLU B N 1
ATOM 4529 C CA . GLU B 1 218 ? 6.996 15.328 27.203 1 97.31 218 GLU B CA 1
ATOM 4530 C C . GLU B 1 218 ? 6.457 15.055 25.797 1 97.31 218 GLU B C 1
ATOM 4532 O O . GLU B 1 218 ? 5.258 14.812 25.625 1 97.31 218 GLU B O 1
ATOM 4537 N N . LEU B 1 219 ? 7.289 15.055 24.828 1 97.81 219 LEU B N 1
ATOM 4538 C CA . LEU B 1 219 ? 6.863 14.812 23.453 1 97.81 219 LEU B CA 1
ATOM 4539 C C . LEU B 1 219 ? 6.309 13.398 23.297 1 97.81 219 LEU B C 1
ATOM 4541 O O . LEU B 1 219 ? 6.906 12.438 23.781 1 97.81 219 LEU B O 1
ATOM 4545 N N . ARG B 1 220 ? 5.141 13.375 22.688 1 97.38 220 ARG B N 1
ATOM 4546 C CA . ARG B 1 220 ? 4.547 12.086 22.344 1 97.38 220 ARG B CA 1
ATOM 4547 C C . ARG B 1 220 ? 4.125 12.055 20.875 1 97.38 220 ARG B C 1
ATOM 4549 O O . ARG B 1 220 ? 3.857 13.102 20.281 1 97.38 220 ARG B O 1
ATOM 4556 N N . GLY B 1 221 ? 4.109 10.836 20.359 1 97 221 GLY B N 1
ATOM 4557 C CA . GLY B 1 221 ? 3.625 10.672 19 1 97 221 GLY B CA 1
ATOM 4558 C C . GLY B 1 221 ? 2.145 10.352 18.938 1 97 221 GLY B C 1
ATOM 4559 O O . GLY B 1 221 ? 1.643 9.531 19.703 1 97 221 GLY B O 1
ATOM 4560 N N . VAL B 1 222 ? 1.453 11.039 18.031 1 97.06 222 VAL B N 1
ATOM 4561 C CA . VAL B 1 222 ? 0.07 10.695 17.719 1 97.06 222 VAL B CA 1
ATOM 4562 C C . VAL B 1 222 ? -0.02 10.164 16.297 1 97.06 222 VAL B C 1
ATOM 4564 O O . VAL B 1 222 ? 0.218 10.898 15.328 1 97.06 222 VAL B O 1
ATOM 4567 N N . ARG B 1 223 ? -0.411 8.969 16.219 1 96.25 223 ARG B N 1
ATOM 4568 C CA . ARG B 1 223 ? -0.362 8.234 14.953 1 96.25 223 ARG B CA 1
ATOM 4569 C C . ARG B 1 223 ? -1.506 8.641 14.031 1 96.25 223 ARG B C 1
ATOM 4571 O O . ARG B 1 223 ? -2.641 8.82 14.484 1 96.25 223 ARG B O 1
ATOM 4578 N N . GLY B 1 224 ? -1.13 8.844 12.758 1 95.12 224 GLY B N 1
ATOM 4579 C CA . GLY B 1 224 ? -2.119 9.055 11.719 1 95.12 224 GLY B CA 1
ATOM 4580 C C . GLY B 1 224 ? -1.95 8.117 10.539 1 95.12 224 GLY B C 1
ATOM 4581 O O . GLY B 1 224 ? -0.826 7.781 10.164 1 95.12 224 GLY B O 1
ATOM 4582 N N . GLU B 1 225 ? -3.109 7.699 9.977 1 95.5 225 GLU B N 1
ATOM 4583 C CA . GLU B 1 225 ? -3.135 6.883 8.766 1 95.5 225 GLU B CA 1
ATOM 4584 C C . GLU B 1 225 ? -3.83 7.617 7.621 1 95.5 225 GLU B C 1
ATOM 4586 O O . GLU B 1 225 ? -4.871 8.25 7.824 1 95.5 225 GLU B O 1
ATOM 4591 N N . VAL B 1 226 ? -3.139 7.566 6.473 1 96.5 226 VAL B N 1
ATOM 4592 C CA . VAL B 1 226 ? -3.652 8.297 5.316 1 96.5 226 VAL B CA 1
ATOM 4593 C C . VAL B 1 226 ? -3.586 7.41 4.074 1 96.5 226 VAL B C 1
ATOM 4595 O O . VAL B 1 226 ? -2.729 6.527 3.979 1 96.5 226 VAL B O 1
ATOM 4598 N N . VAL B 1 227 ? -4.559 7.633 3.189 1 98.06 227 VAL B N 1
ATOM 4599 C CA . VAL B 1 227 ? -4.559 6.949 1.9 1 98.06 227 VAL B CA 1
ATOM 4600 C C . VAL B 1 227 ? -4.438 7.969 0.772 1 98.06 227 VAL B C 1
ATOM 4602 O O . VAL B 1 227 ? -5.078 9.023 0.806 1 98.06 227 VAL B O 1
ATOM 4605 N N . ARG B 1 228 ? -3.59 7.684 -0.161 1 98.44 228 ARG B N 1
ATOM 4606 C CA . ARG B 1 228 ? -3.504 8.477 -1.385 1 98.44 228 ARG B CA 1
ATOM 4607 C C . ARG B 1 228 ? -4.078 7.707 -2.572 1 98.44 228 ARG B C 1
ATOM 4609 O O . ARG B 1 228 ? -3.689 6.566 -2.826 1 98.44 228 ARG B O 1
ATOM 4616 N N . LEU B 1 229 ? -4.984 8.352 -3.25 1 98.69 229 LEU B N 1
ATOM 4617 C CA . LEU B 1 229 ? -5.695 7.73 -4.359 1 98.69 229 LEU B CA 1
ATOM 4618 C C . LEU B 1 229 ? -5.465 8.5 -5.656 1 98.69 229 LEU B C 1
ATOM 4620 O O . LEU B 1 229 ? -5.281 9.719 -5.637 1 98.69 229 LEU B O 1
ATOM 4624 N N . HIS B 1 230 ? -5.398 7.793 -6.734 1 98.75 230 HIS B N 1
ATOM 4625 C CA . HIS B 1 230 ? -5.551 8.367 -8.062 1 98.75 230 HIS B CA 1
ATOM 4626 C C . HIS B 1 230 ? -6.93 8.062 -8.641 1 98.75 230 HIS B C 1
ATOM 4628 O O . HIS B 1 230 ? -7.266 6.902 -8.883 1 98.75 230 HIS B O 1
ATOM 4634 N N . ALA B 1 231 ? -7.758 9.062 -8.844 1 98.31 231 ALA B N 1
ATOM 4635 C CA . ALA B 1 231 ? -9.148 8.875 -9.242 1 98.31 231 ALA B CA 1
ATOM 4636 C C . ALA B 1 231 ? -9.531 9.812 -10.383 1 98.31 231 ALA B C 1
ATOM 4638 O O . ALA B 1 231 ? -10.188 10.828 -10.164 1 98.31 231 ALA B O 1
ATOM 4639 N N . PRO B 1 232 ? -9.297 9.406 -11.617 1 97.31 232 PRO B N 1
ATOM 4640 C CA . PRO B 1 232 ? -9.602 10.273 -12.766 1 97.31 232 PRO B CA 1
ATOM 4641 C C . PRO B 1 232 ? -11.094 10.531 -12.93 1 97.31 232 PRO B C 1
ATOM 4643 O O . PRO B 1 232 ? -11.484 11.523 -13.547 1 97.31 232 PRO B O 1
ATOM 4646 N N . GLY B 1 233 ? -11.922 9.688 -12.391 1 96.38 233 GLY B N 1
ATOM 4647 C CA . GLY B 1 233 ? -13.367 9.836 -12.523 1 96.38 233 GLY B CA 1
ATOM 4648 C C . GLY B 1 233 ? -13.969 10.734 -11.461 1 96.38 233 GLY B C 1
ATOM 4649 O O . GLY B 1 233 ? -15.188 10.906 -11.406 1 96.38 233 GLY B O 1
ATOM 4650 N N . VAL B 1 234 ? -13.211 11.312 -10.57 1 96.75 234 VAL B N 1
ATOM 4651 C CA . VAL B 1 234 ? -13.672 12.164 -9.477 1 96.75 234 VAL B CA 1
ATOM 4652 C C . VAL B 1 234 ? -13.141 13.586 -9.672 1 96.75 234 VAL B C 1
ATOM 4654 O O . VAL B 1 234 ? -11.961 13.781 -9.945 1 96.75 234 VAL B O 1
ATOM 4657 N N . ALA B 1 235 ? -14.023 14.617 -9.492 1 95.44 235 ALA B N 1
ATOM 4658 C CA . ALA B 1 235 ? -13.633 16 -9.758 1 95.44 235 ALA B CA 1
ATOM 4659 C C . ALA B 1 235 ? -13.969 16.906 -8.57 1 95.44 235 ALA B C 1
ATOM 4661 O O . ALA B 1 235 ? -14.453 18.016 -8.75 1 95.44 235 ALA B O 1
ATOM 4662 N N . LEU B 1 236 ? -13.773 16.453 -7.379 1 95.88 236 LEU B N 1
ATOM 4663 C CA . LEU B 1 236 ? -13.914 17.328 -6.219 1 95.88 236 LEU B CA 1
ATOM 4664 C C . LEU B 1 236 ? -12.898 18.469 -6.273 1 95.88 236 LEU B C 1
ATOM 4666 O O . LEU B 1 236 ? -11.719 18.234 -6.535 1 95.88 236 LEU B O 1
ATOM 4670 N N . ARG B 1 237 ? -13.312 19.688 -5.949 1 95.12 237 ARG B N 1
ATOM 4671 C CA . ARG B 1 237 ? -12.484 20.859 -6.203 1 95.12 237 ARG B CA 1
ATOM 4672 C C . ARG B 1 237 ? -11.789 21.312 -4.93 1 95.12 237 ARG B C 1
ATOM 4674 O O . ARG B 1 237 ? -10.75 21.984 -4.988 1 95.12 237 ARG B O 1
ATOM 4681 N N . ARG B 1 238 ? -12.438 21.094 -3.818 1 97.38 238 ARG B N 1
ATOM 4682 C CA . ARG B 1 238 ? -11.945 21.672 -2.572 1 97.38 238 ARG B CA 1
ATOM 4683 C C . ARG B 1 238 ? -11.914 20.641 -1.458 1 97.38 238 ARG B C 1
ATOM 4685 O O . ARG B 1 238 ? -12.539 19.578 -1.569 1 97.38 238 ARG B O 1
ATOM 4692 N N . PRO B 1 239 ? -11.094 20.906 -0.415 1 97.62 239 PRO B N 1
ATOM 4693 C CA . PRO B 1 239 ? -11.133 19.984 0.73 1 97.62 239 PRO B CA 1
ATOM 4694 C C . PRO B 1 239 ? -12.555 19.75 1.251 1 97.62 239 PRO B C 1
ATOM 4696 O O . PRO B 1 239 ? -13.32 20.703 1.406 1 97.62 239 PRO B O 1
ATOM 4699 N N . THR B 1 240 ? -12.82 18.484 1.442 1 96.62 240 THR B N 1
ATOM 4700 C CA . THR B 1 240 ? -14.156 18.062 1.868 1 96.62 240 THR B CA 1
ATOM 4701 C C . THR B 1 240 ? -14.078 17.219 3.135 1 96.62 240 THR B C 1
ATOM 4703 O O . THR B 1 240 ? -13.305 16.266 3.203 1 96.62 240 THR B O 1
ATOM 4706 N N . ARG B 1 241 ? -14.812 17.672 4.148 1 96.06 241 ARG B N 1
ATOM 4707 C CA . ARG B 1 241 ? -14.922 16.906 5.383 1 96.06 241 ARG B CA 1
ATOM 4708 C C . ARG B 1 241 ? -16.281 16.234 5.496 1 96.06 241 ARG B C 1
ATOM 4710 O O . ARG B 1 241 ? -17.297 16.828 5.113 1 96.06 241 ARG B O 1
ATOM 4717 N N . LEU B 1 242 ? -16.297 15.039 5.957 1 94.62 242 LEU B N 1
ATOM 4718 C CA . LEU B 1 242 ? -17.531 14.305 6.215 1 94.62 242 LEU B CA 1
ATOM 4719 C C . LEU B 1 242 ? -17.781 14.172 7.715 1 94.62 242 LEU B C 1
ATOM 4721 O O . LEU B 1 242 ? -16.906 13.711 8.453 1 94.62 242 LEU B O 1
ATOM 4725 N N . VAL B 1 243 ? -18.969 14.664 8.078 1 93 243 VAL B N 1
ATOM 4726 C CA . VAL B 1 243 ? -19.375 14.477 9.461 1 93 243 VAL B CA 1
ATOM 4727 C C . VAL B 1 243 ? -19.75 13.016 9.703 1 93 243 VAL B C 1
ATOM 4729 O O . VAL B 1 243 ? -20.625 12.477 9.016 1 93 243 VAL B O 1
ATOM 4732 N N . HIS B 1 244 ? -18.984 12.344 10.484 1 83.5 244 HIS B N 1
ATOM 4733 C CA . HIS B 1 244 ? -19.234 10.945 10.836 1 83.5 244 HIS B CA 1
ATOM 4734 C C . HIS B 1 244 ? -19.219 10.75 12.352 1 83.5 244 HIS B C 1
ATOM 4736 O O . HIS B 1 244 ? -18.422 11.367 13.055 1 83.5 244 HIS B O 1
ATOM 4742 N N . PRO B 1 245 ? -20.141 9.852 12.828 1 77.62 245 PRO B N 1
ATOM 4743 C CA . PRO B 1 245 ? -20.266 9.695 14.281 1 77.62 245 PRO B CA 1
ATOM 4744 C C . PRO B 1 245 ? -19 9.156 14.922 1 77.62 245 PRO B C 1
ATOM 4746 O O . PRO B 1 245 ? -18.719 9.445 16.094 1 77.62 245 PRO B O 1
ATOM 4749 N N . ARG B 1 246 ? -18.328 8.359 14.188 1 74.44 246 ARG B N 1
ATOM 4750 C CA . ARG B 1 246 ? -17.188 7.68 14.812 1 74.44 246 ARG B CA 1
ATOM 4751 C C . ARG B 1 246 ? -15.883 8.375 14.469 1 74.44 246 ARG B C 1
ATOM 4753 O O . ARG B 1 246 ? -15 8.508 15.32 1 74.44 246 ARG B O 1
ATOM 4760 N N . TYR B 1 247 ? -15.789 8.828 13.328 1 74.44 247 TYR B N 1
ATOM 4761 C CA . TYR B 1 247 ? -14.469 9.352 12.992 1 74.44 247 TYR B CA 1
ATOM 4762 C C . TYR B 1 247 ? -14.57 10.469 11.961 1 74.44 247 TYR B C 1
ATOM 4764 O O . TYR B 1 247 ? -15.352 10.375 11.016 1 74.44 247 TYR B O 1
ATOM 4772 N N . PRO B 1 248 ? -13.781 11.547 12.336 1 79.31 248 PRO B N 1
ATOM 4773 C CA . PRO B 1 248 ? -13.711 12.594 11.32 1 79.31 248 PRO B CA 1
ATOM 4774 C C . PRO B 1 248 ? -12.883 12.188 10.102 1 79.31 248 PRO B C 1
ATOM 4776 O O . PRO B 1 248 ? -11.883 11.484 10.234 1 79.31 248 PRO B O 1
ATOM 4779 N N . ILE B 1 249 ? -13.453 12.406 8.883 1 89.75 249 ILE B N 1
ATOM 4780 C CA . ILE B 1 249 ? -12.734 12.055 7.664 1 89.75 249 ILE B CA 1
ATOM 4781 C C . ILE B 1 249 ? -12.68 13.266 6.734 1 89.75 249 ILE B C 1
ATOM 4783 O O . ILE B 1 249 ? -13.648 14.016 6.617 1 89.75 249 ILE B O 1
ATOM 4787 N N . TYR B 1 250 ? -11.555 13.422 6.133 1 95.94 250 TYR B N 1
ATOM 4788 C CA . TYR B 1 250 ? -11.438 14.445 5.102 1 95.94 250 TYR B CA 1
ATOM 4789 C C . TYR B 1 250 ? -10.977 13.836 3.781 1 95.94 250 TYR B C 1
ATOM 4791 O O . TYR B 1 250 ? -10.359 12.773 3.76 1 95.94 250 TYR B O 1
ATOM 4799 N N . ILE B 1 251 ? -11.305 14.469 2.725 1 97.25 251 ILE B N 1
ATOM 4800 C CA . ILE B 1 251 ? -10.805 14.234 1.371 1 97.25 251 ILE B CA 1
ATOM 4801 C C . ILE B 1 251 ? -10.188 15.516 0.818 1 97.25 251 ILE B C 1
ATOM 4803 O O . ILE B 1 251 ? -10.875 16.531 0.657 1 97.25 251 ILE B O 1
ATOM 4807 N N . ALA B 1 252 ? -8.906 15.469 0.541 1 98.38 252 ALA B N 1
ATOM 4808 C CA . ALA B 1 252 ? -8.195 16.641 0.025 1 98.38 252 ALA B CA 1
ATOM 4809 C C . ALA B 1 252 ? -7.734 16.406 -1.412 1 98.38 252 ALA B C 1
ATOM 4811 O O . ALA B 1 252 ? -6.797 15.641 -1.655 1 98.38 252 ALA B O 1
ATOM 4812 N N . PRO B 1 253 ? -8.375 17.094 -2.336 1 98.25 253 PRO B N 1
ATOM 4813 C CA . PRO B 1 253 ? -7.949 16.938 -3.729 1 98.25 253 PRO B CA 1
ATOM 4814 C C . PRO B 1 253 ? -6.629 17.656 -4.016 1 98.25 253 PRO B C 1
ATOM 4816 O O . PRO B 1 253 ? -6.414 18.781 -3.543 1 98.25 253 PRO B O 1
ATOM 4819 N N . LYS B 1 254 ? -5.723 17 -4.691 1 98.38 254 LYS B N 1
ATOM 4820 C CA . LYS B 1 254 ? -4.488 17.578 -5.215 1 98.38 254 LYS B CA 1
ATOM 4821 C C . LYS B 1 254 ? -4.516 17.641 -6.742 1 98.38 254 LYS B C 1
ATOM 4823 O O . LYS B 1 254 ? -5.574 17.516 -7.355 1 98.38 254 LYS B O 1
ATOM 4828 N N . GLU B 1 255 ? -3.469 17.984 -7.352 1 97.31 255 GLU B N 1
ATOM 4829 C CA . GLU B 1 255 ? -3.395 18.016 -8.812 1 97.31 255 GLU B CA 1
ATOM 4830 C C . GLU B 1 255 ? -3.449 16.609 -9.398 1 97.31 255 GLU B C 1
ATOM 4832 O O . GLU B 1 255 ? -3.15 15.633 -8.711 1 97.31 255 GLU B O 1
ATOM 4837 N N . ASP B 1 256 ? -3.908 16.547 -10.648 1 97.31 256 ASP B N 1
ATOM 4838 C CA . ASP B 1 256 ? -3.844 15.344 -11.477 1 97.31 256 ASP B CA 1
ATOM 4839 C C . ASP B 1 256 ? -4.676 14.211 -10.883 1 97.31 256 ASP B C 1
ATOM 4841 O O . ASP B 1 256 ? -4.27 13.047 -10.922 1 97.31 256 ASP B O 1
ATOM 4845 N N . HIS B 1 257 ? -5.742 14.547 -10.266 1 97.81 257 HIS B N 1
ATOM 4846 C CA . HIS B 1 257 ? -6.746 13.617 -9.773 1 97.81 257 HIS B CA 1
ATOM 4847 C C . HIS B 1 257 ? -6.191 12.766 -8.633 1 97.81 257 HIS B C 1
ATOM 4849 O O . HIS B 1 257 ? -6.539 11.586 -8.508 1 97.81 257 HIS B O 1
ATOM 4855 N N . ILE B 1 258 ? -5.234 13.359 -7.965 1 98.56 258 ILE B N 1
ATOM 4856 C CA . ILE B 1 258 ? -4.734 12.734 -6.742 1 98.56 258 ILE B CA 1
ATOM 4857 C C . ILE B 1 258 ? -5.559 13.211 -5.547 1 98.56 258 ILE B C 1
ATOM 4859 O O . ILE B 1 258 ? -5.898 14.391 -5.449 1 98.56 258 ILE B O 1
ATOM 4863 N N . PHE B 1 259 ? -5.891 12.336 -4.684 1 98.62 259 PHE B N 1
ATOM 4864 C CA . PHE B 1 259 ? -6.66 12.648 -3.488 1 98.62 259 PHE B CA 1
ATOM 4865 C C . PHE B 1 259 ? -5.988 12.078 -2.244 1 98.62 259 PHE B C 1
ATOM 4867 O O . PHE B 1 259 ? -5.5 10.945 -2.262 1 98.62 259 PHE B O 1
ATOM 4874 N N . VAL B 1 260 ? -5.879 12.852 -1.225 1 98.56 260 VAL B N 1
ATOM 4875 C CA . VAL B 1 260 ? -5.418 12.383 0.078 1 98.56 260 VAL B CA 1
ATOM 4876 C C . VAL B 1 260 ? -6.609 12.219 1.019 1 98.56 260 VAL B C 1
ATOM 4878 O O . VAL B 1 260 ? -7.352 13.172 1.267 1 98.56 260 VAL B O 1
ATOM 4881 N N . ILE B 1 261 ? -6.848 11.047 1.462 1 97.81 261 ILE B N 1
ATOM 4882 C CA . ILE B 1 261 ? -7.941 10.711 2.367 1 97.81 261 ILE B CA 1
ATOM 4883 C C . ILE B 1 261 ? -7.391 10.438 3.766 1 97.81 261 ILE B C 1
ATOM 4885 O O . ILE B 1 261 ? -6.508 9.594 3.936 1 97.81 261 ILE B O 1
ATOM 4889 N N . GLY B 1 262 ? -7.848 11.133 4.715 1 92.94 262 GLY B N 1
ATOM 4890 C CA . GLY B 1 262 ? -7.34 10.922 6.059 1 92.94 262 GLY B CA 1
ATOM 4891 C C . GLY B 1 262 ? -8.281 11.422 7.141 1 92.94 262 GLY B C 1
ATOM 4892 O O . GLY B 1 262 ? -9.406 11.828 6.852 1 92.94 262 GLY B O 1
ATOM 4893 N N . ALA B 1 263 ? -7.809 11.703 8.273 1 78.5 263 ALA B N 1
ATOM 4894 C CA . ALA B 1 263 ? -6.848 10.773 8.859 1 78.5 263 ALA B CA 1
ATOM 4895 C C . ALA B 1 263 ? -7.344 10.25 10.203 1 78.5 263 ALA B C 1
ATOM 4897 O O . ALA B 1 263 ? -8.117 10.914 10.891 1 78.5 263 ALA B O 1
ATOM 4898 N N . THR B 1 264 ? -6.887 9.109 10.516 1 82.56 264 THR B N 1
ATOM 4899 C CA . THR B 1 264 ? -7.074 8.609 11.875 1 82.56 264 THR B CA 1
ATOM 4900 C C . THR B 1 264 ? -6.234 9.406 12.859 1 82.56 264 THR B C 1
ATOM 4902 O O . THR B 1 264 ? -5.312 10.125 12.469 1 82.56 264 THR B O 1
ATOM 4905 N N . GLU B 1 265 ? -6.645 9.477 14.031 1 87.38 265 GLU B N 1
ATOM 4906 C CA . GLU B 1 265 ? -5.895 9.984 15.172 1 87.38 265 GLU B CA 1
ATOM 4907 C C . GLU B 1 265 ? -5.836 8.961 16.297 1 87.38 265 GLU B C 1
ATOM 4909 O O . GLU B 1 265 ? -6.797 8.805 17.047 1 87.38 265 GLU B O 1
ATOM 4914 N N . ILE B 1 266 ? -4.691 8.328 16.344 1 88.12 266 ILE B N 1
ATOM 4915 C CA . ILE B 1 266 ? -4.535 7.223 17.281 1 88.12 266 ILE B CA 1
ATOM 4916 C C . ILE B 1 266 ? -3.434 7.547 18.281 1 88.12 266 ILE B C 1
ATOM 4918 O O . ILE B 1 266 ? -2.291 7.805 17.906 1 88.12 266 ILE B O 1
ATOM 4922 N N . GLU B 1 267 ? -3.76 7.531 19.562 1 91 267 GLU B N 1
ATOM 4923 C CA . GLU B 1 267 ? -2.797 7.809 20.625 1 91 267 GLU B CA 1
ATOM 4924 C C . GLU B 1 267 ? -1.782 6.676 20.766 1 91 267 GLU B C 1
ATOM 4926 O O . GLU B 1 267 ? -1.876 5.855 21.672 1 91 267 GLU B O 1
ATOM 4931 N N . SER B 1 268 ? -0.89 6.609 19.859 1 89 268 SER B N 1
ATOM 4932 C CA . SER B 1 268 ? 0.161 5.598 19.797 1 89 268 SER B CA 1
ATOM 4933 C C . SER B 1 268 ? 1.356 6.094 19 1 89 268 SER B C 1
ATOM 4935 O O . SER B 1 268 ? 1.194 6.855 18.031 1 89 268 SER B O 1
ATOM 4937 N N . ASP B 1 269 ? 2.508 5.648 19.438 1 89.94 269 ASP B N 1
ATOM 4938 C CA . ASP B 1 269 ? 3.705 5.984 18.688 1 89.94 269 ASP B CA 1
ATOM 4939 C C . ASP B 1 269 ? 4.117 4.828 17.766 1 89.94 269 ASP B C 1
ATOM 4941 O O . ASP B 1 269 ? 5.254 4.777 17.297 1 89.94 269 ASP B O 1
ATOM 4945 N N . ASP B 1 270 ? 3.176 3.982 17.594 1 92.12 270 ASP B N 1
ATOM 4946 C CA . ASP B 1 270 ? 3.381 2.816 16.734 1 92.12 270 ASP B CA 1
ATOM 4947 C C . ASP B 1 270 ? 3.529 3.229 15.273 1 92.12 270 ASP B C 1
ATOM 4949 O O . ASP B 1 270 ? 2.678 3.938 14.734 1 92.12 270 ASP B O 1
ATOM 4953 N N . LEU B 1 271 ? 4.629 2.789 14.648 1 93.88 271 LEU B N 1
ATOM 4954 C CA . LEU B 1 271 ? 4.906 3.168 13.273 1 93.88 271 LEU B CA 1
ATOM 4955 C C . LEU B 1 271 ? 4.617 2.01 12.32 1 93.88 271 LEU B C 1
ATOM 4957 O O . LEU B 1 271 ? 5.035 2.035 11.164 1 93.88 271 LEU B O 1
ATOM 4961 N N . SER B 1 272 ? 3.92 0.986 12.844 1 95.88 272 SER B N 1
ATOM 4962 C CA . SER B 1 272 ? 3.561 -0.142 11.992 1 95.88 272 SER B CA 1
ATOM 4963 C C . SER B 1 272 ? 2.619 0.288 10.875 1 95.88 272 SER B C 1
ATOM 4965 O O . SER B 1 272 ? 2.078 1.396 10.898 1 95.88 272 SER B O 1
ATOM 4967 N N . PRO B 1 273 ? 2.408 -0.597 9.828 1 97.31 273 PRO B N 1
ATOM 4968 C CA . PRO B 1 273 ? 1.499 -0.26 8.734 1 97.31 273 PRO B CA 1
ATOM 4969 C C . PRO B 1 273 ? 0.065 -0.031 9.203 1 97.31 273 PRO B C 1
ATOM 4971 O O . PRO B 1 273 ? -0.27 -0.346 10.352 1 97.31 273 PRO B O 1
ATOM 4974 N N . ALA B 1 274 ? -0.702 0.525 8.336 1 97.5 274 ALA B N 1
ATOM 4975 C CA . ALA B 1 274 ? -2.094 0.837 8.648 1 97.5 274 ALA B CA 1
ATOM 4976 C C . ALA B 1 274 ? -2.895 -0.434 8.914 1 97.5 274 ALA B C 1
ATOM 4978 O O . ALA B 1 274 ? -2.561 -1.504 8.398 1 97.5 274 ALA B O 1
ATOM 4979 N N . SER B 1 275 ? -3.916 -0.317 9.688 1 97.31 275 SER B N 1
ATOM 4980 C CA . SER B 1 275 ? -4.766 -1.456 10.023 1 97.31 275 SER B CA 1
ATOM 4981 C C . SER B 1 275 ? -5.852 -1.661 8.969 1 97.31 275 SER B C 1
ATOM 4983 O O . SER B 1 275 ? -6.207 -0.728 8.25 1 97.31 275 SER B O 1
ATOM 4985 N N . VAL B 1 276 ? -6.34 -2.861 8.938 1 97.94 276 VAL B N 1
ATOM 4986 C CA . VAL B 1 276 ? -7.465 -3.184 8.07 1 97.94 276 VAL B CA 1
ATOM 4987 C C . VAL B 1 276 ? -8.664 -2.314 8.43 1 97.94 276 VAL B C 1
ATOM 4989 O O . VAL B 1 276 ? -9.312 -1.732 7.555 1 97.94 276 VAL B O 1
ATOM 4992 N N . ARG B 1 277 ? -8.938 -2.178 9.672 1 95.62 277 ARG B N 1
ATOM 4993 C CA . ARG B 1 277 ? -10.086 -1.409 10.148 1 95.62 277 ARG B CA 1
ATOM 4994 C C . ARG B 1 277 ? -10.008 0.036 9.664 1 95.62 277 ARG B C 1
ATOM 4996 O O . ARG B 1 277 ? -10.961 0.545 9.07 1 95.62 277 ARG B O 1
ATOM 5003 N N . SER B 1 278 ? -8.906 0.661 9.922 1 94.94 278 SER B N 1
ATOM 5004 C CA . SER B 1 278 ? -8.734 2.059 9.531 1 94.94 278 SER B CA 1
ATOM 5005 C C . SER B 1 278 ? -8.844 2.229 8.023 1 94.94 278 SER B C 1
ATOM 5007 O O . SER B 1 278 ? -9.438 3.193 7.539 1 94.94 278 SER B O 1
ATOM 5009 N N . THR B 1 279 ? -8.281 1.293 7.332 1 97.25 279 THR B N 1
ATOM 5010 C CA . THR B 1 279 ? -8.297 1.369 5.875 1 97.25 279 THR B CA 1
ATOM 5011 C C . THR B 1 279 ? -9.719 1.227 5.344 1 97.25 279 THR B C 1
ATOM 5013 O O . THR B 1 279 ? -10.133 1.98 4.461 1 97.25 279 THR B O 1
ATOM 5016 N N . LEU B 1 280 ? -10.461 0.286 5.883 1 96.31 280 LEU B N 1
ATOM 5017 C CA . LEU B 1 280 ? -11.859 0.119 5.5 1 96.31 280 LEU B CA 1
ATOM 5018 C C . LEU B 1 280 ? -12.656 1.393 5.77 1 96.31 280 LEU B C 1
ATOM 5020 O O . LEU B 1 280 ? -13.461 1.815 4.941 1 96.31 280 LEU B O 1
ATOM 5024 N N . GLU B 1 281 ? -12.383 1.969 6.871 1 94.12 281 GLU B N 1
ATOM 5025 C CA . GLU B 1 281 ? -13.094 3.191 7.238 1 94.12 281 GLU B CA 1
ATOM 5026 C C . GLU B 1 281 ? -12.773 4.328 6.27 1 94.12 281 GLU B C 1
ATOM 5028 O O . GLU B 1 281 ? -13.68 5 5.773 1 94.12 281 GLU B O 1
ATOM 5033 N N . LEU B 1 282 ? -11.539 4.504 5.961 1 96.19 282 LEU B N 1
ATOM 5034 C CA . LEU B 1 282 ? -11.102 5.59 5.086 1 96.19 282 LEU B CA 1
ATOM 5035 C C . LEU B 1 282 ? -11.633 5.398 3.672 1 96.19 282 LEU B C 1
ATOM 5037 O O . LEU B 1 282 ? -12.195 6.324 3.082 1 96.19 282 LEU B O 1
ATOM 5041 N N . LEU B 1 283 ? -11.516 4.227 3.164 1 97 283 LEU B N 1
ATOM 5042 C CA . LEU B 1 283 ? -11.93 3.971 1.79 1 97 283 LEU B CA 1
ATOM 5043 C C . LEU B 1 283 ? -13.453 4.012 1.662 1 97 283 LEU B C 1
ATOM 5045 O O . LEU B 1 283 ? -13.984 4.52 0.67 1 97 283 LEU B O 1
ATOM 5049 N N . SER B 1 284 ? -14.141 3.518 2.637 1 93.81 284 SER B N 1
ATOM 5050 C CA . SER B 1 284 ? -15.602 3.557 2.607 1 93.81 284 SER B CA 1
ATOM 5051 C C . SER B 1 284 ? -16.109 4.992 2.668 1 93.81 284 SER B C 1
ATOM 5053 O O . SER B 1 284 ? -17.109 5.324 2.021 1 93.81 284 SER B O 1
ATOM 5055 N N . ALA B 1 285 ? -15.453 5.75 3.426 1 91.31 285 ALA B N 1
ATOM 5056 C CA . ALA B 1 285 ? -15.844 7.152 3.525 1 91.31 285 ALA B CA 1
ATOM 5057 C C . ALA B 1 285 ? -15.664 7.867 2.188 1 91.31 285 ALA B C 1
ATOM 5059 O O . ALA B 1 285 ? -16.531 8.625 1.761 1 91.31 285 ALA B O 1
ATOM 5060 N N . ALA B 1 286 ? -14.523 7.598 1.561 1 94.12 286 ALA B N 1
ATOM 5061 C CA . ALA B 1 286 ? -14.305 8.18 0.242 1 94.12 286 ALA B CA 1
ATOM 5062 C C . ALA B 1 286 ? -15.406 7.781 -0.732 1 94.12 286 ALA B C 1
ATOM 5064 O O . ALA B 1 286 ? -15.961 8.625 -1.437 1 94.12 286 ALA B O 1
ATOM 5065 N N . TYR B 1 287 ? -15.742 6.543 -0.68 1 93.12 287 TYR B N 1
ATOM 5066 C CA . TYR B 1 287 ? -16.781 6.016 -1.552 1 93.12 287 TYR B CA 1
ATOM 5067 C C . TYR B 1 287 ? -18.141 6.66 -1.242 1 93.12 287 TYR B C 1
ATOM 5069 O O . TYR B 1 287 ? -18.922 6.945 -2.152 1 93.12 287 TYR B O 1
ATOM 5077 N N . ALA B 1 288 ? -18.391 6.867 0.014 1 90.5 288 ALA B N 1
ATOM 5078 C CA . ALA B 1 288 ? -19.656 7.453 0.453 1 90.5 288 ALA B CA 1
ATOM 5079 C C . ALA B 1 288 ? -19.797 8.891 -0.035 1 90.5 288 ALA B C 1
ATOM 5081 O O . ALA B 1 288 ? -20.906 9.367 -0.296 1 90.5 288 ALA B O 1
ATOM 5082 N N . VAL B 1 289 ? -18.719 9.562 -0.171 1 93.19 289 VAL B N 1
ATOM 5083 C CA . VAL B 1 289 ? -18.734 10.961 -0.608 1 93.19 289 VAL B CA 1
ATOM 5084 C C . VAL B 1 289 ? -18.938 11.023 -2.121 1 93.19 289 VAL B C 1
ATOM 5086 O O . VAL B 1 289 ? -19.719 11.828 -2.621 1 93.19 289 VAL B O 1
ATOM 5089 N N . HIS B 1 290 ? -18.312 10.18 -2.852 1 94.81 290 HIS B N 1
ATOM 5090 C CA . HIS B 1 290 ? -18.406 10.141 -4.309 1 94.81 290 HIS B CA 1
ATOM 5091 C C . HIS B 1 290 ? -18.188 8.719 -4.828 1 94.81 290 HIS B C 1
ATOM 5093 O O . HIS B 1 290 ? -17.109 8.156 -4.676 1 94.81 290 HIS B O 1
ATOM 5099 N N . PRO B 1 291 ? -19.141 8.109 -5.555 1 94.31 291 PRO B N 1
ATOM 5100 C CA . PRO B 1 291 ? -19.047 6.711 -5.977 1 94.31 291 PRO B CA 1
ATOM 5101 C C . PRO B 1 291 ? -17.922 6.473 -6.977 1 94.31 291 PRO B C 1
ATOM 5103 O O . PRO B 1 291 ? -17.438 5.344 -7.098 1 94.31 291 PRO B O 1
ATOM 5106 N N . GLY B 1 292 ? -17.469 7.52 -7.648 1 95.88 292 GLY B N 1
ATOM 5107 C CA . GLY B 1 292 ? -16.344 7.406 -8.57 1 95.88 292 GLY B CA 1
ATOM 5108 C C . GLY B 1 292 ? -15.07 6.93 -7.91 1 95.88 292 GLY B C 1
ATOM 5109 O O . GLY B 1 292 ? -14.156 6.449 -8.586 1 95.88 292 GLY B O 1
ATOM 5110 N N . PHE B 1 293 ? -14.961 7.004 -6.629 1 97.31 293 PHE B N 1
ATOM 5111 C CA . PHE B 1 293 ? -13.773 6.555 -5.914 1 97.31 293 PHE B CA 1
ATOM 5112 C C . PHE B 1 293 ? -13.656 5.039 -5.961 1 97.31 293 PHE B C 1
ATOM 5114 O O . PHE B 1 293 ? -12.586 4.484 -5.68 1 97.31 293 PHE B O 1
ATOM 5121 N N . ALA B 1 294 ? -14.727 4.367 -6.254 1 96.69 294 ALA B N 1
ATOM 5122 C CA . ALA B 1 294 ? -14.68 2.912 -6.352 1 96.69 294 ALA B CA 1
ATOM 5123 C C . ALA B 1 294 ? -13.625 2.467 -7.359 1 96.69 294 ALA B C 1
ATOM 5125 O O . AL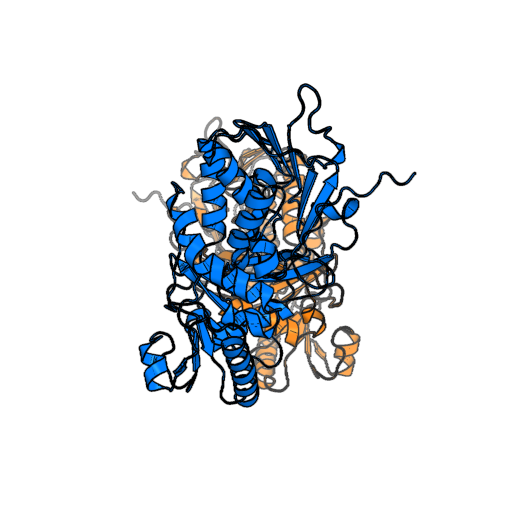A B 1 294 ? -12.938 1.464 -7.145 1 96.69 294 ALA B O 1
ATOM 5126 N N . GLU B 1 295 ? -13.438 3.205 -8.367 1 96.88 295 GLU B N 1
ATOM 5127 C CA . GLU B 1 295 ? -12.523 2.842 -9.445 1 96.88 295 GLU B CA 1
ATOM 5128 C C . GLU B 1 295 ? -11.148 3.471 -9.234 1 96.88 295 GLU B C 1
ATOM 5130 O O . GLU B 1 295 ? -10.234 3.26 -10.039 1 96.88 295 GLU B O 1
ATOM 5135 N N . ALA B 1 296 ? -11.031 4.219 -8.188 1 98.5 296 ALA B N 1
ATOM 5136 C CA . ALA B 1 296 ? -9.742 4.848 -7.902 1 98.5 296 ALA B CA 1
ATOM 5137 C C . ALA B 1 296 ? -8.664 3.801 -7.637 1 98.5 296 ALA B C 1
ATOM 5139 O O . ALA B 1 296 ? -8.961 2.693 -7.184 1 98.5 296 ALA B O 1
ATOM 5140 N N . ARG B 1 297 ? -7.43 4.168 -7.988 1 98.62 297 ARG B N 1
ATOM 5141 C CA . ARG B 1 297 ? -6.266 3.34 -7.691 1 98.62 297 ARG B CA 1
ATOM 5142 C C . ARG B 1 297 ? -5.594 3.789 -6.398 1 98.62 297 ARG B C 1
ATOM 5144 O O . ARG B 1 297 ? -5.418 4.988 -6.168 1 98.62 297 ARG B O 1
ATOM 5151 N N . ILE B 1 298 ? -5.262 2.811 -5.57 1 98.69 298 ILE B N 1
ATOM 5152 C CA . ILE B 1 298 ? -4.609 3.104 -4.297 1 98.69 298 ILE B CA 1
ATOM 5153 C C . ILE B 1 298 ? -3.107 3.283 -4.516 1 98.69 298 ILE B C 1
ATOM 5155 O O . ILE B 1 298 ? -2.387 2.311 -4.746 1 98.69 298 ILE B O 1
ATOM 5159 N N . LEU B 1 299 ? -2.658 4.465 -4.398 1 98.25 299 LEU B N 1
ATOM 5160 C CA . LEU B 1 299 ? -1.245 4.754 -4.613 1 98.25 299 LEU B CA 1
ATOM 5161 C C . LEU B 1 299 ? -0.428 4.434 -3.369 1 98.25 299 LEU B C 1
ATOM 5163 O O . LEU B 1 299 ? 0.7 3.945 -3.469 1 98.25 299 LEU B O 1
ATOM 5167 N N . GLU B 1 300 ? -1.059 4.742 -2.238 1 97.56 300 GLU B N 1
ATOM 5168 C CA . GLU B 1 300 ? -0.322 4.598 -0.986 1 97.56 300 GLU B CA 1
ATOM 5169 C C . GLU B 1 300 ? -1.271 4.531 0.208 1 97.56 300 GLU B C 1
ATOM 5171 O O . GLU B 1 300 ? -2.285 5.23 0.24 1 97.56 300 GLU B O 1
ATOM 5176 N N . ILE B 1 301 ? -0.968 3.705 1.124 1 97.62 301 ILE B N 1
ATOM 5177 C CA . ILE B 1 301 ? -1.481 3.732 2.488 1 97.62 301 ILE B CA 1
ATOM 5178 C C . ILE B 1 301 ? -0.333 3.965 3.469 1 97.62 301 ILE B C 1
ATOM 5180 O O . ILE B 1 301 ? 0.566 3.131 3.59 1 97.62 301 ILE B O 1
ATOM 5184 N N . ALA B 1 302 ? -0.372 5.066 4.141 1 96.69 302 ALA B N 1
ATOM 5185 C CA . ALA B 1 302 ? 0.812 5.449 4.906 1 96.69 302 ALA B CA 1
ATOM 5186 C C . ALA B 1 302 ? 0.445 5.816 6.34 1 96.69 302 ALA B C 1
ATOM 5188 O O . ALA B 1 302 ? -0.707 6.148 6.629 1 96.69 302 ALA B O 1
ATOM 5189 N N . THR B 1 303 ? 1.431 5.645 7.176 1 96.81 303 THR B N 1
ATOM 5190 C CA . THR B 1 303 ? 1.3 5.969 8.594 1 96.81 303 THR B CA 1
ATOM 5191 C C . THR B 1 303 ? 2.482 6.812 9.062 1 96.81 303 THR B C 1
ATOM 5193 O O . THR B 1 303 ? 3.596 6.668 8.547 1 96.81 303 THR B O 1
ATOM 5196 N N . GLN B 1 304 ? 2.209 7.703 9.914 1 97 304 GLN B N 1
ATOM 5197 C CA . GLN B 1 304 ? 3.27 8.43 10.609 1 97 304 GLN B CA 1
ATOM 5198 C C . GLN B 1 304 ? 2.771 8.992 11.93 1 97 304 GLN B C 1
ATOM 5200 O O . GLN B 1 304 ? 1.563 9.109 12.148 1 97 304 GLN B O 1
ATOM 5205 N N . CYS B 1 305 ? 3.693 9.336 12.766 1 97.5 305 CYS B N 1
ATOM 5206 C CA . CYS B 1 305 ? 3.361 9.898 14.07 1 97.5 305 CYS B CA 1
ATOM 5207 C C . CYS B 1 305 ? 3.6 11.406 14.094 1 97.5 305 CYS B C 1
ATOM 5209 O O . CYS B 1 305 ? 4.66 11.875 13.672 1 97.5 305 CYS B O 1
ATOM 5211 N N . ARG B 1 306 ? 2.656 12.125 14.578 1 97.88 306 ARG B N 1
ATOM 5212 C CA . ARG B 1 306 ? 2.742 13.578 14.727 1 97.88 306 ARG B CA 1
ATOM 5213 C C . ARG B 1 306 ? 3.357 13.953 16.062 1 97.88 306 ARG B C 1
ATOM 5215 O O . ARG B 1 306 ? 2.881 13.523 17.125 1 97.88 306 ARG B O 1
ATOM 5222 N N . PRO B 1 307 ? 4.449 14.727 16.031 1 98.19 307 PRO B N 1
ATOM 5223 C CA . PRO B 1 307 ? 5 15.195 17.312 1 98.19 307 PRO B CA 1
ATOM 5224 C C . PRO B 1 307 ? 4.039 16.109 18.062 1 98.19 307 PRO B C 1
ATOM 5226 O O . PRO B 1 307 ? 3.619 17.141 17.531 1 98.19 307 PRO B O 1
ATOM 5229 N N . THR B 1 308 ? 3.701 15.711 19.266 1 98.12 308 THR B N 1
ATOM 5230 C CA . THR B 1 308 ? 2.646 16.375 20.016 1 98.12 308 THR B CA 1
ATOM 5231 C C . THR B 1 308 ? 3.064 16.594 21.469 1 98.12 308 THR B C 1
ATOM 5233 O O . THR B 1 308 ? 3.711 15.727 22.062 1 98.12 308 THR B O 1
ATOM 5236 N N . LEU B 1 309 ? 2.771 17.734 22.016 1 97.88 309 LEU B N 1
ATOM 5237 C CA . LEU B 1 309 ? 2.969 18.016 23.422 1 97.88 309 LEU B CA 1
ATOM 5238 C C . LEU B 1 309 ? 1.706 17.703 24.219 1 97.88 309 LEU B C 1
ATOM 5240 O O . LEU B 1 309 ? 0.643 17.469 23.641 1 97.88 309 LEU B O 1
ATOM 5244 N N . PRO B 1 310 ? 1.756 17.641 25.516 1 96.94 310 PRO B N 1
ATOM 5245 C CA . PRO B 1 310 ? 0.625 17.172 26.328 1 96.94 310 PRO B CA 1
ATOM 5246 C C . PRO B 1 310 ? -0.635 18.016 26.109 1 96.94 310 PRO B C 1
ATOM 5248 O O . PRO B 1 310 ? -1.747 17.484 26.156 1 96.94 310 PRO B O 1
ATOM 5251 N N . ASP B 1 311 ? -0.503 19.25 25.844 1 96.69 311 ASP B N 1
ATOM 5252 C CA . ASP B 1 311 ? -1.666 20.125 25.672 1 96.69 311 ASP B CA 1
ATOM 5253 C C . ASP B 1 311 ? -2.057 20.219 24.188 1 96.69 311 ASP B C 1
ATOM 5255 O O . ASP B 1 311 ? -2.965 20.969 23.828 1 96.69 311 ASP B O 1
ATOM 5259 N N . ASN B 1 312 ? -1.376 19.547 23.297 1 97.19 312 ASN B N 1
ATOM 5260 C CA . ASN B 1 312 ? -1.611 19.469 21.859 1 97.19 312 ASN B CA 1
ATOM 5261 C C . ASN B 1 312 ? -1.335 20.812 21.188 1 97.19 312 ASN B C 1
ATOM 5263 O O . ASN B 1 312 ? -1.876 21.094 20.125 1 97.19 312 ASN B O 1
ATOM 5267 N N . LEU B 1 313 ? -0.542 21.688 21.859 1 98.12 313 LEU B N 1
ATOM 5268 C CA . LEU B 1 313 ? -0.184 23 21.312 1 98.12 313 LEU B CA 1
ATOM 5269 C C . LEU B 1 313 ? 1.304 23.062 20.984 1 98.12 313 LEU B C 1
ATOM 5271 O O . LEU B 1 313 ? 2.115 22.391 21.625 1 98.12 313 LEU B O 1
ATOM 5275 N N . PRO B 1 314 ? 1.635 23.812 19.922 1 98.38 314 PRO B N 1
ATOM 5276 C CA . PRO B 1 314 ? 3.057 24.016 19.641 1 98.38 314 PRO B CA 1
ATOM 5277 C C . PRO B 1 314 ? 3.754 24.875 20.688 1 98.38 3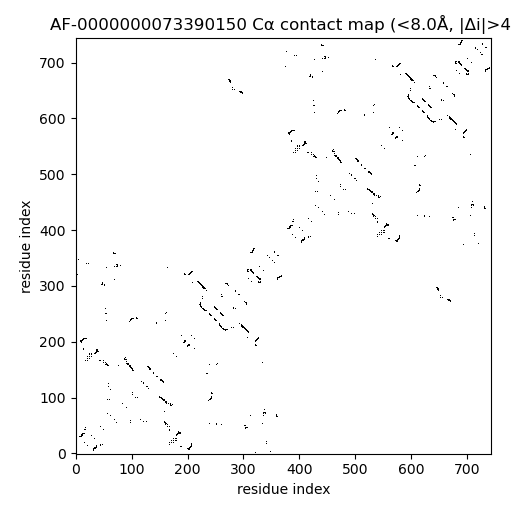14 PRO B C 1
ATOM 5279 O O . PRO B 1 314 ? 3.09 25.594 21.453 1 98.38 314 PRO B O 1
ATOM 5282 N N . ALA B 1 315 ? 5.062 24.75 20.703 1 98.44 315 ALA B N 1
ATOM 5283 C CA . ALA B 1 315 ? 5.828 25.547 21.656 1 98.44 315 ALA B CA 1
ATOM 5284 C C . ALA B 1 315 ? 7.207 25.891 21.094 1 98.44 315 ALA B C 1
ATOM 5286 O O . ALA B 1 315 ? 7.738 25.172 20.266 1 98.44 315 ALA B O 1
ATOM 5287 N N . VAL B 1 316 ? 7.711 27 21.516 1 98.06 316 VAL B N 1
ATOM 5288 C CA . VAL B 1 316 ? 9.078 27.438 21.266 1 98.06 316 VAL B CA 1
ATOM 5289 C C . VAL B 1 316 ? 9.797 27.656 22.594 1 98.06 316 VAL B C 1
ATOM 5291 O O . VAL B 1 316 ? 9.297 28.375 23.469 1 98.06 316 VAL B O 1
ATOM 5294 N N . ARG B 1 317 ? 10.914 27.062 22.75 1 96.12 317 ARG B N 1
ATOM 5295 C CA . ARG B 1 317 ? 11.617 27.281 24.016 1 96.12 317 ARG B CA 1
ATOM 5296 C C . ARG B 1 317 ? 13.117 27.406 23.781 1 96.12 317 ARG B C 1
ATOM 5298 O O . ARG B 1 317 ? 13.664 26.812 22.844 1 96.12 317 ARG B O 1
ATOM 5305 N N . ARG B 1 318 ? 13.727 28.203 24.562 1 94.94 318 ARG B N 1
ATOM 5306 C CA . ARG B 1 318 ? 15.18 28.344 24.609 1 94.94 318 ARG B CA 1
ATOM 5307 C C . ARG B 1 318 ? 15.781 27.469 25.703 1 94.94 318 ARG B C 1
ATOM 5309 O O . ARG B 1 318 ? 15.523 27.672 26.891 1 94.94 318 ARG B O 1
ATOM 5316 N N . THR B 1 319 ? 16.578 26.516 25.312 1 93.19 319 THR B N 1
ATOM 5317 C CA . THR B 1 319 ? 17.078 25.531 26.266 1 93.19 319 THR B CA 1
ATOM 5318 C C . THR B 1 319 ? 18.5 25.891 26.719 1 93.19 319 THR B C 1
ATOM 5320 O O . THR B 1 319 ? 18.984 25.391 27.734 1 93.19 319 THR B O 1
ATOM 5323 N N . ALA B 1 320 ? 19.219 26.625 26.016 1 91.94 320 ALA B N 1
ATOM 5324 C CA . ALA B 1 320 ? 20.547 27.188 26.297 1 91.94 320 ALA B CA 1
ATOM 5325 C C . ALA B 1 320 ? 20.734 28.516 25.562 1 91.94 320 ALA B C 1
ATOM 5327 O O . ALA B 1 320 ? 19.938 28.875 24.688 1 91.94 320 ALA B O 1
ATOM 5328 N N . PRO B 1 321 ? 21.906 29.156 26.078 1 88.75 321 PRO B N 1
ATOM 5329 C CA . PRO B 1 321 ? 22.156 30.375 25.297 1 88.75 321 PRO B CA 1
ATOM 5330 C C . PRO B 1 321 ? 22.266 30.094 23.797 1 88.75 321 PRO B C 1
ATOM 5332 O O . PRO B 1 321 ? 22.969 29.156 23.391 1 88.75 321 PRO B O 1
ATOM 5335 N N . ARG B 1 322 ? 21.5 30.578 22.906 1 94.56 322 ARG B N 1
ATOM 5336 C CA . ARG B 1 322 ? 21.531 30.562 21.438 1 94.56 322 ARG B CA 1
ATOM 5337 C C . ARG B 1 322 ? 21 29.234 20.891 1 94.56 322 ARG B C 1
ATOM 5339 O O . ARG B 1 322 ? 21.391 28.812 19.797 1 94.56 322 ARG B O 1
ATOM 5346 N N . VAL B 1 323 ? 20.25 28.453 21.75 1 96 323 VAL B N 1
ATOM 5347 C CA . VAL B 1 323 ? 19.594 27.234 21.297 1 96 323 VAL B CA 1
ATOM 5348 C C . VAL B 1 323 ? 18.078 27.375 21.422 1 96 323 VAL B C 1
ATOM 5350 O O . VAL B 1 323 ? 17.547 27.562 22.531 1 96 323 VAL B O 1
ATOM 5353 N N . LEU B 1 324 ? 17.406 27.328 20.312 1 96.94 324 LEU B N 1
ATOM 5354 C CA . LEU B 1 324 ? 15.953 27.359 20.297 1 96.94 324 LEU B CA 1
ATOM 5355 C C . LEU B 1 324 ? 15.375 26.031 19.844 1 96.94 324 LEU B C 1
ATOM 5357 O O . LEU B 1 324 ? 15.898 25.406 18.922 1 96.94 324 LEU B O 1
ATOM 5361 N N . GLN B 1 325 ? 14.336 25.562 20.531 1 98.12 325 GLN B N 1
ATOM 5362 C CA . GLN B 1 325 ? 13.586 24.375 20.141 1 98.12 325 GLN B CA 1
ATOM 5363 C C . GLN B 1 325 ? 12.172 24.734 19.703 1 98.12 325 GLN B C 1
ATOM 5365 O O . GLN B 1 325 ? 11.484 25.516 20.375 1 98.12 325 GLN B O 1
ATOM 5370 N N . VAL B 1 326 ? 11.797 24.297 18.562 1 98.62 326 VAL B N 1
ATOM 5371 C CA . VAL B 1 326 ? 10.453 24.469 18.016 1 98.62 326 VAL B CA 1
ATOM 5372 C C . VAL B 1 326 ? 9.805 23.109 17.797 1 98.62 326 VAL B C 1
ATOM 5374 O O . VAL B 1 326 ? 10.312 22.281 17.016 1 98.62 326 VAL B O 1
ATOM 5377 N N . ASN B 1 327 ? 8.695 22.781 18.438 1 98.56 327 ASN B N 1
ATOM 5378 C CA . ASN B 1 327 ? 8.117 21.438 18.359 1 98.56 327 ASN B CA 1
ATOM 5379 C C . ASN B 1 327 ? 6.629 21.453 18.703 1 98.56 327 ASN B C 1
ATOM 5381 O O . ASN B 1 327 ? 6.047 22.516 18.906 1 98.56 327 ASN B O 1
ATOM 5385 N N . GLY B 1 328 ? 5.996 20.312 18.547 1 98.44 328 GLY B N 1
ATOM 5386 C CA . GLY B 1 328 ? 4.629 20.125 19 1 98.44 328 GLY B CA 1
ATOM 5387 C C . GLY B 1 328 ? 3.598 20.641 18 1 98.44 328 GLY B C 1
ATOM 5388 O O . GLY B 1 328 ? 2.502 21.047 18.391 1 98.44 328 GLY B O 1
ATOM 5389 N N . LEU B 1 329 ? 3.877 20.609 16.781 1 98.31 329 LEU B N 1
ATOM 5390 C CA . LEU B 1 329 ? 2.965 21.156 15.789 1 98.31 329 LEU B CA 1
ATOM 5391 C C . LEU B 1 329 ? 1.737 20.266 15.625 1 98.31 329 LEU B C 1
ATOM 5393 O O . LEU B 1 329 ? 0.733 20.688 15.047 1 98.31 329 LEU B O 1
ATOM 5397 N N . TYR B 1 330 ? 1.786 19 16.125 1 97.31 330 TYR B N 1
ATOM 5398 C CA . TYR B 1 330 ? 0.632 18.109 16.188 1 97.31 330 TYR B CA 1
ATOM 5399 C C . TYR B 1 330 ? -0.005 17.969 14.812 1 97.31 330 TYR B C 1
ATOM 5401 O O . TYR B 1 330 ? 0.694 17.766 13.812 1 97.31 330 TYR B O 1
ATOM 5409 N N . ARG B 1 331 ? -1.265 17.938 14.672 1 96.38 331 ARG B N 1
ATOM 5410 C CA . ARG B 1 331 ? -1.977 17.703 13.422 1 96.38 331 ARG B CA 1
ATOM 5411 C C . ARG B 1 331 ? -2.109 19 12.617 1 96.38 331 ARG B C 1
ATOM 5413 O O . ARG B 1 331 ? -2.682 19 11.523 1 96.38 331 ARG B O 1
ATOM 5420 N N . HIS B 1 332 ? -1.494 20.109 13.062 1 97.62 332 HIS B N 1
ATOM 5421 C CA . HIS B 1 332 ? -1.738 21.422 12.492 1 97.62 332 HIS B CA 1
ATOM 5422 C C . HIS B 1 332 ? -0.509 21.938 11.75 1 97.62 332 HIS B C 1
ATOM 5424 O O . HIS B 1 332 ? -0.445 23.109 11.383 1 97.62 332 HIS B O 1
ATOM 5430 N N . GLY B 1 333 ? 0.441 21.156 11.438 1 98.12 333 GLY B N 1
ATOM 5431 C CA . GLY B 1 333 ? 1.744 21.578 10.945 1 98.12 333 GLY B CA 1
ATOM 5432 C C . GLY B 1 333 ? 1.659 22.531 9.773 1 98.12 333 GLY B C 1
ATOM 5433 O O . GLY B 1 333 ? 2.107 23.688 9.867 1 98.12 333 GLY B O 1
ATOM 5434 N N . PHE B 1 334 ? 1.011 22.141 8.75 1 98.75 334 PHE B N 1
ATOM 5435 C CA . PHE B 1 334 ? 0.947 22.969 7.547 1 98.75 334 PHE B CA 1
ATOM 5436 C C . PHE B 1 334 ? 0.044 24.188 7.77 1 98.75 334 PHE B C 1
ATOM 5438 O O . PHE B 1 334 ? 0.273 25.25 7.199 1 98.75 334 PHE B O 1
ATOM 5445 N N . MET B 1 335 ? -0.885 24.062 8.633 1 98.5 335 MET B N 1
ATOM 5446 C CA . MET B 1 335 ? -1.836 25.141 8.906 1 98.5 335 MET B CA 1
ATOM 5447 C C . MET B 1 335 ? -1.176 26.266 9.695 1 98.5 335 MET B C 1
ATOM 5449 O O . MET B 1 335 ? -1.506 27.438 9.5 1 98.5 335 MET B O 1
ATOM 5453 N N . ILE B 1 336 ? -0.156 25.906 10.539 1 98.75 336 ILE B N 1
ATOM 5454 C CA . ILE B 1 336 ? 0.258 26.938 11.484 1 98.75 336 ILE B CA 1
ATOM 5455 C C . ILE B 1 336 ? 1.737 27.266 11.281 1 98.75 336 ILE B C 1
ATOM 5457 O O . ILE B 1 336 ? 2.252 28.234 11.844 1 98.75 336 ILE B O 1
ATOM 5461 N N . SER B 1 337 ? 2.426 26.578 10.438 1 98.81 337 SER B N 1
ATOM 5462 C CA . SER B 1 337 ? 3.881 26.688 10.367 1 98.81 337 SER B CA 1
ATOM 5463 C C . SER B 1 337 ? 4.309 28.078 9.938 1 98.81 337 SER B C 1
ATOM 5465 O O . SER B 1 337 ? 5.328 28.594 10.406 1 98.81 337 SER B O 1
ATOM 5467 N N . PRO B 1 338 ? 3.568 28.781 9.055 1 98.88 338 PRO B N 1
ATOM 5468 C CA . PRO B 1 338 ? 3.996 30.156 8.75 1 98.88 338 PRO B CA 1
ATOM 5469 C C . PRO B 1 338 ? 3.965 31.062 9.969 1 98.88 338 PRO B C 1
ATOM 5471 O O . PRO B 1 338 ? 4.836 31.922 10.125 1 98.88 338 PRO B O 1
ATOM 5474 N N . ALA B 1 339 ? 2.949 30.875 10.789 1 98.88 339 ALA B N 1
ATOM 5475 C CA . ALA B 1 339 ? 2.877 31.656 12.016 1 98.88 339 ALA B CA 1
ATOM 5476 C C . ALA B 1 339 ? 4.059 31.344 12.938 1 98.88 339 ALA B C 1
ATOM 5478 O O . ALA B 1 339 ? 4.684 32.25 13.477 1 98.88 339 ALA B O 1
ATOM 5479 N N . ILE B 1 340 ? 4.367 30.109 13.086 1 98.88 340 ILE B N 1
ATOM 5480 C CA . ILE B 1 340 ? 5.473 29.688 13.938 1 98.88 340 ILE B CA 1
ATOM 5481 C C . ILE B 1 340 ? 6.793 30.219 13.375 1 98.88 340 ILE B C 1
ATOM 5483 O O . ILE B 1 340 ? 7.656 30.672 14.125 1 98.88 340 ILE B O 1
ATOM 5487 N N . LEU B 1 341 ? 6.91 30.125 12.062 1 98.88 341 LEU B N 1
ATOM 5488 C CA . LEU B 1 341 ? 8.086 30.688 11.391 1 98.88 341 LEU B CA 1
ATOM 5489 C C . LEU B 1 341 ? 8.289 32.156 11.773 1 98.88 341 LEU B C 1
ATOM 5491 O O . LEU B 1 341 ? 9.383 32.531 12.172 1 98.88 341 LEU B O 1
ATOM 5495 N N . ASP B 1 342 ? 7.234 32.906 11.688 1 98.81 342 ASP B N 1
ATOM 5496 C CA . ASP B 1 342 ? 7.32 34.344 11.961 1 98.81 342 ASP B CA 1
ATOM 5497 C C . ASP B 1 342 ? 7.637 34.594 13.438 1 98.81 342 ASP B C 1
ATOM 5499 O O . ASP B 1 342 ? 8.406 35.5 13.758 1 98.81 342 ASP B O 1
ATOM 5503 N N . VAL B 1 343 ? 7.082 33.844 14.281 1 98.62 343 VAL B N 1
ATOM 5504 C CA . VAL B 1 343 ? 7.363 33.969 15.711 1 98.62 343 VAL B CA 1
ATOM 5505 C C . VAL B 1 343 ? 8.844 33.688 15.969 1 98.62 343 VAL B C 1
ATOM 5507 O O . VAL B 1 343 ? 9.508 34.469 16.672 1 98.62 343 VAL B O 1
ATOM 5510 N N . VAL B 1 344 ? 9.359 32.594 15.43 1 98.38 344 VAL B N 1
ATOM 5511 C CA . VAL B 1 344 ? 10.75 32.219 15.641 1 98.38 344 VAL B CA 1
ATOM 5512 C C . VAL B 1 344 ? 11.672 33.312 15.086 1 98.38 344 VAL B C 1
ATOM 5514 O O . VAL B 1 344 ? 12.664 33.688 15.711 1 98.38 344 VAL B O 1
ATOM 5517 N N . MET B 1 345 ? 11.336 33.844 13.93 1 97.88 345 MET B N 1
ATOM 5518 C CA . MET B 1 345 ? 12.125 34.938 13.352 1 97.88 345 MET B CA 1
ATOM 5519 C C . MET B 1 345 ? 12.141 36.156 14.266 1 97.88 345 MET B C 1
ATOM 5521 O O . MET B 1 345 ? 13.18 36.781 14.445 1 97.88 345 MET B O 1
ATOM 5525 N N . GLU B 1 346 ? 10.945 36.531 14.82 1 97.25 346 GLU B N 1
ATOM 5526 C CA . GLU B 1 346 ? 10.875 37.625 15.781 1 97.25 346 GLU B CA 1
ATOM 5527 C C . GLU B 1 346 ? 11.773 37.344 16.984 1 97.25 346 GLU B C 1
ATOM 5529 O O . GLU B 1 346 ? 12.484 38.25 17.438 1 97.25 346 GLU B O 1
ATOM 5534 N N . CYS B 1 347 ? 11.766 36.156 17.453 1 96.31 347 CYS B N 1
ATOM 5535 C CA . CYS B 1 347 ? 12.57 35.781 18.609 1 96.31 347 CYS B CA 1
ATOM 5536 C C . CYS B 1 347 ? 14.055 35.938 18.312 1 96.31 347 CYS B C 1
ATOM 5538 O O . CYS B 1 347 ? 14.812 36.469 19.125 1 96.31 347 CYS B O 1
ATOM 5540 N N . LEU B 1 348 ? 14.5 35.469 17.156 1 96.12 348 LEU B N 1
ATOM 5541 C CA . LEU B 1 348 ? 15.906 35.5 16.766 1 96.12 348 LEU B CA 1
ATOM 5542 C C . LEU B 1 348 ? 16.375 36.938 16.547 1 96.12 348 LEU B C 1
ATOM 5544 O O . LEU B 1 348 ? 17.5 37.281 16.906 1 96.12 348 LEU B O 1
ATOM 5548 N N . ASN B 1 349 ? 15.5 37.781 16.016 1 94.94 349 ASN B N 1
ATOM 5549 C CA . ASN B 1 349 ? 15.898 39.125 15.617 1 94.94 349 ASN B CA 1
ATOM 5550 C C . ASN B 1 349 ? 15.727 40.125 16.766 1 94.94 349 ASN B C 1
ATOM 5552 O O . ASN B 1 349 ? 16.484 41.094 16.859 1 94.94 349 ASN B O 1
ATOM 5556 N N . GLU B 1 350 ? 14.641 39.875 17.625 1 93.75 350 GLU B N 1
ATOM 5557 C CA . GLU B 1 350 ? 14.258 40.906 18.578 1 93.75 350 GLU B CA 1
ATOM 5558 C C . GLU B 1 350 ? 14.32 40.375 20.016 1 93.75 350 GLU B C 1
ATOM 5560 O O . GLU B 1 350 ? 14.227 41.156 20.969 1 93.75 350 GLU B O 1
ATOM 5565 N N . GLY B 1 351 ? 14.461 39.188 20.188 1 91.56 351 GLY B N 1
ATOM 5566 C CA . GLY B 1 351 ? 14.516 38.594 21.5 1 91.56 351 GLY B CA 1
ATOM 5567 C C . GLY B 1 351 ? 13.148 38.406 22.141 1 91.56 351 GLY B C 1
ATOM 5568 O O . GLY B 1 351 ? 13.047 37.969 23.281 1 91.56 351 GLY B O 1
ATOM 5569 N N . GLN B 1 352 ? 12.148 38.875 21.453 1 92.25 352 GLN B N 1
ATOM 5570 C CA . GLN B 1 352 ? 10.75 38.75 21.859 1 92.25 352 GLN B CA 1
ATOM 5571 C C . GLN B 1 352 ? 9.844 38.625 20.641 1 92.25 352 GLN B C 1
ATOM 5573 O O . GLN B 1 352 ? 10.289 38.75 19.5 1 92.25 352 GLN B O 1
ATOM 5578 N N . SER B 1 353 ? 8.586 38.25 20.969 1 95.94 353 SER B N 1
ATOM 5579 C CA . SER B 1 353 ? 7.66 38.094 19.844 1 95.94 353 SER B CA 1
ATOM 5580 C C . SER B 1 353 ? 6.262 38.562 20.219 1 95.94 353 SER B C 1
ATOM 5582 O O . SER B 1 353 ? 5.52 37.844 20.906 1 95.94 353 SER B O 1
ATOM 5584 N N . PRO B 1 354 ? 5.84 39.719 19.734 1 96.38 354 PRO B N 1
ATOM 5585 C CA . PRO B 1 354 ? 4.438 40.125 19.891 1 96.38 354 PRO B CA 1
ATOM 5586 C C . PRO B 1 354 ? 3.467 39.125 19.266 1 96.38 354 PRO B C 1
ATOM 5588 O O . PRO B 1 354 ? 2.352 38.938 19.75 1 96.38 354 PRO B O 1
ATOM 5591 N N . LEU B 1 355 ? 3.842 38.469 18.219 1 97.31 355 LEU B N 1
ATOM 5592 C CA . LEU B 1 355 ? 2.996 37.5 17.547 1 97.31 355 LEU B CA 1
ATOM 5593 C C . LEU B 1 355 ? 2.691 36.312 18.453 1 97.31 355 LEU B C 1
ATOM 5595 O O . LEU B 1 355 ? 1.587 35.75 18.422 1 97.31 355 LEU B O 1
ATOM 5599 N N . ALA B 1 356 ? 3.732 35.906 19.219 1 97.62 356 ALA B N 1
ATOM 5600 C CA . ALA B 1 356 ? 3.506 34.812 20.141 1 97.62 356 ALA B CA 1
ATOM 5601 C C . ALA B 1 356 ? 2.363 35.125 21.094 1 97.62 356 ALA B C 1
ATOM 5603 O O . ALA B 1 356 ? 1.535 34.25 21.391 1 97.62 356 ALA B O 1
ATOM 5604 N N . SER B 1 357 ? 2.342 36.344 21.609 1 96.5 357 SER B N 1
ATOM 5605 C CA . SER B 1 357 ? 1.271 36.781 22.5 1 96.5 357 SER B CA 1
ATOM 5606 C C . SER B 1 357 ? -0.078 36.75 21.781 1 96.5 357 SER B C 1
ATOM 5608 O O . SER B 1 357 ? -1.077 36.312 22.344 1 96.5 357 SER B O 1
ATOM 5610 N N . ARG B 1 358 ? -0.079 37.219 20.578 1 96 358 ARG B N 1
ATOM 5611 C CA . ARG B 1 358 ? -1.302 37.25 19.781 1 96 358 ARG B CA 1
ATOM 5612 C C . ARG B 1 358 ? -1.847 35.844 19.562 1 96 358 ARG B C 1
ATOM 5614 O O . ARG B 1 358 ? -3.062 35.625 19.5 1 96 358 ARG B O 1
ATOM 5621 N N . PHE B 1 359 ? -1.006 34.844 19.5 1 97.5 359 PHE B N 1
ATOM 5622 C CA . PHE B 1 359 ? -1.38 33.5 19.156 1 97.5 359 PHE B CA 1
ATOM 5623 C C . PHE B 1 359 ? -1.561 32.656 20.406 1 97.5 359 PHE B C 1
ATOM 5625 O O . PHE B 1 359 ? -1.867 31.453 20.328 1 97.5 359 PHE B O 1
ATOM 5632 N N . ASP B 1 360 ? -1.309 33.25 21.547 1 96.06 360 ASP B N 1
ATOM 5633 C CA . ASP B 1 360 ? -1.296 32.5 22.797 1 96.06 360 ASP B CA 1
ATOM 5634 C C . ASP B 1 360 ? -0.298 31.328 22.734 1 96.06 360 ASP B C 1
ATOM 5636 O O . ASP B 1 360 ? -0.586 30.234 23.203 1 96.06 360 ASP B O 1
ATOM 5640 N N . LEU B 1 361 ? 0.771 31.516 22.047 1 96.75 361 LEU B N 1
ATOM 5641 C CA . LEU B 1 361 ? 1.803 30.5 21.875 1 96.75 361 LEU B CA 1
ATOM 5642 C C . LEU B 1 361 ? 2.738 30.469 23.078 1 96.75 361 LEU B C 1
ATOM 5644 O O . LEU B 1 361 ? 3.23 31.5 23.516 1 96.75 361 LEU B O 1
ATOM 5648 N N . ALA B 1 362 ? 2.959 29.219 23.562 1 93.19 362 ALA B N 1
ATOM 5649 C CA . ALA B 1 362 ? 3.932 29.062 24.641 1 93.19 362 ALA B CA 1
ATOM 5650 C C . ALA B 1 362 ? 5.336 29.422 24.172 1 93.19 362 ALA B C 1
ATOM 5652 O O . ALA B 1 362 ? 5.867 28.797 23.234 1 93.19 362 ALA B O 1
ATOM 5653 N N . LEU B 1 363 ? 5.844 30.422 24.75 1 92.88 363 LEU B N 1
ATOM 5654 C CA . LEU B 1 363 ? 7.18 30.938 24.469 1 92.88 363 LEU B CA 1
ATOM 5655 C C . LEU B 1 363 ? 8.023 31 25.734 1 92.88 363 LEU B C 1
ATOM 5657 O O . LEU B 1 363 ? 7.723 31.766 26.656 1 92.88 363 LEU B O 1
ATOM 5661 N N . ASP B 1 364 ? 8.961 30.109 25.797 1 93.06 364 ASP B N 1
ATOM 5662 C CA . ASP B 1 364 ? 9.867 30.094 26.938 1 93.06 364 ASP B CA 1
ATOM 5663 C C . ASP B 1 364 ? 11.289 30.453 26.516 1 93.06 364 ASP B C 1
ATOM 5665 O O . ASP B 1 364 ? 12.055 29.578 26.094 1 93.06 364 ASP B O 1
ATOM 5669 N N . LEU B 1 365 ? 11.688 31.703 26.719 1 90.81 365 LEU B N 1
ATOM 5670 C CA . LEU B 1 365 ? 12.977 32.156 26.234 1 90.81 365 LEU B CA 1
ATOM 5671 C C . LEU B 1 365 ? 13.953 32.375 27.391 1 90.81 365 LEU B C 1
ATOM 5673 O O . LEU B 1 365 ? 15.086 32.812 27.172 1 90.81 365 LEU B O 1
ATOM 5677 N N . GLU B 1 366 ? 13.555 32.219 28.656 1 79.62 366 GLU B N 1
ATOM 5678 C CA . GLU B 1 366 ? 14.477 32.344 29.781 1 79.62 366 GLU B CA 1
ATOM 5679 C C . GLU B 1 366 ? 15.305 31.094 29.953 1 79.62 366 GLU B C 1
ATOM 5681 O O . GLU B 1 366 ? 14.766 29.984 29.984 1 79.62 366 GLU B O 1
ATOM 5686 N N . PRO B 1 367 ? 16.688 31.234 29.734 1 62.53 367 PRO B N 1
ATOM 5687 C CA . PRO B 1 367 ? 17.562 30.062 29.797 1 62.53 367 PRO B CA 1
ATOM 5688 C C . PRO B 1 367 ? 17.375 29.266 31.094 1 62.53 367 PRO B C 1
ATOM 5690 O O . PRO B 1 367 ? 17.047 29.844 32.125 1 62.53 367 PRO B O 1
ATOM 5693 N N . ALA B 1 368 ? 16.922 27.984 31.031 1 53.53 368 ALA B N 1
ATOM 5694 C CA . ALA B 1 368 ? 16.859 27.156 32.25 1 53.53 368 ALA B CA 1
ATOM 5695 C C . ALA B 1 368 ? 18.078 27.422 33.125 1 53.53 368 ALA B C 1
ATOM 5697 O O . ALA B 1 368 ? 19.203 27.547 32.625 1 53.53 368 ALA B O 1
ATOM 5698 N N . ALA B 1 369 ? 18.078 28.062 34.188 1 43 369 ALA B N 1
ATOM 5699 C CA . ALA B 1 369 ? 19.172 28.141 35.156 1 43 369 ALA B CA 1
ATOM 5700 C C . ALA B 1 369 ? 19.969 26.844 35.219 1 43 369 ALA B C 1
ATOM 5702 O O . ALA B 1 369 ? 19.375 25.75 35.156 1 43 369 ALA B O 1
ATOM 5703 N N . ALA B 1 370 ? 21.219 26.844 34.781 1 49.88 370 ALA B N 1
ATOM 5704 C CA . ALA B 1 370 ? 22.062 25.688 35.094 1 49.88 370 ALA B CA 1
ATOM 5705 C C . ALA B 1 370 ? 21.672 25.094 36.438 1 49.88 370 ALA B C 1
ATOM 5707 O O . ALA B 1 370 ? 21.531 25.812 37.438 1 49.88 370 ALA B O 1
ATOM 5708 N N . LEU B 1 371 ? 20.75 24 36.469 1 32.88 371 LEU B N 1
ATOM 5709 C CA . LEU B 1 371 ? 20.688 23.391 37.812 1 32.88 371 LEU B CA 1
ATOM 5710 C C . LEU B 1 371 ? 22.031 23.547 38.531 1 32.88 371 LEU B C 1
ATOM 5712 O O . LEU B 1 371 ? 23.094 23.328 37.938 1 32.88 371 LEU B O 1
ATOM 5716 N N . PRO B 1 372 ? 22 24 39.719 1 35.19 372 PRO B N 1
ATOM 5717 C CA . PRO B 1 372 ? 23.297 23.953 40.406 1 35.19 372 PRO B CA 1
ATOM 5718 C C . PRO B 1 372 ? 23.984 22.609 40.281 1 35.19 372 PRO B C 1
ATOM 5720 O O . PRO B 1 372 ? 23.328 21.578 40.094 1 35.19 372 PRO B O 1
#

Solvent-accessible surface area (backbone atoms only — not comparable to full-atom values): 38310 Å² total; per-residue (Å²): 125,81,80,52,68,54,90,61,36,36,34,36,32,28,21,58,37,62,66,24,34,52,50,48,35,53,43,29,72,74,54,29,47,38,37,37,27,17,62,39,56,90,80,28,58,90,33,40,54,56,69,47,60,30,54,31,42,31,66,77,50,42,78,79,52,56,70,29,56,28,48,22,17,54,52,16,65,67,41,46,62,59,59,54,68,73,40,85,48,79,51,60,69,50,61,76,12,37,38,38,37,39,45,81,91,37,47,67,60,47,51,52,50,49,52,48,44,51,52,46,38,66,75,42,64,87,48,66,68,70,39,81,29,46,44,68,54,41,42,70,76,41,58,62,52,65,61,98,69,51,59,44,35,40,37,36,56,71,18,28,36,39,37,36,57,42,40,51,50,26,38,53,50,46,23,53,74,59,64,37,47,69,39,61,62,35,70,72,55,78,83,78,55,54,50,64,38,89,100,38,36,48,30,36,39,40,28,39,47,67,75,38,30,90,86,39,69,69,51,39,39,37,17,32,35,29,35,33,33,44,22,84,74,47,67,66,84,40,40,32,34,42,60,46,96,86,50,67,39,38,40,31,55,52,74,92,33,27,32,35,36,30,52,54,82,39,94,34,69,66,74,60,58,41,32,42,45,60,49,48,52,53,52,49,49,48,31,71,66,36,68,45,40,38,73,11,26,50,75,42,76,45,53,37,42,22,26,20,31,90,84,60,47,44,40,37,35,24,72,38,84,48,28,39,35,46,40,17,48,30,96,42,43,72,20,28,42,57,38,51,50,50,30,52,51,32,34,42,66,67,66,47,41,74,58,29,64,73,24,68,44,51,71,41,71,67,56,63,68,76,73,127,126,83,81,54,68,55,91,61,36,35,34,36,30,28,21,58,37,62,67,24,33,52,49,48,35,52,44,29,72,74,53,29,46,40,36,38,27,17,62,40,54,88,80,28,58,89,31,36,53,58,70,52,60,31,53,32,42,30,67,76,50,43,77,79,51,56,69,30,57,28,48,23,18,55,51,17,65,67,43,47,62,58,59,54,68,73,41,85,49,78,52,60,67,51,61,76,12,34,39,39,36,40,44,80,90,38,47,66,59,46,51,51,51,50,51,48,45,52,52,46,38,66,75,42,66,86,48,66,69,71,41,82,29,47,44,68,55,41,43,69,75,41,59,61,57,65,76,88,68,55,58,44,34,40,38,34,56,73,17,29,36,38,38,36,60,41,40,52,49,26,39,52,50,46,25,53,75,60,64,38,48,68,39,62,6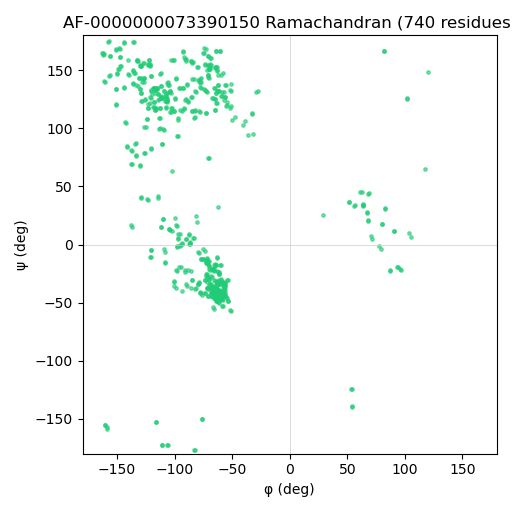3,35,70,72,57,78,83,80,55,55,50,64,39,89,100,39,35,48,29,35,39,40,29,39,46,66,77,37,30,90,86,39,70,67,52,41,38,38,17,31,38,38,36,33,33,42,21,83,74,47,68,66,85,40,38,35,34,40,58,45,97,84,52,67,37,37,40,33,54,53,74,92,34,26,33,35,36,30,50,54,80,39,94,34,68,66,74,60,59,41,32,41,43,60,49,50,51,54,52,50,49,49,32,71,65,37,67,44,40,36,73,11,25,50,75,42,74,44,53,35,43,23,27,20,31,89,84,60,48,46,40,38,36,24,71,38,85,50,28,39,35,47,41,17,47,30,96,41,42,71,21,28,43,56,36,50,50,53,31,53,51,31,34,41,65,67,66,46,42,74,58,29,64,74,25,69,43,52,71,41,72,68,54,62,68,75,74,129

Secondary structure (DSSP, 8-state):
--PPPPTT-EEEEE--SHHHHHHHHHHHHTT-EEEEE-SS-TT-TT-GGGG---EE-HHHHGGGS-HHHHHHHHHHHHHHHHHHHT-SS---EE---EEEE--GGGHHHHHHHHHHHHHHHHHSTTSPPPEEE-HHHHHHH-GGG-STT-S-EEEETT-EEE-HHHHHHHHHHHHHHTT-EEETT----GGG--TTSTTS-SEEEE--GGGGTTT-TT-EEEEEEEEEEE-TT----S-EEE--SS--EEEEE-GGGEEEEE---BS----SPPBHHHHHHHHHHHHHH-GGGGG-EEEEEEEEEEEE-TTS--EEEEEETTEEEEE--GGGHHHHHHHHHHHHHHHHHHS--HHHHHTT-EEE-S------/--PPPPTT-EEEEE--SHHHHHHHHHHHHTT-EEEEE-SS-TT-TT-GGGS---EE-HHHHGGGS-HHHHHHHHHHHHHHHHHHHT-SS---EE---EEEE--GGGHHHHHHHHHHHHHHHHHSTTSPPPEEE-HHHHHHH-GGG-SSS-S-EEEETT-EEE-HHHHHHHHHHHHHHTT-EEETT----GGG--TTSTTS-SEEEE--GGGGTTT-TT-EEEEEEEEEEE-TT----S-EEE--SS--EEEEE-GGGEEEEE---BS----SPPBHHHHHHHHHHHHHH-GGGGG-EEEEEEEEEEEE-TTS--EEEEEETTEEEEE--GGGHHHHHHHHHHHHHHHHHHS--HHHHHTT-EEE-S------

Organism: Paracidovorax avenae (strain ATCC 19860 / DSM 7227 / CCUG 15838 / JCM 20985 / LMG 2117 / NCPPB 1011) (NCBI:txid643561)

Sequence (744 aa):
MTALLSPHSSIAILGAGLMGRLLAAELARQGHAVEVYEAQGPDAQGAAARIAAAMLAPLAESAITEPGVVRMGHHALSRWPQLLAGLEWPVFFQQEGTLILWHRQDAAEAARLRGVLERTARTVPELPALQVLDSRQLQEAEPALQGQRFHQGLYLPGEGQLDNRQLLAALEHSMRDRGVRVHWHSPRAPEDFTPGAAVQPDWVLDCRGLGARAQWSELRGVRGEVVRLHAPGVALRRPTRLVHPRYPIYIAPKEDHIFVIGATEIESDDLSPASVRSTLELLSAAYAVHPGFAEARILEIATQCRPTLPDNLPAVRRTAPRVLQVNGLYRHGFMISPAILDVVMECLNEGQSPLASRFDLALDLEPAAALPMTALLSPHSSIAILGAGLMGRLLAAELARQGHAVEVYEAQGPDAQGAAARIAAAMLAPLAESAITEPGVVRMGHHALSRWPQLLAGLEWPVFFQQEGTLILWHRQDAAEAARLRGVLERTARTVPELPALQVLDSRQLQEAEPALQGQRFHQGLYLPGEGQLDNRQLLAALEHSMRDRGVRVHWHSPRAPEDFTPGAAVQPDWVLDCRGLGARAQWSELRGVRGEVVRLHAPGVALRRPTRLVHPRYPIYIAPKEDHIFVIGATEIESDDLSPASVRSTLELLSAAYAVHPGFAEARILEIATQCRPTLPDNLPAVRRTAPRVLQVNGLYRHGFMISPAILDVVMECLNEGQSPLASRFDLALDLEPAAALP

Radius of gyration: 31.28 Å; Cα contacts (8 Å, |Δi|>4): 1691; chains: 2; bounding box: 64×82×88 Å

pLDDT: mean 94.55, std 8.49, range [32.88, 98.94]

=== Feature glossary ===
A reading guide for the features in this record.

Start from the sequence.

  · This is the polypeptide sequence — one letter per residue, N-terminus first. Length ranges from a few dozen residues for small domains to over a thousand for large multi-domain proteins.

Fold it, and you get atomic coordinates and the backbone conformation that goes with them.

  · Structure coordinates are given as an mmCIF _atom_site loop: one row per atom with element, residue name, chain id, sequence number, and x/y/z position in Å. Only the four main-chain atoms per residue are included here; side chains are omitted to keep the record compact.

  · Backbone dihedral angles. Every residue except chain termini has a φ (preceding-C → N → Cα → C) and a ψ (N → Cα → C → next-N). They are reported in degrees following the IUPAC sign convention. Secondary structure is essentially a statement about which (φ, ψ) basin each residue occupies.

  · The SS8 string is DSSP's per-residue secondary-structure call. α-helix (H) means an i→i+4 H-bond ladder; β-strand (E) means the residue participates in a β-sheet; 3₁₀ (G) and π (I) are tighter and wider helices; T/S are turns/bends; '-' is loop.

  · SS3 is a coarse helix/strand/coil call (letters a/b/c) made by the P-SEA algorithm from inter-Cα distances and dihedrals. It is less detailed than DSSP but needs only Cα positions.

Summarize the fold with a handful of shape descriptors and a per-residue structural alphabet.

  · Radius of gyration (Rg) is the root-mean-square distance of Cα atoms from their centroid — a single number for overall size and compactness. A globular domain of N residues has Rg ≈ 2.2·N^0.38 Å; an extended or disordered chain has a much larger Rg. The Cα contact count is the number of residue pairs whose Cα atoms are within 8 Å and are more than four positions apart in sequence — a standard proxy for tertiary packing density. The bounding box is the smallest axis-aligned box enclosing all Cα atoms.

  · The Foldseek 3Di string encodes local tertiary geometry as a 20-letter alphabet — one character per residue — derived from the relative positions of nearby Cα atoms. Unlike the amino-acid sequence, 3Di is a direct function of the 3D structure, so two proteins with the same fold have similar 3Di strings even at low sequence identity.

  · Solvent-accessible surface area (SASA) is the area in Å² traced out by the centre of a 1.4 Å probe sphere (a water molecule) rolled over the protein's van der Waals surface (Shrake–Rupley / Lee–Richards construction). Buried residues have near-zero SASA; fully exposed residues can exceed 200 Å². The total SASA scales roughly with the number of surface residues.

Ask how reliable the model is.

  · pLDDT (predicted Local Distance Difference Test) is AlphaFold's per-residue confidence score, ranging from 0 to 100. Values above 90 indicate high confidence (typically well-packed cores); 70–90 is confident; 50–70 low confidence; below 50 usually means the region is disordered or the prediction is unreliable there. AlphaFold stores pLDDT in the mmCIF B-factor column.

  · B-factor (Debye–Waller factor) reflects atomic displacement in the crystal lattice. It is an experimental observable (units Å²), not a prediction; low values mean the atom is pinned down, high values mean it moves or is heterogeneous across the crystal.

  · Predicted Aligned Error (PAE) is an AlphaFold confidence matrix: entry (i, j) is the expected error in the position of residue j, in ångströms, when the prediction is superimposed on the true structure at residue i. Low PAE within a block of residues means that block is internally rigid and well-predicted; high PAE between two blocks means their relative placement is uncertain even if each block individually is confident.

Place it in context: what it resembles, what it is annotated as, and how it looks.

  · Nearest PDB neighbors are the top structural matches found by Foldseek when searching this structure against the entire Protein Data Bank. Each hit reports a TM-score (0 to 1; >0.5 almost always implies the same fold) and an E-value. These are *structural* homologs — they may share no detectable sequence similarity.

  · Functional annotations link the protein to curated databases. InterPro entries identify conserved domains and families by matching the sequence against member-database signatures (Pfam, PROSITE, CDD, …). Gene Ontology (GO) terms describe molecular function, biological process, and cellular component in a controlled vocabulary. CATH places the structure in a hierarchical fold classification (Class/Architecture/Topology/Homologous-superfamily). The organism is the source species.

  · Three diagnostic plots accompany the record. The Cα contact map visualizes the tertiary structure as a 2D adjacency matrix (8 Å cutoff, sequence-local contacts suppressed). The R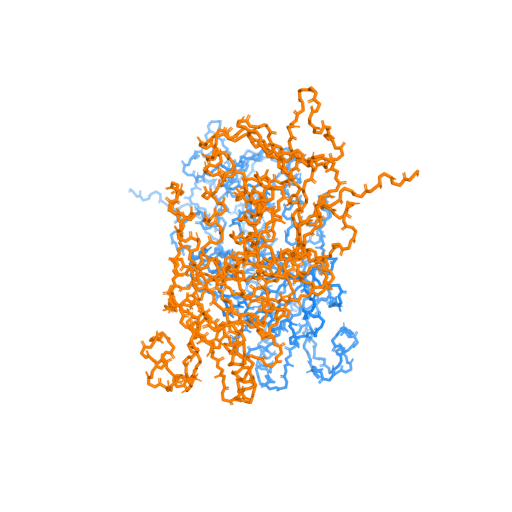amachandran plot shows the distribution of backbone (φ, ψ) torsions, with points in the α and β basins reflecting secondary structure content. The PAE plot shows AlphaFold's inter-residue confidence as a color matrix.

  · Six rendered views show the 3D structure from the faces of a cube — i.e. along ±x, ±y, ±z. Rendering representation is drawn randomly per protein from cartoon (secondary-structure ribbons), sticks (backbone bonds), or molecular surface; coloring is either N→C rainbow (blue at the N-terminus through red at the C-terminus) or one color per chain.